Protein AF-A0A9W8J8V0-F1 (afdb_monomer)

pLDDT: mean 70.09, std 25.58, range [22.39, 96.31]

Solvent-accessible surface area (backbone atoms only — not comparable to full-atom values): 28673 Å² total; per-residue (Å²): 99,84,80,83,77,80,84,75,97,70,90,71,34,87,84,81,83,77,97,73,92,73,80,87,81,82,75,86,78,79,78,81,85,80,82,79,86,79,89,80,86,89,87,88,89,86,80,91,85,86,88,89,85,89,86,87,89,90,88,86,85,90,81,87,85,79,86,76,81,76,67,50,77,73,96,67,83,76,79,72,76,79,76,70,80,70,76,76,76,71,74,73,56,51,46,100,83,68,44,57,58,78,91,69,63,72,91,79,44,99,59,61,64,74,60,53,47,52,51,28,46,58,39,25,58,51,34,46,62,44,34,56,78,38,30,88,86,41,73,59,54,30,42,54,36,15,51,52,43,42,52,51,38,72,72,32,94,85,58,52,73,70,56,56,50,58,52,59,74,69,48,68,70,35,82,50,84,87,32,80,64,50,70,35,71,67,58,36,49,50,50,52,52,50,50,51,53,45,68,69,49,64,53,43,50,85,71,46,57,90,46,62,71,54,72,65,56,39,43,77,55,34,44,86,83,70,80,59,91,74,76,45,43,75,45,43,40,43,58,81,39,80,45,55,20,73,64,63,67,47,76,45,66,36,47,54,60,96,73,45,61,82,32,54,19,59,92,37,59,75,43,86,43,57,63,88,83,72,84,89,74,102,79,66,101,78,75,90,76,80,87,75,97,54,60,77,47,43,24,24,70,71,74,68,44,50,72,86,53,77,42,85,42,78,46,66,67,45,43,77,77,83,54,63,65,56,45,23,24,27,53,46,74,72,82,77,79,78,88,57,92,88,58,92,74,77,74,30,73,34,69,28,64,42,68,42,52,31,32,44,21,65,40,69,44,32,43,18,32,22,38,32,70,58,51,82,74,44,76,47,73,49,84,70,60,92,83,42,43,62,54,80,75,87,87,74,102,62,62,40,59,66,86,58,101,48,91,91,53,75,82,24,39,60,56,54,18,40,51,55,48,48,52,53,43,46,45,56,73,73,69,50,74,78,78,79,78,83,71,84,81,86,125

Radius of gyration: 31.21 Å; Cα contacts (8 Å, |Δi|>4): 507; chains: 1; bounding box: 85×75×83 Å

Mean predicted aligned error: 17.31 Å

InterPro domains:
  IPR036397 Ribonuclease H superfamily [G3DSA:3.30.420.10] (345-391)
  IPR047021 RNA exonuclease REXO1/REXO3/REXO4-like [PTHR12801] (196-385)

Sequence (443 aa):
MAFLYGKLDEEIYMEQPGPYSNPPLEIPVAPPPTTQTQTQTQTSSLVLGKRPRPSSPPPKSASASSSRTQEPPHKFQKVGLQTRAFPVAAAASSTDSGVPLLRVNPASSYVAIPVRQSMVKKLHEHFVTLYEPIHKANPTLAAEHALKQEEEVYKNLVKAVIQCIASIKRRDPPTFISHPSVGTEDEIKARAESKKSLESLQLSKSLLEPLIHSTECLSDWGYIVDVPAGVGGREPSLEGKVAKCNRCAQPFQVKRMEEADDCTYHWGRALMTRVNGKFYSSLCDSLLIPSLTGERTRVYTCCSQSAEANGCVHGPHVFYESAPEDLHARHGFSFLKPPDAGQKTLDVAALDCEMIYTTGGMRVARISIVDGAGEKVFDEFIRMDDGVHVIAKEKLDKVIQVGTADVSVGHSSLEDAIATLDLVRWHILNERKPPPPPGPSTS

Foldseek 3Di:
DDAPDDDDPDFFDDDDDDDDDDDDPDDDDDDDDDDDDDDDDDDDDDDDDDDDDDDDDDDDDDDDDDDDDDFFDDPDPPPDPPPPPDPDPPQQDADPVRQGQQDDDCVPAPDGRVVLSVLLRLQLVLLCVLAVLPCVVPVCQSNVQSNVQSVVVSVDPVDDSVVQSVVSVPDHRDNDQPGLSGHGPVVSVVVVVLVVLLLPDQDFLVLCVVVDDDLVVCVVSNHDSDFDDDAFQQDQFQAQHWDQFPFQRDIDHQHFQVPFDKAAGAPFDKDKDFPDDDDDDPPPPDDDDDDDDTDIFIAGPRPRDTPPDIHPDMFGGAHADRDSVLNRRNGNDDDDDPDDPPDDDARDKQKFFDWATKSSHIDTFWMWIAGSSLHTDDTDTDDRDPPIHGNSDDDDPDHGCPPDPDPPTDDHRSVSSSVSSSVSSSCSVPVDDDDDDDDPDDD

Organism: NCBI:txid2828524

Secondary structure (DSSP, 8-state):
-------------PPPP-----------PPPPP-----------------------------------------S----------PPP-----B-TTSPBP----GGG-SS-HHHHHHHHHHHHHHHHHHTTTTTTT-TTHHHHHHHHHHHHHHH-TT--HHHHHHHHTTSPPPSSTT-TT-S-HHHHHHHHHHHHHHHH----HHHHGGGPPPHHHHHHTT---SPPSS-SSS-S--TTSEEE-TTT--EEE---GGGPPEEEE--SPEEEEESSS----SS-TT---------EEEEETTT--BTTSPPSEEEE-------HHHHHHHS---PPPPPPTTS---S-EEEEEEEEEETTEEEEEEEEEEETTS-EEEEEEPPPPTT--BTT-SS----S----S-TTSPPPHHHHHHHHHHHHHHHHHHTPPPPPPPPP---

Structure (mmCIF, N/CA/C/O backbone):
data_AF-A0A9W8J8V0-F1
#
_entry.id   AF-A0A9W8J8V0-F1
#
loop_
_atom_site.group_PDB
_atom_site.id
_atom_site.type_symbol
_atom_site.label_atom_id
_atom_site.label_alt_id
_atom_site.label_comp_id
_atom_site.label_asym_id
_atom_site.label_entity_id
_atom_site.label_seq_id
_atom_site.pdbx_PDB_ins_code
_atom_site.Cartn_x
_atom_site.Cartn_y
_atom_site.Cartn_z
_atom_site.occupancy
_atom_site.B_iso_or_equiv
_atom_site.auth_seq_id
_atom_site.auth_comp_id
_atom_site.auth_asym_id
_atom_site.auth_atom_id
_atom_site.pdbx_PDB_model_num
ATOM 1 N N . MET A 1 1 ? -4.418 14.475 0.037 1.00 24.77 1 MET A N 1
ATOM 2 C CA . MET A 1 1 ? -4.147 13.113 -0.461 1.00 24.77 1 MET A CA 1
ATOM 3 C C . MET A 1 1 ? -4.824 12.138 0.476 1.00 24.77 1 MET A C 1
ATOM 5 O O . MET A 1 1 ? -4.741 12.346 1.680 1.00 24.77 1 MET A O 1
ATOM 9 N N . ALA A 1 2 ? -5.507 11.124 -0.0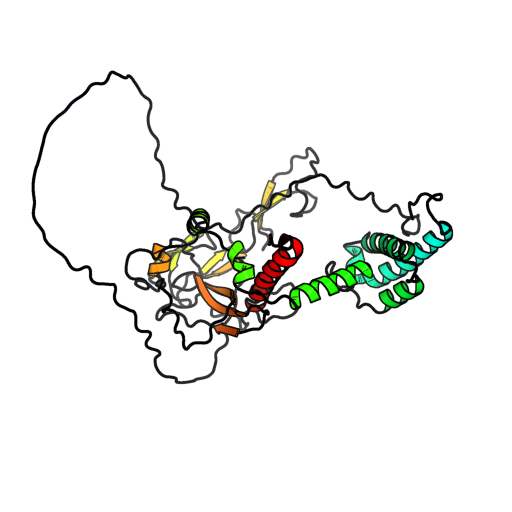54 1.00 23.84 2 ALA A N 1
ATOM 10 C CA . ALA A 1 2 ? -6.152 10.102 0.765 1.00 23.84 2 ALA A CA 1
ATOM 11 C C . ALA A 1 2 ? -5.122 9.077 1.268 1.00 23.84 2 ALA A C 1
ATOM 13 O O . ALA A 1 2 ? -4.254 8.651 0.506 1.00 23.84 2 ALA A O 1
ATOM 14 N N . PHE A 1 3 ? -5.243 8.677 2.534 1.00 26.30 3 PHE A N 1
ATOM 15 C CA . PHE A 1 3 ? -4.435 7.611 3.126 1.00 26.30 3 PHE A CA 1
ATOM 16 C C . PHE A 1 3 ? -4.735 6.269 2.442 1.00 26.30 3 PHE A C 1
ATOM 18 O O . PHE A 1 3 ? -5.899 5.901 2.257 1.00 26.30 3 PHE A O 1
ATOM 25 N N . LEU A 1 4 ? -3.687 5.530 2.070 1.00 24.38 4 LEU A N 1
ATOM 26 C CA . LEU A 1 4 ? -3.784 4.225 1.417 1.00 24.38 4 LEU A CA 1
ATOM 27 C C . LEU A 1 4 ? -4.138 3.121 2.423 1.00 24.38 4 LEU A C 1
ATOM 29 O O . LEU A 1 4 ? -3.326 2.248 2.686 1.00 24.38 4 LEU A O 1
ATOM 33 N N . TYR A 1 5 ? -5.369 3.094 2.936 1.00 26.22 5 TYR A N 1
ATOM 34 C CA . TYR A 1 5 ? -5.795 2.047 3.876 1.00 26.22 5 TYR A CA 1
ATOM 35 C C . TYR A 1 5 ? -5.657 0.642 3.285 1.00 26.22 5 TYR A C 1
ATOM 37 O O . TYR A 1 5 ? -6.486 0.215 2.476 1.00 26.22 5 TYR A O 1
ATOM 45 N N . GLY A 1 6 ? -4.596 -0.081 3.650 1.00 24.70 6 GLY A N 1
ATOM 46 C CA . GLY A 1 6 ? -4.415 -1.502 3.380 1.00 24.70 6 GLY A CA 1
ATOM 47 C C . GLY A 1 6 ? -5.651 -2.293 3.809 1.00 24.70 6 GLY A C 1
ATOM 48 O O . GLY A 1 6 ? -6.192 -2.091 4.890 1.00 24.70 6 GLY A O 1
ATOM 49 N N . LYS A 1 7 ? -6.132 -3.185 2.940 1.00 24.58 7 LYS A N 1
ATOM 50 C CA . LYS A 1 7 ? -7.017 -4.272 3.366 1.00 24.58 7 LYS A CA 1
ATOM 51 C C . LYS A 1 7 ? -6.438 -5.566 2.829 1.00 24.58 7 LYS A C 1
ATOM 53 O O . LYS A 1 7 ? -6.798 -6.009 1.737 1.00 24.58 7 LYS A O 1
ATOM 58 N N . LEU A 1 8 ? -5.497 -6.097 3.597 1.00 25.98 8 LEU A N 1
ATOM 59 C CA . LEU A 1 8 ? -5.004 -7.456 3.490 1.00 25.98 8 LEU A CA 1
ATOM 60 C C . LEU A 1 8 ? -5.661 -8.230 4.636 1.00 25.98 8 LEU A C 1
ATOM 62 O O . LEU A 1 8 ? -5.349 -8.015 5.800 1.00 25.98 8 LEU A O 1
ATOM 66 N N . ASP A 1 9 ? -6.643 -9.071 4.305 1.00 30.56 9 ASP A N 1
ATOM 67 C CA . ASP A 1 9 ? -7.252 -9.993 5.267 1.00 30.56 9 ASP A CA 1
ATOM 68 C C . ASP A 1 9 ? -6.320 -11.217 5.439 1.00 30.56 9 ASP A C 1
ATOM 70 O O . ASP A 1 9 ? -6.648 -12.312 4.983 1.00 30.56 9 ASP A O 1
ATOM 74 N N . GLU A 1 10 ? -5.155 -11.035 6.071 1.00 32.59 10 GLU A N 1
ATOM 75 C CA . GLU A 1 10 ? -4.272 -12.129 6.517 1.00 32.59 10 GLU A CA 1
ATOM 76 C C . GLU A 1 10 ? -3.984 -12.039 8.027 1.00 32.59 10 GLU A C 1
ATOM 78 O O . GLU A 1 10 ? -4.162 -10.995 8.650 1.00 32.59 10 GLU A O 1
ATOM 83 N N . GLU A 1 11 ? -3.612 -13.165 8.646 1.00 34.19 11 GLU A N 1
ATOM 84 C CA . GLU A 1 11 ? -3.470 -13.304 10.105 1.00 34.19 11 GLU A CA 1
ATOM 85 C C . GLU A 1 11 ? -1.996 -13.184 10.535 1.00 34.19 11 GLU A C 1
ATOM 87 O O . GLU A 1 11 ? -1.127 -13.888 10.018 1.00 34.19 11 GLU A O 1
ATOM 92 N N . ILE A 1 12 ? -1.712 -12.264 11.466 1.00 30.50 12 ILE A N 1
ATOM 93 C CA . ILE A 1 12 ? -0.379 -11.674 11.671 1.00 30.50 12 ILE A CA 1
ATOM 94 C C . ILE A 1 12 ? -0.075 -11.615 13.209 1.00 30.50 12 ILE A C 1
ATOM 96 O O . ILE A 1 12 ? -0.902 -11.136 13.984 1.00 30.50 12 ILE A O 1
ATOM 100 N N . TYR A 1 13 ? 1.072 -12.157 13.678 1.00 36.47 13 TYR A N 1
ATOM 101 C CA . TYR A 1 13 ? 1.357 -12.607 15.079 1.00 36.47 13 TYR A CA 1
ATOM 102 C C . TYR A 1 13 ? 2.375 -11.808 15.960 1.00 36.47 13 TYR A C 1
ATOM 104 O O . TYR A 1 13 ? 3.465 -11.476 15.521 1.00 36.47 13 TYR A O 1
ATOM 112 N N . MET A 1 14 ? 2.160 -11.613 17.267 1.00 30.23 14 MET A N 1
ATOM 113 C CA . MET A 1 14 ? 3.163 -10.952 18.148 1.00 30.23 14 MET A CA 1
ATOM 114 C C . MET A 1 14 ? 4.151 -11.890 18.874 1.00 30.23 14 MET A C 1
ATOM 116 O O . MET A 1 14 ? 3.715 -12.802 19.578 1.00 30.23 14 MET A O 1
ATOM 120 N N . GLU A 1 15 ? 5.450 -11.551 18.861 1.00 28.75 15 GLU A N 1
ATOM 121 C CA . GLU A 1 15 ? 6.442 -12.021 19.853 1.00 28.75 15 GLU A CA 1
ATOM 122 C C . GLU A 1 15 ? 6.410 -11.194 21.161 1.00 28.75 15 GLU A C 1
ATOM 124 O O . GLU A 1 15 ? 5.863 -10.091 21.223 1.00 28.75 15 GLU A O 1
ATOM 129 N N . GLN A 1 16 ? 6.980 -11.746 22.239 1.00 31.94 16 GLN A N 1
ATOM 130 C CA . GLN A 1 16 ? 7.044 -11.136 23.576 1.00 31.94 16 GLN A CA 1
ATOM 131 C C . GLN A 1 16 ? 8.444 -10.554 23.865 1.00 31.94 16 GLN A C 1
ATOM 133 O O . GLN A 1 16 ? 9.427 -11.285 23.731 1.00 31.94 16 GLN A O 1
ATOM 138 N N . PRO A 1 17 ? 8.567 -9.321 24.392 1.00 31.97 17 PRO A N 1
ATOM 139 C CA . PRO A 1 17 ? 9.734 -8.931 25.176 1.00 31.97 17 PRO A CA 1
ATOM 140 C C . PRO A 1 17 ? 9.700 -9.606 26.559 1.00 31.97 17 PRO A C 1
ATOM 142 O O . PRO A 1 17 ? 8.632 -9.861 27.116 1.00 31.97 17 PRO A O 1
ATOM 145 N N . GLY A 1 18 ? 10.878 -9.875 27.131 1.00 31.03 18 GLY A N 1
ATOM 146 C CA . GLY A 1 18 ? 11.020 -10.477 28.463 1.00 31.03 18 GLY A CA 1
ATOM 147 C C . GLY A 1 18 ? 10.518 -9.595 29.625 1.00 31.03 18 GLY A C 1
ATOM 148 O O . GLY A 1 18 ? 10.107 -8.452 29.416 1.00 31.03 18 GLY A O 1
ATOM 149 N N . PRO A 1 19 ? 10.555 -10.105 30.873 1.00 27.12 19 PRO A N 1
ATOM 150 C CA . PRO A 1 19 ? 9.897 -9.482 32.021 1.00 27.12 19 PRO A CA 1
ATOM 151 C C . PRO A 1 19 ? 10.612 -8.206 32.496 1.00 27.12 19 PRO A C 1
ATOM 153 O O . PRO A 1 19 ? 11.432 -8.235 33.414 1.00 27.12 19 PRO A O 1
ATOM 156 N N . TYR A 1 20 ? 10.251 -7.067 31.907 1.00 30.17 20 TYR A N 1
ATOM 157 C CA . TYR A 1 20 ? 10.630 -5.741 32.388 1.00 30.17 20 TYR A CA 1
ATOM 158 C C . TYR A 1 20 ? 9.501 -5.123 33.213 1.00 30.17 20 TYR A C 1
ATOM 160 O O . TYR A 1 20 ? 8.530 -4.585 32.682 1.00 30.17 20 TYR A O 1
ATOM 168 N N . SER A 1 21 ? 9.649 -5.162 34.536 1.00 33.38 21 SER A N 1
ATOM 169 C CA . SER A 1 21 ? 8.825 -4.375 35.451 1.00 33.38 21 SER A CA 1
ATOM 170 C C . SER A 1 21 ? 9.204 -2.894 35.353 1.00 33.38 21 SER A C 1
ATOM 172 O O . SER A 1 21 ? 10.239 -2.491 35.884 1.00 33.38 21 SER A O 1
ATOM 174 N N . ASN A 1 22 ? 8.362 -2.086 34.711 1.00 30.95 22 ASN A N 1
ATOM 175 C CA . ASN A 1 22 ? 8.442 -0.624 34.732 1.00 30.95 22 ASN A CA 1
ATOM 176 C C . ASN A 1 22 ? 7.105 -0.025 35.219 1.00 30.95 22 ASN A C 1
ATOM 178 O O . ASN A 1 22 ? 6.064 -0.670 35.072 1.00 30.95 22 ASN A O 1
ATOM 182 N N . PRO A 1 23 ? 7.131 1.152 35.873 1.00 27.78 23 PRO A N 1
ATOM 183 C CA . PRO A 1 23 ? 6.008 1.657 36.667 1.00 27.78 23 PRO A CA 1
ATOM 184 C C . PRO A 1 23 ? 4.823 2.157 35.817 1.00 27.78 23 PRO A C 1
ATOM 186 O O . PRO A 1 23 ? 4.977 2.372 34.613 1.00 27.78 23 PRO A O 1
ATOM 189 N N . PRO A 1 24 ? 3.639 2.372 36.429 1.00 27.39 24 PRO A N 1
ATOM 190 C CA . PRO A 1 24 ? 2.446 2.803 35.709 1.00 27.39 24 PRO A CA 1
ATOM 191 C C . PRO A 1 24 ? 2.640 4.172 35.049 1.00 27.39 24 PRO A C 1
ATOM 193 O O . PRO A 1 24 ? 2.901 5.168 35.724 1.00 27.39 24 PRO A O 1
ATOM 196 N N . LEU A 1 25 ? 2.448 4.233 33.731 1.00 26.92 25 LEU A N 1
ATOM 197 C CA . LEU A 1 25 ? 2.227 5.492 33.027 1.00 26.92 25 LEU A CA 1
ATOM 198 C C . LEU A 1 25 ? 0.765 5.906 33.220 1.00 26.92 25 LEU A C 1
ATOM 200 O O . LEU A 1 25 ? -0.094 5.595 32.399 1.00 26.92 25 LEU A O 1
ATOM 204 N N . GLU A 1 26 ? 0.482 6.614 34.314 1.00 27.44 26 GLU A N 1
ATOM 205 C CA . GLU A 1 26 ? -0.773 7.355 34.438 1.00 27.44 26 GLU A CA 1
ATOM 206 C C . GLU A 1 26 ? -0.826 8.424 33.337 1.00 27.44 26 GLU A C 1
ATOM 208 O O . GLU A 1 26 ? -0.026 9.361 33.318 1.00 27.44 26 GLU A O 1
ATOM 213 N N . ILE A 1 27 ? -1.769 8.283 32.403 1.00 29.86 27 ILE A N 1
ATOM 214 C CA . ILE A 1 27 ? -2.087 9.310 31.408 1.00 29.86 27 ILE A CA 1
ATOM 215 C C . ILE A 1 27 ? -3.210 10.172 32.002 1.00 29.86 27 ILE A C 1
ATOM 217 O O . ILE A 1 27 ? -4.339 9.688 32.102 1.00 29.86 27 ILE A O 1
ATOM 221 N N . PRO A 1 28 ? -2.961 11.438 32.395 1.00 29.55 28 PRO A N 1
ATOM 222 C CA . PRO A 1 28 ? -4.008 12.266 32.974 1.00 29.55 28 PRO A CA 1
ATOM 223 C C . PRO A 1 28 ? -5.001 12.680 31.886 1.00 29.55 28 PRO A C 1
ATOM 225 O O . PRO A 1 28 ? -4.661 13.440 30.976 1.00 29.55 28 PRO A O 1
ATOM 228 N N . VAL A 1 29 ? -6.236 12.189 31.987 1.00 36.12 29 VAL A N 1
ATOM 229 C CA . VAL A 1 29 ? -7.358 12.650 31.164 1.00 36.12 29 VAL A CA 1
ATOM 230 C C . VAL A 1 29 ? -7.786 14.027 31.671 1.00 36.12 29 VAL A C 1
ATOM 232 O O . VAL A 1 29 ? -8.151 14.179 32.837 1.00 36.12 29 VAL A O 1
ATOM 235 N N . ALA A 1 30 ? -7.737 15.044 30.810 1.00 35.28 30 ALA A N 1
ATOM 236 C CA . ALA A 1 30 ? -8.203 16.380 31.169 1.00 35.28 30 ALA A CA 1
ATOM 237 C C . ALA A 1 30 ? -9.744 16.399 31.286 1.00 35.28 30 ALA A C 1
ATOM 239 O O . ALA A 1 30 ? -10.420 15.910 30.377 1.00 35.28 30 ALA A O 1
ATOM 240 N N . PRO A 1 31 ? -10.325 16.963 32.362 1.00 32.59 31 PRO A N 1
ATOM 241 C CA . PRO A 1 31 ? -11.774 17.091 32.481 1.00 32.59 31 PRO A CA 1
ATOM 242 C C . PRO A 1 31 ? -12.325 18.132 31.485 1.00 32.59 31 PRO A C 1
ATOM 244 O O . PRO A 1 31 ? -11.634 19.105 31.167 1.00 32.59 31 PRO A O 1
ATOM 247 N N . PRO A 1 32 ? -13.572 17.971 31.003 1.00 36.47 32 PRO A N 1
ATOM 248 C CA . PRO A 1 32 ? -14.189 18.919 30.079 1.00 36.47 32 PRO A CA 1
ATOM 249 C C . PRO A 1 32 ? -14.431 20.289 30.745 1.00 36.47 32 PRO A C 1
ATOM 251 O O . PRO A 1 32 ? -14.673 20.352 31.954 1.00 36.47 32 PRO A O 1
ATOM 254 N N . PRO A 1 33 ? -14.409 21.398 29.981 1.00 31.59 33 PRO A N 1
ATOM 255 C CA . PRO A 1 33 ? -14.571 22.740 30.533 1.00 31.59 33 PRO A CA 1
ATOM 256 C C . PRO A 1 33 ? -15.993 22.973 31.062 1.00 31.59 33 PRO A C 1
ATOM 258 O O . PRO A 1 33 ? -16.978 22.901 30.327 1.00 31.59 33 PRO A O 1
ATOM 261 N N . THR A 1 34 ? -16.096 23.308 32.347 1.00 30.31 34 THR A N 1
ATOM 262 C CA . THR A 1 34 ? -17.365 23.579 33.031 1.00 30.31 34 THR A CA 1
ATOM 263 C C . THR A 1 34 ? -18.033 24.845 32.490 1.00 30.31 34 THR A C 1
ATOM 265 O O . THR A 1 34 ? -17.545 25.956 32.708 1.00 30.31 34 THR A O 1
ATOM 268 N N . THR A 1 35 ? -19.185 24.712 31.830 1.00 29.92 35 THR A N 1
ATOM 269 C CA . THR A 1 35 ? -19.994 25.868 31.418 1.00 29.92 35 THR A CA 1
ATOM 270 C C . THR A 1 35 ? -20.578 26.564 32.649 1.00 29.92 35 THR A C 1
ATOM 272 O O . THR A 1 35 ? -21.418 25.999 33.347 1.00 29.92 35 THR A O 1
ATOM 275 N N . GLN A 1 36 ? -20.150 27.798 32.925 1.00 28.70 36 GLN A N 1
ATOM 276 C CA . GLN A 1 36 ? -20.742 28.604 33.993 1.00 28.70 36 GLN A CA 1
ATOM 277 C C . GLN A 1 36 ? -22.073 29.206 33.537 1.00 28.70 36 GLN A C 1
ATOM 279 O O . GLN A 1 36 ? -22.125 30.023 32.618 1.00 28.70 36 GLN A O 1
ATOM 284 N N . THR A 1 37 ? -23.151 28.827 34.218 1.00 26.41 37 THR A N 1
ATOM 285 C CA . THR A 1 37 ? -24.480 29.420 34.052 1.00 26.41 37 THR A CA 1
ATOM 286 C C . THR A 1 37 ? -24.461 30.895 34.454 1.00 26.41 37 THR A C 1
ATOM 288 O O . THR A 1 37 ? -24.219 31.207 35.619 1.00 26.41 37 THR A O 1
ATOM 291 N N . GLN A 1 38 ? -24.786 31.804 33.530 1.00 28.89 38 GLN A N 1
ATOM 292 C CA . GLN A 1 38 ? -25.131 33.186 33.871 1.00 28.89 38 GLN A CA 1
ATOM 293 C C . GLN A 1 38 ? -26.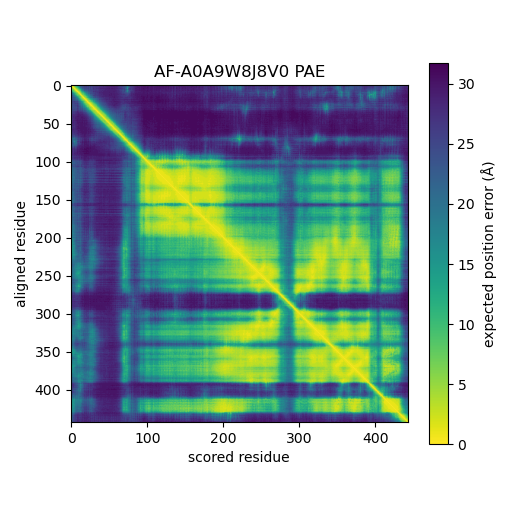600 33.469 33.563 1.00 28.89 38 GLN A C 1
ATOM 295 O O . GLN A 1 38 ? -27.059 33.416 32.424 1.00 28.89 38 GLN A O 1
ATOM 300 N N . THR A 1 39 ? -27.339 33.768 34.625 1.00 24.53 39 THR A N 1
ATOM 301 C CA . THR A 1 39 ? -28.753 34.137 34.609 1.00 24.53 39 THR A CA 1
ATOM 302 C C . THR A 1 39 ? -28.901 35.618 34.264 1.00 24.53 39 THR A C 1
ATOM 304 O O . THR A 1 39 ? -28.351 36.449 34.988 1.00 24.53 39 THR A O 1
ATOM 307 N N . GLN A 1 40 ? -29.702 35.980 33.251 1.00 29.05 40 GLN A N 1
ATOM 308 C CA . GLN A 1 40 ? -30.298 37.324 33.192 1.00 29.05 40 GLN A CA 1
ATOM 309 C C . GLN A 1 40 ? -31.559 37.431 32.307 1.00 29.05 40 GLN A C 1
ATOM 311 O O . GLN A 1 40 ? -31.506 37.408 31.086 1.00 29.05 40 GLN A O 1
ATOM 316 N N . THR A 1 41 ? -32.688 37.544 33.012 1.00 23.41 41 THR A N 1
ATOM 317 C CA . THR A 1 41 ? -33.806 38.498 32.849 1.00 23.41 41 THR A CA 1
ATOM 318 C C . THR A 1 41 ? -34.482 38.739 31.484 1.00 23.41 41 THR A C 1
ATOM 320 O O . THR A 1 41 ? -33.885 39.114 30.484 1.00 23.41 41 THR A O 1
ATOM 323 N N . GLN A 1 42 ? -35.815 38.643 31.518 1.00 27.94 42 GLN A N 1
ATOM 324 C CA . GLN A 1 42 ? -36.768 38.919 30.435 1.00 27.94 42 GLN A CA 1
ATOM 325 C C . GLN A 1 42 ? -36.893 40.416 30.090 1.00 27.94 42 GLN A C 1
ATOM 327 O O . GLN A 1 42 ? -36.906 41.247 30.994 1.00 27.94 42 GLN A O 1
ATOM 332 N N . THR A 1 43 ? -37.194 40.737 28.826 1.00 24.03 43 THR A N 1
ATOM 333 C CA . THR A 1 43 ? -38.135 41.819 28.445 1.00 24.03 43 THR A CA 1
ATOM 334 C C . THR A 1 43 ? -38.917 41.424 27.182 1.00 24.03 43 THR A C 1
ATOM 336 O O . THR A 1 43 ? -38.519 40.513 26.456 1.00 24.03 43 THR A O 1
ATOM 339 N N . SER A 1 44 ? -40.079 42.045 26.959 1.00 27.69 44 SER A N 1
ATOM 340 C CA . SER A 1 44 ? -41.126 41.602 26.024 1.00 27.69 44 SER A CA 1
ATOM 341 C C . SER A 1 44 ? -41.498 42.657 24.972 1.00 27.69 44 SER A C 1
ATOM 343 O O . SER A 1 44 ? -41.494 43.851 25.264 1.00 27.69 44 SER A O 1
ATOM 345 N N . SER A 1 45 ? -41.914 42.228 23.770 1.00 27.25 45 SER A N 1
ATOM 346 C CA . SER A 1 45 ? -42.698 43.057 22.830 1.00 27.25 45 SER A CA 1
ATOM 347 C C . SER A 1 45 ? -43.434 42.229 21.754 1.00 27.25 45 SER A C 1
ATOM 349 O O . SER A 1 45 ? -43.224 41.025 21.618 1.00 27.25 45 SER A O 1
ATOM 351 N N . LEU A 1 46 ? -44.372 42.875 21.045 1.00 23.81 46 LEU A N 1
ATOM 352 C CA . LEU A 1 46 ? -45.416 42.302 20.169 1.00 23.81 46 LEU A CA 1
ATOM 353 C C . LEU A 1 46 ? -45.614 43.250 18.936 1.00 23.81 46 LEU A C 1
ATOM 355 O O . LEU A 1 46 ? -44.996 44.309 18.917 1.00 23.81 46 LEU A O 1
ATOM 359 N N . VAL A 1 47 ? -46.434 43.034 17.886 1.00 26.06 47 VAL A N 1
ATOM 360 C CA . VAL A 1 47 ? -47.544 42.089 17.615 1.00 26.06 47 VAL A CA 1
ATOM 361 C C . VAL A 1 47 ? -47.869 42.026 16.085 1.00 26.06 47 VAL A C 1
ATOM 363 O O . VAL A 1 47 ? -47.668 43.024 15.406 1.00 26.06 47 VAL A O 1
ATOM 366 N N . LEU A 1 48 ? -48.491 40.932 15.580 1.00 22.39 48 LEU A N 1
ATOM 367 C CA . LEU A 1 48 ? -49.259 40.803 14.291 1.00 22.39 48 LEU A CA 1
ATOM 368 C C . LEU A 1 48 ? -48.521 40.995 12.920 1.00 22.39 48 LEU A C 1
ATOM 370 O O . LEU A 1 48 ? -47.555 41.730 12.824 1.00 22.39 48 LEU A O 1
ATOM 374 N N . GLY A 1 49 ? -48.936 40.386 11.782 1.00 25.45 49 GLY A N 1
ATOM 375 C CA . GLY A 1 49 ? -49.971 39.353 11.549 1.00 25.45 49 GLY A CA 1
ATOM 376 C C . GLY A 1 49 ? -50.245 38.920 10.067 1.00 25.45 49 GLY A C 1
ATOM 377 O O . GLY A 1 49 ? -50.103 39.700 9.140 1.00 25.45 49 GLY A O 1
ATOM 378 N N . LYS A 1 50 ? -50.690 37.655 9.894 1.00 23.25 50 LYS A N 1
ATOM 379 C CA . LYS A 1 50 ? -51.636 37.023 8.906 1.00 23.25 50 LYS A CA 1
ATOM 380 C C . LYS A 1 50 ? -51.670 37.331 7.364 1.00 23.25 50 LYS A C 1
ATOM 382 O O . LYS A 1 50 ? -52.288 38.305 6.967 1.00 23.25 50 LYS A O 1
ATOM 387 N N . ARG A 1 51 ? -51.346 36.270 6.569 1.00 24.25 51 ARG A N 1
ATOM 388 C CA . ARG A 1 51 ? -52.125 35.542 5.482 1.00 24.25 51 ARG A CA 1
ATOM 389 C C . ARG A 1 51 ? -52.546 36.257 4.150 1.00 24.25 51 ARG A C 1
ATOM 391 O O . ARG A 1 51 ? -52.520 37.476 4.142 1.00 24.25 51 ARG A O 1
ATOM 398 N N . PRO A 1 52 ? -52.995 35.554 3.050 1.00 29.67 52 PRO A N 1
ATOM 399 C CA . PRO A 1 52 ? -53.377 34.122 2.873 1.00 29.67 52 PRO A CA 1
ATOM 400 C C . PRO A 1 52 ? -52.816 33.335 1.633 1.00 29.67 52 PRO A C 1
ATOM 402 O O . PRO A 1 52 ? -52.112 33.872 0.790 1.00 29.67 52 PRO A O 1
ATOM 405 N N . ARG A 1 53 ? -53.183 32.035 1.528 1.00 25.73 53 ARG A N 1
ATOM 406 C CA . ARG A 1 53 ? -53.052 31.122 0.350 1.00 25.73 53 ARG A CA 1
ATOM 407 C C . ARG A 1 53 ? -54.326 31.121 -0.529 1.00 25.73 53 ARG A C 1
ATOM 409 O O . ARG A 1 53 ? -55.377 31.519 -0.028 1.00 25.73 53 ARG A O 1
ATOM 416 N N . PRO A 1 54 ? -54.273 30.536 -1.744 1.00 26.70 54 PRO A N 1
ATOM 417 C CA . PRO A 1 54 ? -55.036 29.295 -2.058 1.00 26.70 54 PRO A CA 1
ATOM 418 C C . PRO A 1 54 ? -54.197 28.293 -2.909 1.00 26.70 54 PRO A C 1
ATOM 420 O O . PRO A 1 54 ? -53.068 28.617 -3.256 1.00 26.70 54 PRO A O 1
ATOM 423 N N . SER A 1 55 ? -54.613 27.088 -3.335 1.00 23.28 55 SER A N 1
ATOM 424 C CA . SER A 1 55 ? -55.427 25.982 -2.768 1.00 23.28 55 SER A CA 1
ATOM 425 C C . SER A 1 55 ? -55.155 24.706 -3.613 1.00 23.28 55 SER A C 1
ATOM 427 O O . SER A 1 55 ? -54.938 24.827 -4.814 1.00 23.28 55 SER A O 1
ATOM 429 N N . SER A 1 56 ? -55.138 23.503 -3.022 1.00 28.08 56 SER A N 1
ATOM 430 C CA . SER A 1 56 ? -54.787 22.214 -3.679 1.00 28.08 56 SER A CA 1
ATOM 431 C C . SER A 1 56 ? -55.993 21.465 -4.298 1.00 28.08 56 SER A C 1
ATOM 433 O O . SER A 1 56 ? -57.127 21.908 -4.112 1.00 28.08 56 SER A O 1
ATOM 435 N N . PRO A 1 57 ? -55.777 20.355 -5.049 1.00 31.12 57 PRO A N 1
ATOM 436 C CA . PRO A 1 57 ? -56.059 19.010 -4.493 1.00 31.12 57 PRO A CA 1
ATOM 437 C C . PRO A 1 57 ? -55.049 17.875 -4.887 1.00 31.12 57 PRO A C 1
ATOM 439 O O . PRO A 1 57 ? -54.128 18.135 -5.657 1.00 31.12 57 PRO A O 1
ATOM 442 N N . PRO A 1 58 ? -55.155 16.641 -4.318 1.00 34.53 58 PRO A N 1
ATOM 443 C CA . PRO A 1 58 ? -54.069 15.627 -4.251 1.00 34.53 58 PRO A CA 1
ATOM 444 C C . PRO A 1 58 ? -54.528 14.221 -4.773 1.00 34.53 58 PRO A C 1
ATOM 446 O O . PRO A 1 58 ? -55.445 14.202 -5.593 1.00 34.53 58 PRO A O 1
ATOM 449 N N . PRO A 1 59 ? -54.096 13.030 -4.263 1.00 39.25 59 PRO A N 1
ATOM 450 C CA . PRO A 1 59 ? -52.799 12.506 -3.751 1.00 39.25 59 PRO A CA 1
ATOM 451 C C . PRO A 1 59 ? -52.345 11.179 -4.451 1.00 39.25 59 PRO A C 1
ATOM 453 O O . PRO A 1 59 ? -53.158 10.569 -5.133 1.00 39.25 59 PRO A O 1
ATOM 456 N N . LYS A 1 60 ? -51.142 10.625 -4.149 1.00 24.72 60 LYS A N 1
ATOM 457 C CA . LYS A 1 60 ? -50.915 9.161 -3.900 1.00 24.72 60 LYS A CA 1
ATOM 458 C C . LYS A 1 60 ? -49.662 8.853 -3.034 1.00 24.72 60 LYS A C 1
ATOM 460 O O . LYS A 1 60 ? -48.535 9.060 -3.458 1.00 24.72 60 LYS A O 1
ATOM 465 N N . SER A 1 61 ? -49.921 8.340 -1.826 1.00 26.09 61 SER A N 1
ATOM 466 C CA . SER A 1 61 ? -49.161 7.363 -1.000 1.00 26.09 61 SER A CA 1
ATOM 467 C C . SER A 1 61 ? -47.634 7.134 -1.156 1.00 26.09 61 SER A C 1
ATOM 469 O O . SER A 1 61 ? -47.192 6.404 -2.037 1.00 26.09 61 SER A O 1
ATOM 471 N N . ALA A 1 62 ? -46.896 7.631 -0.155 1.00 24.05 62 ALA A N 1
ATOM 472 C CA . ALA A 1 62 ? -45.860 6.986 0.682 1.00 24.05 62 ALA A CA 1
ATOM 473 C C . ALA A 1 62 ? -45.075 5.720 0.240 1.00 24.05 62 ALA A C 1
ATOM 475 O O . ALA A 1 62 ? -45.648 4.675 -0.064 1.00 24.05 62 ALA A O 1
ATOM 476 N N . SER A 1 63 ? -43.757 5.753 0.491 1.00 25.70 63 SER A N 1
ATOM 477 C CA . SER A 1 63 ? -42.978 4.666 1.128 1.00 25.70 63 SER A CA 1
ATOM 478 C C . SER A 1 63 ? -41.718 5.233 1.809 1.00 25.70 63 SER A C 1
ATOM 480 O O . SER A 1 63 ? -41.280 6.332 1.474 1.00 25.70 63 SER A O 1
ATOM 482 N N . ALA A 1 64 ? -41.200 4.538 2.826 1.00 24.45 64 ALA A N 1
ATOM 483 C CA . ALA A 1 64 ? -40.300 5.106 3.836 1.00 24.45 64 ALA A CA 1
ATOM 484 C C . ALA A 1 64 ? -38.851 5.357 3.369 1.00 24.45 64 ALA A C 1
ATOM 486 O O . ALA A 1 64 ? -38.253 4.545 2.665 1.00 24.45 64 ALA A O 1
ATOM 487 N N . SER A 1 65 ? -38.258 6.451 3.854 1.00 23.52 65 SER A N 1
ATOM 488 C CA . SER A 1 65 ? -36.838 6.773 3.704 1.00 23.52 65 SER A CA 1
ATOM 489 C C . SER A 1 65 ? -36.016 6.195 4.861 1.00 23.52 65 SER A C 1
ATOM 491 O O . SER A 1 65 ? -36.026 6.741 5.964 1.00 23.52 65 SER A O 1
ATOM 493 N N . SER A 1 66 ? -35.269 5.120 4.610 1.00 27.42 66 SER A N 1
ATOM 494 C CA . SER A 1 66 ? -34.211 4.663 5.517 1.00 27.42 66 SER A CA 1
ATOM 495 C C . SER A 1 66 ? -33.031 5.640 5.478 1.00 27.42 66 SER A C 1
ATOM 497 O O . SER A 1 66 ? -32.449 5.850 4.409 1.00 27.42 66 SER A O 1
ATOM 499 N N . SER A 1 67 ? -32.652 6.202 6.624 1.00 27.17 67 SER A N 1
ATOM 500 C CA . SER A 1 67 ? -31.428 6.992 6.780 1.00 27.17 67 SER A CA 1
ATOM 501 C C . SER A 1 67 ? -30.204 6.138 6.443 1.00 27.17 67 SER A C 1
ATOM 503 O O . SER A 1 67 ? -29.908 5.173 7.145 1.00 27.17 67 SER A O 1
ATOM 505 N N . ARG A 1 68 ? -29.494 6.480 5.363 1.00 30.05 68 ARG A N 1
ATOM 506 C CA . ARG A 1 68 ? -28.195 5.876 5.050 1.00 30.05 68 ARG A CA 1
ATOM 507 C C . ARG A 1 68 ? -27.119 6.597 5.850 1.00 30.05 68 ARG A C 1
ATOM 509 O O . ARG A 1 68 ? -26.734 7.702 5.477 1.00 30.05 68 ARG A O 1
ATOM 516 N N . THR A 1 69 ? -26.633 5.964 6.911 1.00 36.38 69 THR A N 1
ATOM 517 C CA . THR A 1 69 ? -25.336 6.301 7.503 1.00 36.38 69 THR A CA 1
ATOM 518 C C . THR A 1 69 ? -24.284 6.130 6.409 1.00 36.38 69 THR A C 1
ATOM 520 O O . THR A 1 69 ? -24.209 5.060 5.799 1.00 36.38 69 THR A O 1
ATOM 523 N N . GLN A 1 70 ? -23.548 7.191 6.078 1.00 41.41 70 GLN A N 1
ATOM 524 C CA . GLN A 1 70 ? -22.484 7.104 5.082 1.00 41.41 70 GLN A CA 1
ATOM 525 C C . GLN A 1 70 ? -21.231 6.578 5.774 1.00 41.41 70 GLN A C 1
ATOM 527 O O . GLN A 1 70 ? -20.652 7.242 6.625 1.00 41.41 70 GLN A O 1
ATOM 532 N N . GLU A 1 71 ? -20.877 5.342 5.447 1.00 39.41 71 GLU A N 1
ATOM 533 C CA . GLU A 1 71 ? -19.650 4.699 5.902 1.00 39.41 71 GLU A CA 1
ATOM 534 C C . GLU A 1 71 ? -18.450 5.271 5.119 1.00 39.41 71 GLU A C 1
ATOM 536 O O . GLU A 1 71 ? -18.607 5.539 3.919 1.00 39.41 71 GLU A O 1
ATOM 541 N N . PRO A 1 72 ? -17.258 5.439 5.732 1.00 34.09 72 PRO A N 1
ATOM 542 C CA . PRO A 1 72 ? -16.033 5.716 4.984 1.00 34.09 72 PRO A CA 1
ATOM 543 C C . PRO A 1 72 ? -15.838 4.714 3.832 1.00 34.09 72 PRO A C 1
ATOM 545 O O . PRO A 1 72 ? -16.248 3.552 3.928 1.00 34.09 72 PRO A O 1
ATOM 548 N N . PRO A 1 73 ? -15.219 5.133 2.716 1.00 34.38 73 PRO A N 1
ATOM 549 C CA . PRO A 1 73 ? -15.171 4.357 1.487 1.00 34.38 73 PRO A CA 1
ATOM 550 C C . PRO A 1 73 ? -14.403 3.043 1.668 1.00 34.38 73 PRO A C 1
ATOM 552 O O . PRO A 1 73 ? -13.173 2.999 1.603 1.00 34.38 73 PRO A O 1
ATOM 555 N N . HIS A 1 74 ? -15.140 1.935 1.780 1.00 39.88 74 HIS A N 1
ATOM 556 C CA . HIS A 1 74 ? -14.568 0.600 1.597 1.00 39.88 74 HIS A CA 1
ATOM 557 C C . HIS A 1 74 ? -13.875 0.510 0.237 1.00 39.88 74 HIS A C 1
ATOM 559 O O . HIS A 1 74 ? -14.406 0.966 -0.778 1.00 39.88 74 HIS A O 1
ATOM 565 N N . LYS A 1 75 ? -12.680 -0.093 0.232 1.00 39.69 75 LYS A N 1
ATOM 566 C CA . LYS A 1 75 ? -11.645 -0.005 -0.814 1.00 39.69 75 LYS A CA 1
ATOM 567 C C . LYS A 1 75 ? -12.063 -0.563 -2.192 1.00 39.69 75 LYS A C 1
ATOM 569 O O . LYS A 1 75 ? -11.576 -1.597 -2.643 1.00 39.69 75 LYS A O 1
ATOM 574 N N . PHE A 1 76 ? -12.934 0.164 -2.890 1.00 30.30 76 PHE A N 1
ATOM 575 C CA . PHE A 1 76 ? -13.329 -0.047 -4.285 1.00 30.30 76 PHE A CA 1
ATOM 576 C C . PHE A 1 76 ? -13.437 1.282 -5.040 1.00 30.30 76 PHE A C 1
ATOM 578 O O . PHE A 1 76 ? -14.432 1.572 -5.708 1.00 30.30 76 PHE A O 1
ATOM 585 N N . GLN A 1 77 ? -12.362 2.073 -5.018 1.00 25.00 77 GLN A N 1
ATOM 586 C CA . GLN A 1 77 ? -12.180 3.088 -6.047 1.00 25.00 77 GLN A CA 1
ATOM 587 C C . GLN A 1 77 ? -11.917 2.370 -7.377 1.00 25.00 77 GLN A C 1
ATOM 589 O O . GLN A 1 77 ? -10.790 1.999 -7.704 1.00 25.00 77 GLN A O 1
ATOM 594 N N . LYS A 1 78 ? -12.985 2.134 -8.147 1.00 30.83 78 LYS A N 1
ATOM 595 C CA . LYS A 1 78 ? -12.881 1.679 -9.534 1.00 30.83 78 LYS A CA 1
ATOM 596 C C . LYS A 1 78 ? -12.294 2.839 -10.336 1.00 30.83 78 LYS A C 1
ATOM 598 O O . LYS A 1 78 ? -13.038 3.656 -10.872 1.00 30.83 78 LYS A O 1
ATOM 603 N N . VAL A 1 79 ? -10.962 2.928 -10.374 1.00 25.39 79 VAL A N 1
ATOM 604 C CA . VAL A 1 79 ? -10.229 3.864 -11.232 1.00 25.39 79 VAL A CA 1
ATOM 605 C C . VAL A 1 79 ? -10.551 3.477 -12.669 1.00 25.39 79 VAL A C 1
ATOM 607 O O . VAL A 1 79 ? -9.941 2.585 -13.255 1.00 25.39 79 VAL A O 1
ATOM 610 N N . GLY A 1 80 ? -11.595 4.097 -13.212 1.00 25.70 80 GLY A N 1
ATOM 611 C CA . GLY A 1 80 ? -11.964 3.923 -14.600 1.00 25.70 80 GLY A CA 1
ATOM 612 C C . GLY A 1 80 ? -10.834 4.476 -15.447 1.00 25.70 80 GLY A C 1
ATOM 613 O O . GLY A 1 80 ? -10.690 5.694 -15.539 1.00 25.70 80 GLY A O 1
ATOM 614 N N . LEU A 1 81 ? -10.051 3.593 -16.074 1.00 27.38 81 LEU A N 1
ATOM 615 C CA . LEU A 1 81 ? -9.207 4.005 -17.186 1.00 27.38 81 LEU A CA 1
ATOM 616 C C . LEU A 1 81 ? -10.125 4.708 -18.184 1.00 27.38 81 LEU A C 1
ATOM 618 O O . LEU A 1 81 ? -11.000 4.078 -18.780 1.00 27.38 81 LEU A O 1
ATOM 622 N N . GLN A 1 82 ? -9.913 6.009 -18.379 1.00 29.89 82 GLN A N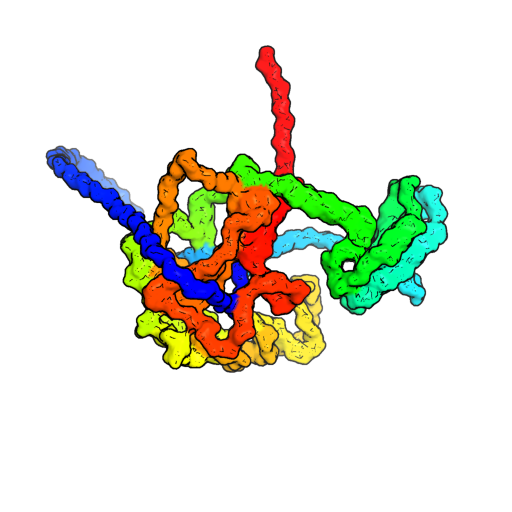 1
ATOM 623 C CA . GLN A 1 82 ? -10.402 6.671 -19.573 1.00 29.89 82 GLN A CA 1
ATOM 624 C C . GLN A 1 82 ? -9.659 6.039 -20.745 1.00 29.89 82 GLN A C 1
ATOM 626 O O . GLN A 1 82 ? -8.523 6.400 -21.055 1.00 29.89 82 GLN A O 1
ATOM 631 N N . THR A 1 83 ? -10.293 5.051 -21.370 1.00 29.25 83 THR A N 1
ATOM 632 C CA . THR A 1 83 ? -9.789 4.346 -22.542 1.00 29.25 83 THR A CA 1
ATOM 633 C C . THR A 1 83 ? -9.809 5.272 -23.752 1.00 29.25 83 THR A C 1
ATOM 635 O O . THR A 1 83 ? -10.584 5.113 -24.693 1.00 29.25 83 THR A O 1
ATOM 638 N N . ARG A 1 84 ? -8.857 6.211 -23.794 1.00 29.39 84 ARG A N 1
ATOM 639 C CA . ARG A 1 84 ? -8.242 6.534 -25.077 1.00 29.39 84 ARG A CA 1
ATOM 640 C C . ARG A 1 84 ? -7.617 5.242 -25.576 1.00 29.39 84 ARG A C 1
ATOM 642 O O . ARG A 1 84 ? -6.716 4.701 -24.941 1.00 29.39 84 ARG A O 1
ATOM 649 N N . ALA A 1 85 ? -8.151 4.729 -26.678 1.00 25.98 85 ALA A N 1
ATOM 650 C CA . ALA A 1 85 ? -7.600 3.568 -27.347 1.00 25.98 85 ALA A CA 1
ATOM 651 C C . ALA A 1 85 ? -6.180 3.908 -27.815 1.00 25.98 85 ALA A C 1
ATOM 653 O O . ALA A 1 85 ? -5.990 4.551 -28.848 1.00 25.98 85 ALA A O 1
ATOM 654 N N . PHE A 1 86 ? -5.182 3.491 -27.040 1.00 28.16 86 PHE A N 1
ATOM 655 C CA . PHE A 1 86 ? -3.831 3.374 -27.557 1.00 28.16 86 PHE A CA 1
ATOM 656 C C . PHE A 1 86 ? -3.865 2.307 -28.656 1.00 28.16 86 PHE A C 1
ATOM 658 O O . PHE A 1 86 ? -4.452 1.241 -28.437 1.00 28.16 86 PHE A O 1
ATOM 665 N N . PRO A 1 87 ? -3.296 2.571 -29.845 1.00 28.34 87 PRO A N 1
ATOM 666 C CA . PRO A 1 87 ? -3.201 1.545 -30.865 1.00 28.34 87 PRO A CA 1
ATOM 667 C C . PRO A 1 87 ? -2.399 0.381 -30.285 1.00 28.34 87 PRO A C 1
ATOM 669 O O . PRO A 1 87 ? -1.295 0.583 -29.777 1.00 28.34 87 PRO A O 1
ATOM 672 N N . VAL A 1 88 ? -2.963 -0.828 -30.354 1.00 29.75 88 VAL A N 1
ATOM 673 C CA . VAL A 1 88 ? -2.231 -2.057 -30.032 1.00 29.75 88 VAL A CA 1
ATOM 674 C C . VAL A 1 88 ? -0.950 -2.028 -30.854 1.00 29.75 88 VAL A C 1
ATOM 676 O O . VAL A 1 88 ? -1.017 -1.972 -32.085 1.00 29.75 88 VAL A O 1
ATOM 679 N N . ALA A 1 89 ? 0.203 -2.013 -30.180 1.00 33.56 89 ALA A N 1
ATOM 680 C CA . ALA A 1 89 ? 1.491 -2.056 -30.852 1.00 33.56 89 ALA A CA 1
ATOM 681 C C . ALA A 1 89 ? 1.487 -3.285 -31.764 1.00 33.56 89 ALA A C 1
ATOM 683 O O . ALA A 1 89 ? 1.323 -4.412 -31.294 1.00 33.56 89 ALA A O 1
ATOM 684 N N . ALA A 1 90 ? 1.564 -3.054 -33.078 1.00 35.22 90 ALA A N 1
ATOM 685 C CA . ALA A 1 90 ? 1.450 -4.123 -34.055 1.00 35.22 90 ALA A CA 1
ATOM 686 C C . ALA A 1 90 ? 2.518 -5.172 -33.743 1.00 35.22 90 ALA A C 1
ATOM 688 O O . ALA A 1 90 ? 3.703 -4.830 -33.737 1.00 35.22 90 ALA A O 1
ATOM 689 N N . ALA A 1 91 ? 2.086 -6.411 -33.472 1.00 41.06 91 ALA A N 1
ATOM 690 C CA . ALA A 1 91 ? 2.957 -7.498 -33.039 1.00 41.06 91 ALA A CA 1
ATOM 691 C C . ALA A 1 91 ? 4.235 -7.504 -33.884 1.00 41.06 91 ALA A C 1
ATOM 693 O O . ALA A 1 91 ? 4.160 -7.592 -35.120 1.00 41.06 91 ALA A O 1
ATOM 694 N N . ALA A 1 92 ? 5.380 -7.322 -33.213 1.00 50.25 92 ALA A N 1
ATOM 695 C CA . ALA A 1 92 ? 6.672 -7.123 -33.854 1.00 50.25 92 ALA A CA 1
ATOM 696 C C . ALA A 1 92 ? 6.917 -8.293 -34.805 1.00 50.25 92 ALA A C 1
ATOM 698 O O . ALA A 1 92 ? 7.141 -9.421 -34.376 1.00 50.25 92 ALA A O 1
ATOM 699 N N . SER A 1 93 ? 6.759 -8.039 -36.105 1.00 58.25 93 SER A N 1
ATOM 700 C CA . SER A 1 93 ? 6.654 -9.128 -37.066 1.00 58.25 93 SER A CA 1
ATOM 701 C C . SER A 1 93 ? 8.019 -9.786 -37.186 1.00 58.25 93 SER A C 1
ATOM 703 O O . SER A 1 93 ? 8.987 -9.145 -37.595 1.00 58.25 93 SER A O 1
ATOM 705 N N . SER A 1 94 ? 8.101 -11.037 -36.756 1.00 61.62 94 SER A N 1
ATOM 706 C CA . SER A 1 94 ? 9.334 -11.804 -36.733 1.00 61.62 94 SER A CA 1
ATOM 707 C C . SER A 1 94 ? 9.647 -12.389 -38.107 1.00 61.62 94 SER A C 1
ATOM 709 O O . SER A 1 94 ? 8.764 -12.604 -38.939 1.00 61.62 94 SER A O 1
ATOM 711 N N . THR A 1 95 ? 10.922 -12.681 -38.342 1.00 62.31 95 THR A N 1
ATOM 712 C CA . THR A 1 95 ? 11.312 -13.666 -39.353 1.00 62.31 95 THR A CA 1
ATOM 713 C C . THR A 1 95 ? 10.863 -15.069 -38.933 1.00 62.31 95 THR A C 1
ATOM 715 O O . THR A 1 95 ? 10.575 -15.317 -37.762 1.00 62.31 95 THR A O 1
ATOM 718 N N . ASP A 1 96 ? 10.901 -16.014 -39.871 1.00 53.75 96 ASP A N 1
ATOM 719 C CA . ASP A 1 96 ? 10.685 -17.455 -39.632 1.00 53.75 96 ASP A CA 1
ATOM 720 C C . ASP A 1 96 ? 11.633 -18.036 -38.550 1.00 53.75 96 ASP A C 1
ATOM 722 O O . ASP A 1 96 ? 11.345 -19.023 -37.886 1.00 53.75 96 ASP A O 1
ATOM 726 N N . SER A 1 97 ? 12.759 -17.354 -38.306 1.00 57.47 97 SER A N 1
ATOM 727 C CA . SER A 1 97 ? 13.735 -17.629 -37.244 1.00 57.47 97 SER A CA 1
ATOM 728 C C . SER A 1 97 ? 13.468 -16.921 -35.901 1.00 57.47 97 SER A C 1
ATOM 730 O O . SER A 1 97 ? 14.347 -16.899 -35.041 1.00 57.47 97 SER A O 1
ATOM 732 N N . GLY A 1 98 ? 12.303 -16.292 -35.717 1.00 68.00 98 GLY A N 1
ATOM 733 C CA . GLY A 1 98 ? 11.902 -15.631 -34.466 1.00 68.00 98 GLY A CA 1
ATOM 734 C C . GLY A 1 98 ? 12.585 -14.287 -34.168 1.00 68.00 98 GLY A C 1
ATOM 735 O O . GLY A 1 98 ? 12.356 -13.715 -33.107 1.00 68.00 98 GLY A O 1
ATOM 736 N N . VAL A 1 99 ? 13.414 -13.754 -35.072 1.00 78.88 99 VAL A N 1
ATOM 737 C CA . VAL A 1 99 ? 14.115 -12.471 -34.873 1.00 78.88 99 VAL A CA 1
ATOM 738 C C . VAL A 1 99 ? 13.193 -11.303 -35.258 1.00 78.88 99 VAL A C 1
ATOM 740 O O . VAL A 1 99 ? 12.578 -11.361 -36.325 1.00 78.88 99 VAL A O 1
ATOM 743 N N . PRO A 1 100 ? 13.096 -10.221 -34.459 1.00 88.62 100 PRO A N 1
ATOM 744 C CA . PRO A 1 100 ? 12.298 -9.048 -34.822 1.00 88.62 100 PRO A CA 1
ATOM 745 C C . PRO A 1 100 ? 12.813 -8.333 -36.080 1.00 88.62 100 PRO A C 1
ATOM 747 O O . PRO A 1 100 ? 14.009 -8.052 -36.213 1.00 88.62 100 PRO A O 1
ATOM 750 N N . LEU A 1 101 ? 11.892 -7.978 -36.981 1.00 88.19 101 LEU A N 1
ATOM 751 C CA . LEU A 1 101 ? 12.186 -7.164 -38.162 1.00 88.19 101 LEU A CA 1
ATOM 752 C C . LEU A 1 101 ? 12.209 -5.666 -37.833 1.00 88.19 101 LEU A C 1
ATOM 754 O O . LEU A 1 101 ? 11.241 -5.107 -37.313 1.00 88.19 101 LEU A O 1
ATOM 758 N N . LEU A 1 102 ? 13.289 -4.995 -38.227 1.00 88.44 102 LEU A N 1
ATOM 759 C CA . LEU A 1 102 ? 13.444 -3.551 -38.105 1.00 88.44 102 LEU A CA 1
ATOM 760 C C . LEU A 1 102 ? 12.637 -2.827 -39.196 1.00 88.44 102 LEU A C 1
ATOM 762 O O . LEU A 1 102 ? 13.057 -2.730 -40.350 1.00 88.44 102 LEU A O 1
ATOM 766 N N . ARG A 1 103 ? 11.474 -2.282 -38.828 1.00 85.12 103 ARG A N 1
ATOM 767 C CA . ARG A 1 103 ? 10.602 -1.511 -39.730 1.00 85.12 103 ARG A CA 1
ATOM 768 C C . ARG A 1 103 ? 10.932 -0.017 -39.710 1.00 85.12 103 ARG A C 1
ATOM 770 O O . ARG A 1 103 ? 10.209 0.773 -39.112 1.00 85.12 103 ARG A O 1
ATOM 777 N N . VAL A 1 104 ? 12.003 0.373 -40.400 1.00 84.06 104 VAL A N 1
ATOM 778 C CA . VAL A 1 104 ? 12.355 1.787 -40.632 1.00 84.06 104 VAL A CA 1
ATOM 779 C C . VAL A 1 104 ? 12.424 2.107 -42.124 1.00 84.06 104 VAL A C 1
ATOM 781 O O . VAL A 1 104 ? 12.749 1.243 -42.937 1.00 84.06 104 VAL A O 1
ATOM 784 N N . ASN A 1 105 ? 12.132 3.356 -42.497 1.00 82.50 105 ASN A N 1
ATOM 785 C CA . ASN A 1 105 ? 12.283 3.812 -43.877 1.00 82.50 105 ASN A CA 1
ATOM 786 C C . ASN A 1 105 ? 13.787 3.852 -44.241 1.00 82.50 105 ASN A C 1
ATOM 788 O O . ASN A 1 105 ? 14.547 4.538 -43.553 1.00 82.50 105 ASN A O 1
ATOM 792 N N . PRO A 1 106 ? 14.243 3.168 -45.311 1.00 79.88 106 PRO A N 1
ATOM 793 C CA . PRO A 1 106 ? 15.646 3.204 -45.724 1.00 79.88 106 PRO A CA 1
ATOM 794 C C . PRO A 1 106 ? 16.176 4.622 -45.971 1.00 79.88 106 PRO A C 1
ATOM 796 O O . PRO A 1 106 ? 17.322 4.903 -45.639 1.00 79.88 106 PRO A O 1
ATOM 799 N N . ALA A 1 107 ? 15.337 5.529 -46.485 1.00 78.44 107 ALA A N 1
ATOM 800 C CA . ALA A 1 107 ? 15.721 6.911 -46.779 1.00 78.44 107 ALA A CA 1
ATOM 801 C C . ALA A 1 107 ? 15.934 7.784 -45.526 1.00 78.44 107 ALA A C 1
ATOM 803 O O . ALA A 1 107 ? 16.545 8.843 -45.626 1.00 78.44 107 ALA A O 1
ATOM 804 N N . SER A 1 108 ? 15.454 7.359 -44.349 1.00 81.62 108 SER A N 1
ATOM 805 C CA . SER A 1 108 ? 15.655 8.071 -43.077 1.00 81.62 108 SER A CA 1
ATOM 806 C C . SER A 1 108 ? 16.770 7.470 -42.211 1.00 81.62 108 SER A C 1
ATOM 808 O O . SER A 1 108 ? 16.888 7.827 -41.038 1.00 81.62 108 SER A O 1
ATOM 810 N N . SER A 1 109 ? 17.551 6.520 -42.739 1.00 84.88 109 SER A N 1
ATOM 811 C CA . SER A 1 109 ? 18.593 5.822 -41.983 1.00 84.88 109 SER A CA 1
ATOM 812 C C . SER A 1 109 ? 19.993 6.183 -42.477 1.00 84.88 109 SER A C 1
ATOM 814 O O . SER A 1 109 ? 20.369 5.831 -43.590 1.00 84.88 109 SER A O 1
ATOM 816 N N . TYR A 1 110 ? 20.802 6.817 -41.622 1.00 85.00 110 TYR A N 1
ATOM 817 C CA . TYR A 1 110 ? 22.214 7.119 -41.911 1.00 85.00 110 TYR A CA 1
ATOM 818 C C . TYR A 1 110 ? 23.102 5.862 -41.932 1.00 85.00 110 TYR A C 1
ATOM 820 O O . TYR A 1 110 ? 24.211 5.881 -42.458 1.00 85.00 110 TYR A O 1
ATOM 828 N N . VAL A 1 111 ? 22.608 4.757 -41.364 1.00 84.94 111 VAL A N 1
ATOM 829 C CA . VAL A 1 111 ? 23.263 3.442 -41.345 1.00 84.94 111 VAL A CA 1
ATOM 830 C C . VAL A 1 111 ? 22.447 2.472 -42.196 1.00 84.94 111 VAL A C 1
ATOM 832 O O . VAL A 1 111 ? 21.219 2.423 -42.081 1.00 84.94 111 VAL A O 1
ATOM 835 N N . ALA A 1 112 ? 23.118 1.674 -43.029 1.00 88.12 112 ALA A N 1
ATOM 836 C CA . ALA A 1 112 ? 22.470 0.707 -43.912 1.00 88.12 112 ALA A CA 1
ATOM 837 C C . ALA A 1 112 ? 21.583 -0.287 -43.135 1.00 88.12 112 ALA A C 1
ATOM 839 O O . ALA A 1 112 ? 22.017 -0.896 -42.154 1.00 88.12 112 ALA A O 1
ATOM 840 N N . ILE A 1 113 ? 20.350 -0.499 -43.608 1.00 89.00 113 ILE A N 1
ATOM 841 C CA . ILE A 1 113 ? 19.343 -1.327 -42.918 1.00 89.00 113 ILE A CA 1
ATOM 842 C C . ILE A 1 113 ? 19.825 -2.756 -42.595 1.00 89.00 113 ILE A C 1
ATOM 844 O O . ILE A 1 113 ? 19.592 -3.192 -41.468 1.00 89.00 113 ILE A O 1
ATOM 848 N N . PRO A 1 114 ? 20.566 -3.477 -43.467 1.00 90.69 114 PRO A N 1
ATOM 849 C CA . PRO A 1 114 ? 21.103 -4.798 -43.119 1.00 90.69 114 PRO A CA 1
ATOM 850 C C . PRO A 1 114 ? 22.070 -4.786 -41.923 1.00 90.69 114 PRO A C 1
ATOM 852 O O . PRO A 1 114 ? 22.111 -5.744 -41.153 1.00 90.69 114 PRO A O 1
ATOM 855 N N . VAL A 1 115 ? 22.823 -3.695 -41.730 1.00 88.62 115 VAL A N 1
ATOM 856 C CA . VAL A 1 115 ? 23.738 -3.533 -40.587 1.00 88.62 115 VAL A CA 1
ATOM 857 C C . VAL A 1 115 ? 22.935 -3.354 -39.300 1.00 88.62 115 VAL A C 1
ATOM 859 O O . VAL A 1 115 ? 23.176 -4.067 -38.327 1.00 88.62 115 VAL A O 1
ATOM 862 N N . ARG A 1 116 ? 21.920 -2.481 -39.320 1.00 90.31 116 ARG A N 1
ATOM 863 C CA . ARG A 1 116 ? 21.002 -2.274 -38.189 1.00 90.31 116 ARG A CA 1
ATOM 864 C C . ARG A 1 116 ? 20.219 -3.545 -37.839 1.00 90.31 116 ARG A C 1
ATOM 866 O O . ARG A 1 116 ? 20.163 -3.943 -36.682 1.00 90.31 116 ARG A O 1
ATOM 873 N N . GLN A 1 117 ? 19.717 -4.276 -38.834 1.00 92.88 117 GLN A N 1
ATOM 874 C CA . GLN A 1 117 ? 19.044 -5.565 -38.629 1.00 92.88 117 GLN A CA 1
ATOM 875 C C . GLN A 1 117 ? 19.972 -6.629 -38.004 1.00 92.88 117 GLN A C 1
ATOM 877 O O . GLN A 1 117 ? 19.521 -7.446 -37.198 1.00 92.88 117 GLN A O 1
ATOM 882 N N . SER A 1 118 ? 21.271 -6.606 -38.327 1.00 91.25 118 SER A N 1
ATOM 883 C CA . SER A 1 118 ? 22.291 -7.453 -37.688 1.00 91.25 118 SER A CA 1
ATOM 884 C C . SER A 1 118 ? 22.549 -7.054 -36.226 1.00 91.25 118 SER A C 1
ATOM 886 O O . SER A 1 118 ? 22.733 -7.921 -35.370 1.00 91.25 118 SER A O 1
ATOM 888 N N . MET A 1 119 ? 22.493 -5.756 -35.907 1.00 91.75 119 MET A N 1
ATOM 889 C CA . MET A 1 119 ? 22.555 -5.249 -34.529 1.00 91.75 119 MET A CA 1
ATOM 890 C C . MET A 1 119 ? 21.337 -5.697 -33.708 1.00 91.75 119 MET A C 1
ATOM 892 O O . MET A 1 119 ? 21.521 -6.283 -32.641 1.00 91.75 119 MET A O 1
ATOM 896 N N . VAL A 1 120 ? 20.119 -5.521 -34.241 1.00 93.88 120 VAL A N 1
ATOM 897 C CA . VAL A 1 120 ? 18.867 -6.021 -33.636 1.00 93.88 120 VAL A CA 1
ATOM 898 C C . VAL A 1 120 ? 18.953 -7.523 -33.358 1.00 93.88 120 VAL A C 1
ATOM 900 O O . VAL A 1 120 ? 18.628 -7.956 -32.255 1.00 93.88 120 VAL A O 1
ATOM 903 N N . LYS A 1 121 ? 19.444 -8.325 -34.316 1.00 94.06 121 LYS A N 1
ATOM 904 C CA . LYS A 1 121 ? 19.606 -9.777 -34.139 1.00 94.06 121 LYS A CA 1
ATOM 905 C C . LYS A 1 121 ? 20.496 -10.117 -32.934 1.00 94.06 121 LYS A C 1
ATOM 907 O O . LYS A 1 121 ? 20.085 -10.908 -32.090 1.00 94.06 121 LYS A O 1
ATOM 912 N N . LYS A 1 122 ? 21.674 -9.493 -32.819 1.00 94.25 122 LYS A N 1
ATOM 913 C CA . LYS A 1 122 ? 22.607 -9.738 -31.702 1.00 94.25 122 LYS A CA 1
ATOM 914 C C . LYS A 1 122 ? 22.054 -9.279 -30.349 1.00 94.25 122 LYS A C 1
ATOM 916 O O . LYS A 1 122 ? 22.304 -9.925 -29.335 1.00 94.25 122 LYS A O 1
ATOM 921 N N . LEU A 1 123 ? 21.313 -8.169 -30.321 1.00 94.88 123 LEU A N 1
ATOM 922 C CA . LEU A 1 123 ? 20.621 -7.712 -29.112 1.00 94.88 123 LEU A CA 1
ATOM 923 C C . LEU A 1 123 ? 19.529 -8.708 -28.702 1.00 94.88 123 LEU A C 1
ATOM 925 O O . LEU A 1 123 ? 19.462 -9.086 -27.536 1.00 94.88 123 LEU A O 1
ATOM 929 N N . HIS A 1 124 ? 18.732 -9.189 -29.660 1.00 95.31 124 HIS A N 1
ATOM 930 C CA . HIS A 1 124 ? 17.672 -10.169 -29.427 1.00 95.31 124 HIS A CA 1
ATOM 931 C C . HIS A 1 124 ? 18.204 -11.485 -28.847 1.00 95.31 124 HIS A C 1
ATOM 933 O O . HIS A 1 124 ? 17.697 -11.942 -27.829 1.00 95.31 124 HIS A O 1
ATOM 939 N N . GLU A 1 125 ? 19.267 -12.052 -29.427 1.00 95.19 125 GLU A N 1
ATOM 940 C CA . GLU A 1 125 ? 19.920 -13.274 -28.925 1.00 95.19 125 GLU A CA 1
ATOM 941 C C . GLU A 1 125 ? 20.323 -13.146 -27.441 1.00 95.19 125 GLU A C 1
ATOM 943 O O . GLU A 1 125 ? 20.121 -14.067 -26.643 1.00 95.19 125 GLU A O 1
ATOM 948 N N . HIS A 1 126 ? 20.838 -11.981 -27.036 1.00 95.75 126 HIS A N 1
ATOM 949 C CA . HIS A 1 126 ? 21.238 -11.731 -25.652 1.00 95.75 126 HIS A CA 1
ATOM 950 C C . HIS A 1 126 ? 20.073 -11.387 -24.715 1.00 95.75 126 HIS A C 1
ATOM 952 O O . HIS A 1 126 ? 20.104 -11.823 -23.566 1.00 95.75 126 HIS A O 1
ATOM 958 N N . PHE A 1 127 ? 19.022 -10.706 -25.181 1.00 95.31 127 PHE A N 1
ATOM 959 C CA . PHE A 1 127 ? 17.798 -10.527 -24.392 1.00 95.31 127 PHE A CA 1
ATOM 960 C C . PHE A 1 127 ? 17.032 -11.841 -24.188 1.00 95.31 127 PHE A C 1
ATOM 962 O O . PHE A 1 127 ? 16.551 -12.075 -23.086 1.00 95.31 127 PHE A O 1
ATOM 969 N N . VAL A 1 128 ? 16.970 -12.730 -25.187 1.00 94.19 128 VAL A N 1
ATOM 970 C CA . VAL A 1 128 ? 16.391 -14.081 -25.032 1.00 94.19 128 VAL A CA 1
ATOM 971 C C . VAL A 1 128 ? 17.176 -14.891 -24.000 1.00 94.19 128 VAL A C 1
ATOM 973 O O . VAL A 1 128 ? 16.570 -15.532 -23.149 1.00 94.19 128 VAL A O 1
ATOM 976 N N . THR A 1 129 ? 18.512 -14.811 -24.025 1.00 94.69 129 THR A N 1
ATOM 977 C CA . THR A 1 129 ? 19.363 -15.476 -23.021 1.00 94.69 129 THR A CA 1
ATOM 978 C C . THR A 1 129 ? 19.115 -14.922 -21.614 1.00 94.69 129 THR A C 1
ATOM 980 O O . THR A 1 129 ? 18.980 -15.694 -20.672 1.00 94.69 129 THR A O 1
ATOM 983 N N . LEU A 1 130 ? 19.031 -13.594 -21.461 1.00 94.81 130 LEU A N 1
ATOM 984 C CA . LEU A 1 130 ? 18.775 -12.961 -20.165 1.00 94.81 130 LEU A CA 1
ATOM 985 C C . LEU A 1 130 ? 17.371 -13.288 -19.635 1.00 94.81 130 LEU A C 1
ATOM 987 O O . LEU A 1 130 ? 17.212 -13.498 -18.442 1.00 94.81 130 LEU A O 1
ATOM 991 N N . TYR A 1 131 ? 16.355 -13.312 -20.499 1.00 95.38 131 TYR A N 1
ATOM 992 C CA . TYR A 1 131 ? 14.947 -13.461 -20.111 1.00 95.38 131 TYR A CA 1
ATOM 993 C C . TYR A 1 131 ? 14.443 -14.907 -20.094 1.00 95.38 131 TYR A C 1
ATOM 995 O O . TYR A 1 131 ? 13.238 -15.105 -19.958 1.00 95.38 131 TYR A O 1
ATOM 1003 N N . GLU A 1 132 ? 15.326 -15.906 -20.187 1.00 93.69 132 GL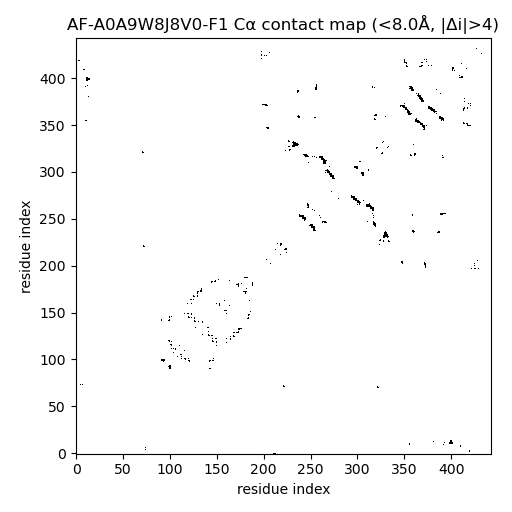U A N 1
ATOM 1004 C CA . GLU A 1 132 ? 14.977 -17.335 -20.146 1.00 93.69 132 GLU A CA 1
ATOM 1005 C C . GLU A 1 132 ? 13.953 -17.697 -19.040 1.00 93.69 132 GLU A C 1
ATOM 1007 O O . GLU A 1 132 ? 12.938 -18.311 -19.394 1.00 93.69 132 GLU A O 1
ATOM 1012 N N . PRO A 1 133 ? 14.067 -17.207 -17.781 1.00 91.69 133 PRO A N 1
ATOM 1013 C CA . PRO A 1 133 ? 13.107 -17.554 -16.727 1.00 91.69 133 PRO A CA 1
ATOM 1014 C C . PRO A 1 133 ? 11.695 -16.984 -16.953 1.00 91.69 133 PRO A C 1
ATOM 1016 O O . PRO A 1 133 ? 10.703 -17.606 -16.575 1.00 91.69 133 PRO A O 1
ATOM 1019 N N . ILE A 1 134 ? 11.581 -15.811 -17.591 1.00 90.25 134 ILE A N 1
ATOM 1020 C CA . ILE A 1 134 ? 10.308 -15.087 -17.794 1.00 90.25 134 ILE A CA 1
ATOM 1021 C C . ILE A 1 134 ? 9.740 -15.221 -19.216 1.00 90.25 134 ILE A C 1
ATOM 1023 O O . ILE A 1 134 ? 8.612 -14.785 -19.472 1.00 90.25 134 ILE A O 1
ATOM 1027 N N . HIS A 1 135 ? 10.489 -15.828 -20.142 1.00 87.75 135 HIS A N 1
ATOM 1028 C CA . HIS A 1 135 ? 10.170 -15.861 -21.572 1.00 87.75 135 HIS A CA 1
ATOM 1029 C C . HIS A 1 135 ? 8.854 -16.587 -21.881 1.00 87.75 135 HIS A C 1
ATOM 1031 O O . HIS A 1 135 ? 8.081 -16.123 -22.714 1.00 87.75 135 HIS A O 1
ATOM 1037 N N . LYS A 1 136 ? 8.544 -17.682 -21.170 1.00 86.69 136 LYS A N 1
ATOM 1038 C CA . LYS A 1 136 ? 7.297 -18.451 -21.373 1.00 86.69 136 LYS A CA 1
ATOM 1039 C C . LYS A 1 136 ? 6.034 -17.625 -21.111 1.00 86.69 136 LYS A C 1
ATOM 1041 O O . LYS A 1 136 ? 5.031 -17.825 -21.787 1.00 86.69 136 LYS A O 1
ATOM 1046 N N . ALA A 1 137 ? 6.086 -16.715 -20.138 1.00 84.19 137 ALA A N 1
ATOM 1047 C CA . ALA A 1 137 ? 4.984 -15.810 -19.825 1.00 84.19 137 ALA A CA 1
ATOM 1048 C C . ALA A 1 137 ? 4.986 -14.556 -20.720 1.00 84.19 137 ALA A C 1
ATOM 1050 O O . ALA A 1 137 ? 3.928 -13.989 -20.973 1.00 84.19 137 ALA A O 1
ATOM 1051 N N . ASN A 1 138 ? 6.158 -14.137 -21.215 1.00 85.94 138 ASN A N 1
ATOM 1052 C CA . ASN A 1 138 ? 6.355 -12.877 -21.939 1.00 85.94 138 ASN A CA 1
ATOM 1053 C C . ASN A 1 138 ? 7.182 -13.086 -23.230 1.00 85.94 138 ASN A C 1
ATOM 1055 O O . ASN A 1 138 ? 8.317 -12.606 -23.323 1.00 85.94 138 ASN A O 1
ATOM 1059 N N . PRO A 1 139 ? 6.652 -13.804 -24.241 1.00 87.00 139 PRO A N 1
ATOM 1060 C CA . PRO A 1 139 ? 7.443 -14.247 -25.392 1.00 87.00 139 PRO A CA 1
ATOM 1061 C C . PRO A 1 139 ? 7.939 -13.102 -26.290 1.00 87.00 139 PRO A C 1
ATOM 1063 O O . PRO A 1 139 ? 8.995 -13.229 -26.906 1.00 87.00 139 PRO A O 1
ATOM 1066 N N . THR A 1 140 ? 7.228 -11.971 -26.353 1.00 90.06 140 THR A N 1
ATOM 1067 C CA . THR A 1 140 ? 7.593 -10.816 -27.198 1.00 90.06 140 THR A CA 1
ATOM 1068 C C . THR A 1 140 ? 8.597 -9.860 -26.545 1.00 90.06 140 THR A C 1
ATOM 1070 O O . THR A 1 140 ? 9.244 -9.083 -27.246 1.00 90.06 140 THR A O 1
ATOM 1073 N N . LEU A 1 141 ? 8.790 -9.938 -25.224 1.00 91.00 141 LEU A N 1
ATOM 1074 C CA . LEU A 1 141 ? 9.522 -8.937 -24.435 1.00 91.00 141 LEU A CA 1
ATOM 1075 C C . LEU A 1 141 ? 10.983 -8.760 -24.882 1.00 91.00 141 LEU A C 1
ATOM 1077 O O . LEU A 1 141 ? 11.485 -7.641 -24.983 1.00 91.00 141 LEU A O 1
ATOM 1081 N N . ALA A 1 142 ? 11.665 -9.864 -25.204 1.00 92.94 142 ALA A N 1
ATOM 1082 C CA . ALA A 1 142 ? 13.035 -9.826 -25.716 1.00 92.94 142 ALA A CA 1
ATOM 1083 C C . ALA A 1 142 ? 13.126 -9.125 -27.082 1.00 92.94 142 ALA A C 1
ATOM 1085 O O . ALA A 1 142 ? 14.087 -8.402 -27.347 1.00 92.94 142 ALA A O 1
ATOM 1086 N N . ALA A 1 143 ? 12.122 -9.315 -27.942 1.00 93.25 143 ALA A N 1
ATOM 1087 C CA . ALA A 1 143 ? 12.057 -8.715 -29.269 1.00 93.25 143 ALA A CA 1
ATOM 1088 C C . ALA A 1 143 ? 11.761 -7.208 -29.201 1.00 93.25 143 ALA A C 1
ATOM 1090 O O . ALA A 1 143 ? 12.403 -6.417 -29.894 1.00 93.25 143 ALA A O 1
ATOM 1091 N N . GLU A 1 144 ? 10.847 -6.807 -28.317 1.00 92.94 144 GLU A N 1
ATOM 1092 C CA . GLU A 1 144 ? 10.516 -5.405 -28.047 1.00 92.94 144 GLU A CA 1
ATOM 1093 C C . GLU A 1 144 ? 11.721 -4.635 -27.486 1.00 92.94 144 GLU A C 1
ATOM 1095 O O . GLU A 1 144 ? 12.067 -3.568 -28.001 1.00 92.94 144 GLU A O 1
ATOM 1100 N N . HIS A 1 145 ? 12.420 -5.189 -26.488 1.00 95.12 145 HIS A N 1
ATOM 1101 C CA . HIS A 1 145 ? 13.614 -4.553 -25.921 1.00 95.12 145 HIS A CA 1
ATOM 1102 C C . HIS A 1 145 ? 14.797 -4.535 -26.895 1.00 95.12 145 HIS A C 1
ATOM 1104 O O . HIS A 1 145 ? 15.529 -3.549 -26.922 1.00 95.12 145 HIS A O 1
ATOM 1110 N N . ALA A 1 146 ? 14.968 -5.551 -27.749 1.00 95.25 146 ALA A N 1
ATOM 1111 C CA . ALA A 1 146 ? 16.003 -5.536 -28.786 1.00 95.25 146 ALA A CA 1
ATOM 1112 C C . ALA A 1 146 ? 15.802 -4.406 -29.811 1.00 95.25 146 ALA A C 1
ATOM 1114 O O . ALA A 1 146 ? 16.773 -3.754 -30.195 1.00 95.25 146 ALA A O 1
ATOM 1115 N N . LEU A 1 147 ? 14.554 -4.153 -30.227 1.00 94.19 147 LEU A N 1
ATOM 1116 C CA . LEU A 1 147 ? 14.214 -3.056 -31.138 1.00 94.19 147 LEU A CA 1
ATOM 1117 C C . LEU A 1 147 ? 14.412 -1.685 -30.476 1.00 94.19 147 LEU A C 1
ATOM 1119 O O . LEU A 1 147 ? 15.106 -0.842 -31.042 1.00 94.19 147 LEU A O 1
ATOM 1123 N N . LYS A 1 148 ? 13.876 -1.476 -29.264 1.00 93.69 148 LYS A N 1
ATOM 1124 C CA . LYS A 1 148 ? 14.075 -0.226 -28.506 1.00 93.69 148 LYS A CA 1
ATOM 1125 C C . LYS A 1 148 ? 15.559 0.061 -28.251 1.00 93.69 148 LYS A C 1
ATOM 1127 O O . LYS A 1 148 ? 16.017 1.179 -28.462 1.00 93.69 148 LYS A O 1
ATOM 1132 N N . GLN A 1 149 ? 16.324 -0.954 -27.840 1.00 94.19 149 GLN A N 1
ATOM 1133 C CA . GLN A 1 149 ? 17.745 -0.801 -27.529 1.00 94.19 149 GLN A CA 1
ATOM 1134 C C . GLN A 1 149 ? 18.579 -0.451 -28.768 1.00 94.19 149 GLN A C 1
ATOM 1136 O O . GLN A 1 149 ? 19.553 0.295 -28.650 1.00 94.19 149 GLN A O 1
ATOM 1141 N N . GLU A 1 150 ? 18.215 -0.967 -29.947 1.00 93.69 150 GLU A N 1
ATOM 1142 C CA . GLU A 1 150 ? 18.841 -0.548 -31.204 1.00 93.69 150 GLU A CA 1
ATOM 1143 C C . GLU A 1 150 ? 18.473 0.891 -31.560 1.00 93.69 150 GLU A C 1
ATOM 1145 O O . GLU A 1 150 ? 19.351 1.641 -31.973 1.00 93.69 150 GLU A O 1
ATOM 1150 N N . GLU A 1 151 ? 17.224 1.309 -31.340 1.00 91.62 151 GLU A N 1
ATOM 1151 C CA . GLU A 1 151 ? 16.796 2.685 -31.592 1.00 91.62 151 GLU A CA 1
ATOM 1152 C C . GLU A 1 151 ? 17.511 3.698 -30.675 1.00 91.62 151 GLU A C 1
ATOM 1154 O O . GLU A 1 151 ? 17.923 4.761 -31.142 1.00 91.62 151 GLU A O 1
ATOM 1159 N N . GLU A 1 152 ? 17.722 3.358 -29.398 1.00 92.12 152 GLU A N 1
ATOM 1160 C CA . GLU A 1 152 ? 18.549 4.130 -28.454 1.00 92.12 152 GLU A CA 1
ATOM 1161 C C . GLU A 1 152 ? 19.984 4.293 -28.965 1.00 92.12 152 GLU A C 1
ATOM 1163 O O . GLU A 1 152 ? 20.492 5.411 -29.045 1.00 92.12 152 GLU A O 1
ATOM 1168 N N . VAL A 1 153 ? 20.629 3.193 -29.367 1.00 90.06 153 VAL A N 1
ATOM 1169 C CA . VAL A 1 153 ? 22.002 3.219 -29.896 1.00 90.06 153 VAL A CA 1
ATOM 1170 C C . VAL A 1 153 ? 22.077 3.960 -31.235 1.00 90.06 153 VAL A C 1
ATOM 1172 O O . VAL A 1 153 ? 23.017 4.710 -31.467 1.00 90.06 153 VAL A O 1
ATOM 1175 N N . TYR A 1 154 ? 21.074 3.822 -32.101 1.00 88.19 154 TYR A N 1
ATOM 1176 C CA . TYR A 1 154 ? 21.006 4.541 -33.373 1.00 88.19 154 TYR A CA 1
ATOM 1177 C C . TYR A 1 154 ? 20.866 6.061 -33.180 1.00 88.19 154 TYR A C 1
ATOM 1179 O O . TYR A 1 154 ? 21.446 6.836 -33.940 1.00 88.19 154 TYR A O 1
ATOM 1187 N N . LYS A 1 155 ? 20.121 6.500 -32.156 1.00 87.31 155 LYS A N 1
ATOM 1188 C CA . LYS A 1 155 ? 20.008 7.919 -31.775 1.00 87.31 155 LYS A CA 1
ATOM 1189 C C . LYS A 1 155 ? 21.249 8.436 -31.037 1.00 87.31 155 LYS A C 1
ATOM 1191 O O . LYS A 1 155 ? 21.523 9.634 -31.084 1.00 87.31 155 LYS A O 1
ATOM 1196 N N . ASN A 1 156 ? 21.989 7.565 -30.350 1.00 81.31 156 ASN A N 1
ATOM 1197 C CA . ASN A 1 156 ? 23.099 7.936 -29.478 1.00 81.31 156 ASN A CA 1
ATOM 1198 C C . ASN A 1 156 ? 24.468 7.647 -30.115 1.00 81.31 156 ASN A C 1
ATOM 1200 O O . ASN A 1 156 ? 25.024 6.561 -29.973 1.00 81.31 156 ASN A O 1
ATOM 1204 N N . LEU A 1 157 ? 25.064 8.679 -30.720 1.00 67.31 157 LEU A N 1
ATOM 1205 C CA . LEU A 1 157 ? 26.375 8.625 -31.388 1.00 67.31 157 LEU A CA 1
ATOM 1206 C C . LEU A 1 157 ? 27.567 8.243 -30.477 1.00 67.31 157 LEU A C 1
ATOM 1208 O O . LEU A 1 157 ? 28.676 8.079 -30.981 1.00 67.31 157 LEU A O 1
ATOM 1212 N N . VAL A 1 158 ? 27.372 8.123 -29.157 1.00 65.19 158 VAL A N 1
ATOM 1213 C CA . VAL A 1 158 ? 28.424 7.786 -28.179 1.00 65.19 158 VAL A CA 1
ATOM 1214 C C . VAL A 1 158 ? 28.420 6.298 -27.801 1.00 65.19 158 VAL A C 1
ATOM 1216 O O . VAL A 1 158 ? 29.473 5.747 -27.478 1.00 65.19 158 VAL A O 1
ATOM 1219 N N . LYS A 1 159 ? 27.258 5.630 -27.829 1.00 69.94 159 LYS A N 1
ATOM 1220 C CA . LYS A 1 159 ? 27.122 4.223 -27.414 1.00 69.94 159 LYS A CA 1
ATOM 1221 C C . LYS A 1 159 ? 27.326 3.278 -28.597 1.00 69.94 159 LYS A C 1
ATOM 1223 O O . LYS A 1 159 ? 26.750 3.463 -29.661 1.00 69.94 159 LYS A O 1
ATOM 1228 N N . ALA A 1 160 ? 28.080 2.201 -28.395 1.00 83.88 160 ALA A N 1
ATOM 1229 C CA . ALA A 1 160 ? 28.198 1.115 -29.367 1.00 83.88 160 ALA A CA 1
ATOM 1230 C C . ALA A 1 160 ? 27.375 -0.109 -28.936 1.00 83.88 160 ALA A C 1
ATOM 1232 O O . ALA A 1 160 ? 27.420 -0.512 -27.776 1.00 83.88 160 ALA A O 1
ATOM 1233 N N . VAL A 1 161 ? 26.727 -0.797 -29.885 1.00 86.19 161 VAL A N 1
ATOM 1234 C CA . VAL A 1 161 ? 25.936 -2.026 -29.626 1.00 86.19 161 VAL A CA 1
ATOM 1235 C C . VAL A 1 161 ? 26.731 -3.090 -28.850 1.00 86.19 161 VAL A C 1
ATOM 1237 O O . VAL A 1 161 ? 26.175 -3.810 -28.025 1.00 86.19 161 VAL A O 1
ATOM 1240 N N . ILE A 1 162 ? 28.049 -3.164 -29.062 1.00 87.88 162 ILE A N 1
ATOM 1241 C CA . ILE A 1 162 ? 28.957 -4.075 -28.344 1.00 87.88 162 ILE A CA 1
ATOM 1242 C C . ILE A 1 162 ? 28.985 -3.776 -26.833 1.00 87.88 162 ILE A C 1
ATOM 1244 O O . ILE A 1 162 ? 29.023 -4.709 -26.031 1.00 87.88 162 ILE A O 1
ATOM 1248 N N . GLN A 1 163 ? 28.927 -2.501 -26.435 1.00 88.81 163 GLN A N 1
ATOM 1249 C CA . GLN A 1 163 ? 28.883 -2.088 -25.028 1.00 88.81 163 GLN A CA 1
ATOM 1250 C C . GLN A 1 163 ? 27.546 -2.486 -24.393 1.00 88.81 163 GLN A C 1
ATOM 1252 O O . GLN A 1 163 ? 27.549 -3.118 -23.339 1.00 88.81 163 GLN A O 1
ATOM 1257 N N . CYS A 1 164 ? 26.423 -2.230 -25.075 1.00 90.44 164 CYS A N 1
ATOM 1258 C CA . CYS A 1 164 ? 25.094 -2.630 -24.601 1.00 90.44 164 CYS A CA 1
ATOM 1259 C C . CYS A 1 164 ? 24.977 -4.160 -24.461 1.00 90.44 164 CYS A C 1
ATOM 1261 O O . CYS A 1 164 ? 24.430 -4.657 -23.482 1.00 90.44 164 CYS A O 1
ATOM 1263 N N . ILE A 1 165 ? 25.571 -4.933 -25.377 1.00 92.69 165 ILE A N 1
ATOM 1264 C CA . ILE A 1 165 ? 25.657 -6.398 -25.262 1.00 92.69 165 ILE A CA 1
ATOM 1265 C C . ILE A 1 165 ? 26.485 -6.827 -24.039 1.00 92.69 165 ILE A C 1
ATOM 1267 O O . ILE A 1 165 ? 26.084 -7.739 -23.315 1.00 92.69 165 ILE A O 1
ATOM 1271 N N . ALA A 1 166 ? 27.633 -6.192 -23.791 1.00 93.00 166 ALA A N 1
ATOM 1272 C CA . ALA A 1 166 ? 28.459 -6.488 -22.619 1.00 93.00 166 ALA A CA 1
ATOM 1273 C C . ALA A 1 166 ? 27.751 -6.125 -21.300 1.00 93.00 166 ALA A C 1
ATOM 1275 O O . ALA A 1 166 ? 27.927 -6.818 -20.304 1.00 93.00 166 ALA A O 1
ATOM 1276 N N . SER A 1 167 ? 26.933 -5.072 -21.315 1.00 92.00 167 SER A N 1
ATOM 1277 C CA . SER A 1 167 ? 26.055 -4.644 -20.224 1.00 92.00 167 SER A CA 1
ATOM 1278 C C . SER A 1 167 ? 24.943 -5.665 -19.959 1.00 92.00 167 SER A C 1
ATOM 1280 O O . SER A 1 167 ? 24.849 -6.164 -18.842 1.00 92.00 167 SER A O 1
ATOM 1282 N N . ILE A 1 168 ? 24.186 -6.086 -20.985 1.00 94.06 168 ILE A N 1
ATOM 1283 C CA . ILE A 1 168 ? 23.140 -7.128 -20.886 1.00 94.06 168 ILE A CA 1
ATOM 1284 C C . ILE A 1 168 ? 23.694 -8.425 -20.272 1.00 94.06 168 ILE A C 1
ATOM 1286 O O . ILE A 1 168 ? 23.074 -8.986 -19.374 1.00 94.06 168 ILE A O 1
ATOM 1290 N N . LYS A 1 169 ? 24.890 -8.864 -20.689 1.00 94.25 169 LYS A N 1
ATOM 1291 C CA . LYS A 1 169 ? 25.552 -10.083 -20.180 1.00 94.25 169 LYS A CA 1
ATOM 1292 C C . LYS A 1 169 ? 25.976 -10.036 -18.707 1.00 94.25 169 LYS A C 1
ATOM 1294 O O . LYS A 1 169 ? 26.327 -11.079 -18.168 1.00 94.25 169 LYS A O 1
ATOM 1299 N N . ARG A 1 170 ? 26.013 -8.856 -18.083 1.00 94.00 170 ARG A N 1
ATOM 1300 C CA . ARG A 1 170 ? 26.381 -8.672 -16.666 1.00 94.00 170 ARG A CA 1
ATOM 1301 C C . ARG A 1 170 ? 25.171 -8.540 -15.742 1.00 94.00 170 ARG A C 1
ATOM 1303 O O . ARG A 1 170 ? 25.368 -8.384 -14.545 1.00 94.00 170 ARG A O 1
ATOM 1310 N N . ARG A 1 171 ? 23.951 -8.519 -16.285 1.00 93.44 171 ARG A N 1
ATOM 1311 C CA . ARG A 1 171 ? 22.726 -8.374 -15.491 1.00 93.44 171 ARG A CA 1
ATOM 1312 C C . ARG A 1 171 ? 22.329 -9.713 -14.886 1.00 93.44 171 ARG A C 1
ATOM 1314 O O . ARG A 1 171 ? 22.408 -10.736 -15.564 1.00 93.44 171 ARG A O 1
ATOM 1321 N N . ASP A 1 172 ? 21.814 -9.681 -13.665 1.00 92.94 172 ASP A N 1
ATOM 1322 C CA . ASP A 1 172 ? 21.225 -10.858 -13.034 1.00 92.94 172 ASP A CA 1
ATOM 1323 C C . ASP A 1 172 ? 19.953 -11.299 -13.785 1.00 92.94 172 ASP A C 1
ATOM 1325 O O . ASP A 1 172 ? 19.144 -10.430 -14.155 1.00 92.94 172 ASP A O 1
ATOM 1329 N N . PRO A 1 173 ? 19.748 -12.612 -14.022 1.00 92.31 173 PRO A N 1
ATOM 1330 C CA . PRO A 1 173 ? 18.540 -13.131 -14.658 1.00 92.31 173 PRO A CA 1
ATOM 1331 C C . PRO A 1 173 ? 17.276 -12.733 -13.876 1.00 92.31 173 PRO A C 1
ATOM 1333 O O . PRO A 1 173 ? 17.199 -12.983 -12.674 1.00 92.31 173 PRO A O 1
ATOM 1336 N N . PRO A 1 174 ? 16.271 -12.119 -14.523 1.00 91.88 174 PRO A N 1
ATOM 1337 C CA . PRO A 1 174 ? 15.058 -11.687 -13.854 1.00 91.88 174 PRO A CA 1
ATOM 1338 C C . PRO A 1 174 ? 14.129 -12.866 -13.572 1.00 91.88 174 PRO A C 1
ATOM 1340 O O . PRO A 1 174 ? 13.889 -13.700 -14.441 1.00 91.88 174 PRO A O 1
ATOM 1343 N N . THR A 1 175 ? 13.537 -12.883 -12.382 1.00 87.50 175 THR A N 1
ATOM 1344 C CA . THR A 1 175 ? 12.517 -13.865 -11.975 1.00 87.50 175 THR A CA 1
ATOM 1345 C C . THR A 1 175 ? 11.084 -13.419 -12.298 1.00 87.50 175 THR A C 1
ATOM 1347 O O . THR A 1 175 ? 10.185 -14.251 -12.384 1.00 87.50 175 THR A O 1
ATOM 1350 N N . PHE A 1 176 ? 10.859 -12.120 -12.525 1.00 86.38 176 PHE A N 1
ATOM 1351 C CA . PHE A 1 176 ? 9.557 -11.522 -12.847 1.00 86.38 176 PHE A CA 1
ATOM 1352 C C . PHE A 1 176 ? 9.706 -10.269 -13.735 1.00 86.38 176 PHE A C 1
ATOM 1354 O O . PHE A 1 176 ? 10.808 -9.760 -13.938 1.00 86.38 176 PHE A O 1
ATOM 1361 N N . ILE A 1 177 ? 8.599 -9.760 -14.294 1.00 86.81 177 ILE A N 1
ATOM 1362 C CA . ILE A 1 177 ? 8.626 -8.700 -15.326 1.00 86.81 177 ILE A CA 1
ATOM 1363 C C . ILE A 1 177 ? 9.108 -7.328 -14.819 1.00 86.81 177 ILE A C 1
ATOM 1365 O O . ILE A 1 177 ? 9.787 -6.614 -15.550 1.00 86.81 177 ILE A O 1
ATOM 1369 N N . SER A 1 178 ? 8.806 -6.961 -13.573 1.00 84.56 178 SER A N 1
ATOM 1370 C CA . SER A 1 178 ? 9.251 -5.711 -12.934 1.00 84.56 178 SER A CA 1
ATOM 1371 C C . SER A 1 178 ? 10.655 -5.791 -12.310 1.00 84.56 178 SER A C 1
ATOM 1373 O O . SER A 1 178 ? 11.067 -4.868 -11.610 1.00 84.56 178 SER A O 1
ATOM 1375 N N . HIS A 1 179 ? 11.407 -6.870 -12.551 1.00 87.62 179 HIS A N 1
ATOM 1376 C CA . HIS A 1 179 ? 12.747 -7.054 -11.994 1.00 87.62 179 HIS A CA 1
ATOM 1377 C C . HIS A 1 179 ? 13.732 -5.978 -12.511 1.00 87.62 179 HIS A C 1
ATOM 1379 O O . HIS A 1 179 ? 13.695 -5.657 -13.704 1.00 87.62 179 HIS A O 1
ATOM 1385 N N . PRO A 1 180 ? 14.661 -5.448 -11.684 1.00 88.25 180 PRO A N 1
ATOM 1386 C CA . PRO A 1 180 ? 15.536 -4.329 -12.064 1.00 88.25 180 PRO A CA 1
ATOM 1387 C C . PRO A 1 180 ? 16.313 -4.510 -13.382 1.00 88.25 180 PRO A C 1
ATOM 1389 O O . PRO A 1 180 ? 16.478 -3.549 -14.130 1.00 88.25 180 PRO A O 1
ATOM 1392 N N . SER A 1 181 ? 16.731 -5.740 -13.706 1.00 90.81 181 SER A N 1
ATOM 1393 C CA . SER A 1 181 ? 17.438 -6.107 -14.951 1.00 90.81 181 SER A CA 1
ATOM 1394 C C . SER A 1 181 ? 16.618 -6.002 -16.251 1.00 90.81 181 SER A C 1
ATOM 1396 O O . SER A 1 181 ? 17.190 -6.103 -17.346 1.00 90.81 181 SER A O 1
ATOM 1398 N N . VAL A 1 182 ? 15.289 -5.876 -16.162 1.00 92.75 182 VAL A N 1
ATOM 1399 C CA . VAL A 1 182 ? 14.368 -5.882 -17.313 1.00 92.75 182 VAL A CA 1
ATOM 1400 C C . VAL A 1 182 ? 14.293 -4.494 -17.955 1.00 92.75 182 VAL A C 1
ATOM 1402 O O . VAL A 1 182 ? 14.293 -3.478 -17.262 1.00 92.75 182 VAL A O 1
ATOM 1405 N N . GLY A 1 183 ? 14.211 -4.442 -19.286 1.00 93.50 183 GLY A N 1
ATOM 1406 C CA . GLY A 1 183 ? 14.195 -3.211 -20.086 1.00 93.50 183 GLY A CA 1
ATOM 1407 C C . GLY A 1 183 ? 15.523 -2.891 -20.768 1.00 93.50 183 GLY A C 1
ATOM 1408 O O . GLY A 1 183 ? 16.508 -3.636 -20.672 1.00 93.50 183 GLY A O 1
ATOM 1409 N N . THR A 1 184 ? 15.540 -1.768 -21.477 1.00 94.31 184 THR A N 1
ATOM 1410 C CA . THR A 1 184 ? 16.742 -1.228 -22.127 1.00 94.31 184 THR A CA 1
ATOM 1411 C C . THR A 1 184 ? 17.700 -0.577 -21.125 1.00 94.31 184 THR A C 1
ATOM 1413 O O . THR A 1 184 ? 17.387 -0.412 -19.947 1.00 94.31 184 THR A O 1
ATOM 1416 N N . GLU A 1 185 ? 18.907 -0.222 -21.568 1.00 91.25 185 GLU A N 1
ATOM 1417 C CA . GLU A 1 185 ? 19.847 0.552 -20.757 1.00 91.25 185 GLU A CA 1
ATOM 1418 C C . GLU A 1 185 ? 19.285 1.905 -20.337 1.00 91.25 185 GLU A C 1
ATOM 1420 O O . GLU A 1 185 ? 19.429 2.264 -19.169 1.00 91.25 185 GLU A O 1
ATOM 1425 N N . ASP A 1 186 ? 18.664 2.650 -21.254 1.00 90.44 186 ASP A N 1
ATOM 1426 C CA . ASP A 1 186 ? 18.177 3.988 -20.928 1.00 90.44 186 ASP A CA 1
ATOM 1427 C C . ASP A 1 186 ? 16.906 3.910 -20.060 1.00 90.44 186 ASP A C 1
ATOM 1429 O O . ASP A 1 186 ? 16.760 4.716 -19.145 1.00 90.44 186 ASP A O 1
ATOM 1433 N N . GLU A 1 187 ? 16.053 2.886 -20.217 1.00 92.12 187 GLU A N 1
ATOM 1434 C CA . GLU A 1 187 ? 14.933 2.619 -19.297 1.00 92.12 187 GLU A CA 1
ATOM 1435 C C . GLU A 1 187 ? 15.401 2.236 -17.880 1.00 92.12 187 GLU A C 1
ATOM 1437 O O . GLU A 1 187 ? 14.826 2.703 -16.895 1.00 92.12 187 GLU A O 1
ATOM 1442 N N . ILE A 1 188 ? 16.431 1.388 -17.752 1.00 91.69 188 ILE A N 1
ATOM 1443 C CA . ILE A 1 188 ? 17.003 1.002 -16.449 1.00 91.69 188 ILE A CA 1
ATOM 1444 C C . ILE A 1 188 ? 17.698 2.197 -15.799 1.00 91.69 188 ILE A C 1
ATOM 1446 O O . ILE A 1 188 ? 17.511 2.446 -14.608 1.00 91.69 188 ILE A O 1
ATOM 1450 N N . LYS A 1 189 ? 18.460 2.970 -16.581 1.00 90.50 189 LYS A N 1
ATOM 1451 C CA . LYS A 1 189 ? 19.116 4.187 -16.110 1.00 90.50 189 LYS A CA 1
ATOM 1452 C C . LYS A 1 189 ? 18.085 5.216 -15.642 1.00 90.50 189 LYS A C 1
ATOM 1454 O O . LYS A 1 189 ? 18.215 5.715 -14.530 1.00 90.50 189 LYS A O 1
ATOM 1459 N N . ALA A 1 190 ? 17.041 5.475 -16.431 1.00 89.25 190 ALA A N 1
ATOM 1460 C CA . ALA A 1 190 ? 15.970 6.395 -16.060 1.00 89.25 190 ALA A CA 1
ATOM 1461 C C . ALA A 1 190 ? 15.233 5.933 -14.793 1.00 89.25 190 ALA A C 1
ATOM 1463 O O . ALA A 1 190 ? 14.916 6.763 -13.943 1.00 89.25 190 ALA A O 1
ATOM 1464 N N . ARG A 1 191 ? 15.014 4.621 -14.608 1.00 87.94 191 ARG A N 1
ATOM 1465 C CA . ARG A 1 191 ? 14.469 4.068 -13.355 1.00 87.94 191 ARG A CA 1
ATOM 1466 C C . ARG A 1 191 ? 15.402 4.279 -12.161 1.00 87.94 191 ARG A C 1
ATOM 1468 O O . ARG A 1 191 ? 14.924 4.669 -11.100 1.00 87.94 191 ARG A O 1
ATOM 1475 N N . ALA A 1 192 ? 16.709 4.080 -12.325 1.00 88.94 192 ALA A N 1
ATOM 1476 C CA . ALA A 1 192 ? 17.696 4.326 -11.273 1.00 88.94 192 ALA A CA 1
ATOM 1477 C C . ALA A 1 192 ? 17.815 5.822 -10.916 1.00 88.94 192 ALA A C 1
ATOM 1479 O O . ALA A 1 192 ? 17.871 6.168 -9.739 1.00 88.94 192 ALA A O 1
ATOM 1480 N N . GLU A 1 193 ? 17.796 6.713 -11.911 1.00 89.88 193 GLU A N 1
ATOM 1481 C CA . GLU A 1 193 ? 17.757 8.167 -11.709 1.00 89.88 193 GLU A CA 1
ATOM 1482 C C . GLU A 1 193 ? 16.447 8.600 -11.029 1.00 89.88 193 GLU A C 1
ATOM 1484 O O . GLU A 1 193 ? 16.502 9.324 -10.041 1.00 89.88 193 GLU A O 1
ATOM 1489 N N . SER A 1 194 ? 15.289 8.083 -11.461 1.00 84.38 194 SER A N 1
ATOM 1490 C CA . SER A 1 194 ? 13.989 8.356 -10.820 1.00 84.38 194 SER A CA 1
ATOM 1491 C C . SER A 1 194 ? 13.960 7.893 -9.363 1.00 84.38 194 SER A C 1
ATOM 1493 O O . SER A 1 194 ? 13.529 8.646 -8.492 1.00 84.38 194 SER A O 1
ATOM 1495 N N . LYS A 1 195 ? 14.459 6.679 -9.082 1.00 85.62 195 LYS A N 1
ATOM 1496 C CA . LYS A 1 195 ? 14.574 6.145 -7.719 1.00 85.62 195 LYS A CA 1
ATOM 1497 C C . LYS A 1 195 ? 15.478 7.031 -6.859 1.00 85.62 195 LYS A C 1
ATOM 1499 O O . LYS A 1 195 ? 15.063 7.446 -5.785 1.00 85.62 195 LYS A O 1
ATOM 1504 N N . LYS A 1 196 ? 16.649 7.418 -7.370 1.00 88.12 196 LYS A N 1
ATOM 1505 C CA . LYS A 1 196 ? 17.559 8.334 -6.670 1.00 88.12 196 LYS A CA 1
ATOM 1506 C C . LYS A 1 196 ? 16.921 9.705 -6.408 1.00 88.12 196 LYS A C 1
ATOM 1508 O O . LYS A 1 196 ? 17.143 10.282 -5.348 1.00 88.12 196 LYS A O 1
ATOM 1513 N N . SER A 1 197 ? 16.134 10.234 -7.348 1.00 86.62 197 SER A N 1
ATOM 1514 C CA . SER A 1 197 ? 15.389 11.483 -7.152 1.00 86.62 197 SER A CA 1
ATOM 1515 C C . SER A 1 197 ? 14.328 11.359 -6.057 1.00 86.62 197 SER A C 1
ATOM 1517 O O . SER A 1 197 ? 14.236 12.269 -5.234 1.00 86.62 197 SER A O 1
ATOM 1519 N N . LEU A 1 198 ? 13.588 10.243 -5.999 1.00 84.81 198 LEU A N 1
ATOM 1520 C CA . LEU A 1 198 ? 12.652 9.939 -4.908 1.00 84.81 198 LEU A CA 1
ATOM 1521 C C . LEU A 1 198 ? 13.380 9.871 -3.558 1.00 84.81 198 LEU A C 1
ATOM 1523 O O . LEU A 1 198 ? 13.050 10.638 -2.661 1.00 84.81 198 LEU A O 1
ATOM 1527 N N . GLU A 1 199 ? 14.416 9.036 -3.446 1.00 83.50 199 GLU A N 1
ATOM 1528 C CA . GLU A 1 199 ? 15.222 8.864 -2.224 1.00 83.50 199 GLU A CA 1
ATOM 1529 C C . GLU A 1 199 ? 15.836 10.188 -1.735 1.00 83.50 199 GLU A C 1
ATOM 1531 O O . GLU A 1 199 ? 15.903 10.444 -0.536 1.00 83.50 199 GLU A O 1
ATOM 1536 N N . SER A 1 200 ? 16.253 11.065 -2.657 1.00 87.19 200 SER A N 1
ATOM 1537 C CA . SER A 1 200 ? 16.817 12.379 -2.317 1.00 87.19 200 SER A CA 1
ATOM 1538 C C . SER A 1 200 ? 15.788 13.428 -1.876 1.00 87.19 200 SER A C 1
ATOM 1540 O O . SER A 1 200 ? 16.175 14.458 -1.320 1.00 87.19 200 SER A O 1
ATOM 1542 N N . LEU A 1 201 ? 14.492 13.212 -2.133 1.00 87.25 201 LEU A N 1
ATOM 1543 C CA . LEU A 1 201 ? 13.447 14.172 -1.794 1.00 87.25 201 LEU A CA 1
ATOM 1544 C C . LEU A 1 201 ? 13.010 13.986 -0.338 1.00 87.25 201 LEU A C 1
ATOM 1546 O O . LEU A 1 201 ? 12.238 13.084 -0.007 1.00 87.25 201 LEU A O 1
ATOM 1550 N N . GLN A 1 202 ? 13.464 14.887 0.529 1.00 86.19 202 GLN A N 1
ATOM 1551 C CA . GLN A 1 202 ? 12.921 15.022 1.878 1.00 86.19 202 GLN A CA 1
ATOM 1552 C C . GLN A 1 202 ? 11.594 15.786 1.823 1.00 86.19 202 GLN A C 1
ATOM 1554 O O . GLN A 1 202 ? 11.524 16.893 1.284 1.00 86.19 202 GLN A O 1
ATOM 1559 N N . LEU A 1 203 ? 10.533 15.187 2.364 1.00 88.12 203 LEU A N 1
ATOM 1560 C CA . LEU A 1 203 ? 9.236 15.844 2.487 1.00 88.12 203 LEU A CA 1
ATOM 1561 C C . LEU A 1 203 ? 9.258 16.854 3.638 1.00 88.12 203 LEU A C 1
ATOM 1563 O O . LEU A 1 203 ? 9.764 16.566 4.720 1.00 88.12 203 LEU A O 1
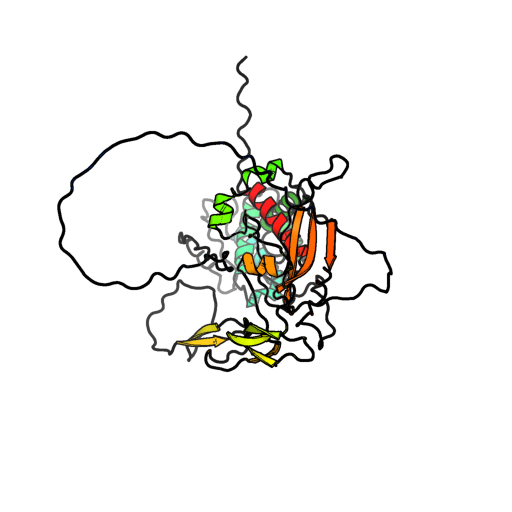ATOM 1567 N N . SER A 1 204 ? 8.653 18.016 3.403 1.00 88.44 204 SER A N 1
ATOM 1568 C CA . SER A 1 204 ? 8.460 19.077 4.392 1.00 88.44 204 SER A CA 1
ATOM 1569 C C . SER A 1 204 ? 6.999 19.515 4.443 1.00 88.44 204 SER A C 1
ATOM 1571 O O . SER A 1 204 ? 6.247 19.353 3.474 1.00 88.44 204 SER A O 1
ATOM 1573 N N . LYS A 1 205 ? 6.598 20.158 5.539 1.00 89.06 205 LYS A N 1
ATOM 1574 C CA . LYS A 1 205 ? 5.257 20.718 5.714 1.00 89.06 205 LYS A CA 1
ATOM 1575 C C . LYS A 1 205 ? 4.869 21.670 4.581 1.00 89.06 205 LYS A C 1
ATOM 1577 O O . LYS A 1 205 ? 3.759 21.575 4.070 1.00 89.06 205 LYS A O 1
ATOM 1582 N N . SER A 1 206 ? 5.785 22.529 4.128 1.00 90.19 206 SER A N 1
ATOM 1583 C CA . SER A 1 206 ? 5.536 23.464 3.017 1.00 90.19 206 SER A CA 1
ATOM 1584 C C . SER A 1 206 ? 5.320 22.770 1.667 1.00 90.19 206 SER A C 1
ATOM 1586 O O . SER A 1 206 ? 4.602 23.289 0.810 1.00 90.19 206 SER A O 1
ATOM 1588 N N . LEU A 1 207 ? 5.889 21.576 1.463 1.00 89.00 207 LEU A N 1
ATOM 1589 C CA . LEU A 1 207 ? 5.567 20.753 0.300 1.00 89.00 207 LEU A CA 1
ATOM 1590 C C . LEU A 1 207 ? 4.173 20.128 0.437 1.00 89.00 207 LEU A C 1
ATOM 1592 O O . LEU A 1 207 ? 3.427 20.121 -0.544 1.00 89.00 207 LEU A O 1
ATOM 1596 N N . LEU A 1 208 ? 3.801 19.641 1.622 1.00 90.25 208 LEU A N 1
ATOM 1597 C CA . LEU A 1 208 ? 2.544 18.916 1.833 1.00 90.25 208 LEU A CA 1
ATOM 1598 C C . LEU A 1 208 ? 1.309 19.803 2.005 1.00 90.25 208 LEU A C 1
ATOM 1600 O O . LEU A 1 208 ? 0.226 19.374 1.626 1.00 90.25 208 LEU A O 1
ATOM 1604 N N . GLU A 1 209 ? 1.447 21.023 2.521 1.00 90.50 209 GLU A N 1
ATOM 1605 C CA . GLU A 1 209 ? 0.331 21.913 2.873 1.00 90.50 209 GLU A CA 1
ATOM 1606 C C . GLU A 1 209 ? -0.709 22.101 1.741 1.00 90.50 209 GLU A C 1
ATOM 1608 O O . GLU A 1 209 ? -1.892 21.875 1.998 1.00 90.50 209 GLU A O 1
ATOM 1613 N N . PRO A 1 210 ? -0.337 22.339 0.462 1.00 90.06 210 PRO A N 1
ATOM 1614 C CA . PRO A 1 210 ? -1.309 22.416 -0.638 1.00 90.06 210 PRO A CA 1
ATOM 1615 C C . PRO A 1 210 ? -1.918 21.069 -1.085 1.00 90.06 210 PRO A C 1
ATOM 1617 O O . PRO A 1 210 ? -2.686 21.043 -2.044 1.00 90.06 210 PRO A O 1
ATOM 1620 N N . LEU A 1 211 ? -1.536 19.942 -0.472 1.00 89.31 211 LEU A N 1
ATOM 1621 C CA . LEU A 1 211 ? -2.084 18.598 -0.727 1.00 89.31 211 LEU A CA 1
ATOM 1622 C C . LEU A 1 211 ? -3.050 18.138 0.378 1.00 89.31 211 LEU A C 1
ATOM 1624 O O . LEU A 1 211 ? -3.638 17.058 0.253 1.00 89.31 211 LEU A O 1
ATOM 1628 N N . ILE A 1 212 ? -3.201 18.914 1.455 1.00 89.50 212 ILE A N 1
ATOM 1629 C CA . ILE A 1 212 ? -4.108 18.623 2.570 1.00 89.50 212 ILE A CA 1
ATOM 1630 C C . ILE A 1 212 ? -5.556 18.866 2.116 1.00 89.50 212 ILE A C 1
ATOM 1632 O O . ILE A 1 212 ? -5.860 19.868 1.469 1.00 89.50 212 ILE A O 1
ATOM 1636 N N . HIS A 1 213 ? -6.457 17.930 2.422 1.00 91.00 213 HIS A N 1
ATOM 1637 C CA . HIS A 1 213 ? -7.890 18.104 2.164 1.00 91.00 213 HIS A CA 1
ATOM 1638 C C . HIS A 1 213 ? -8.526 18.957 3.264 1.00 91.00 213 HIS A C 1
ATOM 1640 O O . HIS A 1 213 ? -8.123 18.866 4.422 1.00 91.00 213 HIS A O 1
ATOM 1646 N N . SER A 1 214 ? -9.532 19.763 2.916 1.00 93.75 214 SER A N 1
ATOM 1647 C CA . SER A 1 214 ? -10.305 20.490 3.925 1.00 93.75 214 SER A CA 1
ATOM 1648 C C . SER A 1 214 ? -11.131 19.529 4.787 1.00 93.75 214 SER A C 1
ATOM 1650 O O . SER A 1 214 ? -11.414 18.398 4.385 1.00 93.75 214 SER A O 1
ATOM 1652 N N . THR A 1 215 ? -11.540 19.989 5.967 1.00 92.94 215 THR A N 1
ATOM 1653 C CA . THR A 1 215 ? -12.387 19.248 6.914 1.00 92.94 215 THR A CA 1
ATOM 1654 C C . THR A 1 215 ? -13.712 18.801 6.302 1.00 92.94 215 THR A C 1
ATOM 1656 O O . THR A 1 215 ? -14.154 17.681 6.540 1.00 92.94 215 THR A O 1
ATOM 1659 N N . GLU A 1 216 ? -14.309 19.628 5.447 1.00 93.94 216 GLU A N 1
ATOM 1660 C CA . GLU A 1 216 ? -15.562 19.322 4.748 1.00 93.94 216 GLU A CA 1
ATOM 1661 C C . GLU A 1 216 ? -15.337 18.193 3.743 1.00 93.94 216 GLU A C 1
ATOM 1663 O O . GLU A 1 216 ? -16.099 17.237 3.710 1.00 93.94 216 GLU A O 1
ATOM 1668 N N . CYS A 1 217 ? -14.234 18.252 2.989 1.00 93.19 217 CYS A N 1
ATOM 1669 C CA . CYS A 1 217 ? -13.854 17.192 2.062 1.00 93.19 217 CYS A CA 1
ATOM 1670 C C . CYS A 1 217 ? -13.575 15.877 2.808 1.00 93.19 217 CYS A C 1
ATOM 1672 O O . CYS A 1 217 ? -14.066 14.830 2.407 1.00 93.19 217 CYS A O 1
ATOM 1674 N N . LEU A 1 218 ? -12.851 15.903 3.931 1.00 92.19 218 LEU A N 1
ATOM 1675 C CA . LEU A 1 218 ? -12.650 14.701 4.749 1.00 92.19 218 LEU A CA 1
ATOM 1676 C C . LEU A 1 218 ? -13.992 14.109 5.227 1.00 92.19 218 LEU A C 1
ATOM 1678 O O . LEU A 1 218 ? -14.195 12.902 5.104 1.00 92.19 218 LEU A O 1
ATOM 1682 N N . SER A 1 219 ? -14.929 14.950 5.672 1.00 90.94 219 SER A N 1
ATOM 1683 C CA . SER A 1 219 ? -16.279 14.538 6.084 1.00 90.94 219 SER A CA 1
ATOM 1684 C C . SER A 1 219 ? -17.118 13.963 4.928 1.00 90.94 219 SER A C 1
ATOM 1686 O O . SER A 1 219 ? -17.711 12.895 5.073 1.00 90.94 219 SER A O 1
ATOM 1688 N N . ASP A 1 220 ? -17.093 14.586 3.742 1.00 90.62 220 ASP A N 1
ATOM 1689 C CA . ASP A 1 220 ? -17.750 14.086 2.518 1.00 90.62 220 ASP A CA 1
ATOM 1690 C C . ASP A 1 220 ? -17.201 12.715 2.071 1.00 90.62 220 ASP A C 1
ATOM 1692 O O . ASP A 1 220 ? -17.912 11.912 1.465 1.00 90.62 220 ASP A O 1
ATOM 1696 N N . TRP A 1 221 ? -15.931 12.432 2.382 1.00 91.62 221 TRP A N 1
ATOM 1697 C CA . TRP A 1 221 ? -15.286 11.130 2.184 1.00 91.62 221 TRP A CA 1
ATOM 1698 C C . TRP A 1 221 ? -15.393 10.212 3.420 1.00 91.62 221 TRP A C 1
ATOM 1700 O O . TRP A 1 221 ? -14.679 9.214 3.508 1.00 91.62 221 TRP A O 1
ATOM 1710 N N . GLY A 1 222 ? -16.290 10.511 4.365 1.00 88.56 222 GLY A N 1
ATOM 1711 C CA . GLY A 1 222 ? -16.631 9.664 5.512 1.00 88.56 222 GLY A CA 1
ATOM 1712 C C . GLY A 1 222 ? -15.549 9.537 6.589 1.00 88.56 222 GLY A C 1
ATOM 1713 O O . GLY A 1 222 ? -15.646 8.651 7.438 1.00 88.56 222 GLY A O 1
ATOM 1714 N N . TYR A 1 223 ? -14.517 10.387 6.576 1.00 90.88 223 TYR A N 1
ATOM 1715 C CA . TYR A 1 223 ? -13.539 10.435 7.662 1.00 90.88 223 TYR A CA 1
ATOM 1716 C C . TYR A 1 223 ? -14.163 11.035 8.928 1.00 90.88 223 TYR A C 1
ATOM 1718 O O . TYR A 1 223 ? -14.944 11.985 8.879 1.00 90.88 223 TYR A O 1
ATOM 1726 N N . ILE A 1 224 ? -13.760 10.506 10.082 1.00 91.88 224 ILE A N 1
ATOM 1727 C CA . ILE A 1 224 ? -14.173 11.017 11.390 1.00 91.88 224 ILE A CA 1
ATOM 1728 C C . ILE A 1 224 ? -13.391 12.305 11.672 1.00 91.88 224 ILE A C 1
ATOM 1730 O O . ILE A 1 224 ? -12.202 12.255 11.982 1.00 91.88 224 ILE A O 1
ATOM 1734 N N . VAL A 1 225 ? -14.056 13.453 11.532 1.00 92.38 225 VAL A N 1
ATOM 1735 C CA . VAL A 1 225 ? -13.459 14.787 11.744 1.00 92.38 225 VAL A CA 1
ATOM 1736 C C . VAL A 1 225 ? -13.700 15.356 13.146 1.00 92.38 225 VAL A C 1
ATOM 1738 O O . VAL A 1 225 ? -12.916 16.182 13.603 1.00 92.38 225 VAL A O 1
ATOM 1741 N N . ASP A 1 226 ? -14.730 14.872 13.845 1.00 91.62 226 ASP A N 1
ATOM 1742 C CA . ASP A 1 226 ? -15.123 15.306 15.188 1.00 91.62 226 ASP A CA 1
ATOM 1743 C C . ASP A 1 226 ? -15.173 14.122 16.163 1.00 91.62 226 ASP A C 1
ATOM 1745 O O . ASP A 1 226 ? -15.517 12.998 15.791 1.00 91.62 226 ASP A O 1
ATOM 1749 N N . VAL A 1 227 ? -14.874 14.381 17.439 1.00 93.56 227 VAL A N 1
ATOM 1750 C CA . VAL A 1 227 ? -15.018 13.389 18.517 1.00 93.56 227 VAL A CA 1
ATOM 1751 C C . VAL A 1 227 ? -16.511 13.188 18.831 1.00 93.56 227 VAL A C 1
ATOM 1753 O O . VAL A 1 227 ? -17.181 14.163 19.185 1.00 93.56 227 VAL A O 1
ATOM 1756 N N . PRO A 1 228 ? -17.053 11.955 18.756 1.00 94.25 228 PRO A N 1
ATOM 1757 C CA . PRO A 1 228 ? -18.447 11.673 19.087 1.00 94.25 228 PRO A CA 1
ATOM 1758 C C . PRO A 1 228 ? -18.808 12.043 20.526 1.00 94.25 228 PRO A C 1
ATOM 1760 O O . PRO A 1 228 ? -17.991 11.975 21.446 1.00 94.25 228 PRO A O 1
ATOM 1763 N N . ALA A 1 229 ? -20.074 12.402 20.739 1.00 92.12 229 ALA A N 1
ATOM 1764 C CA . ALA A 1 229 ? -20.554 12.819 22.049 1.00 92.12 229 ALA A CA 1
ATOM 1765 C C . ALA A 1 229 ? -20.514 11.679 23.087 1.00 92.12 229 ALA A C 1
ATOM 1767 O O . ALA A 1 229 ? -20.902 10.541 22.819 1.00 92.12 229 ALA A O 1
ATOM 1768 N N . GLY A 1 230 ? -20.122 12.026 24.316 1.00 90.12 230 GLY A N 1
ATOM 1769 C CA . GLY A 1 230 ? -20.068 11.117 25.462 1.00 90.12 230 GLY A CA 1
ATOM 1770 C C . GLY A 1 230 ? -18.646 10.732 25.871 1.00 90.12 230 GLY A C 1
ATOM 1771 O O . GLY A 1 230 ? -17.659 11.189 25.296 1.00 90.12 230 GLY A O 1
ATOM 1772 N N . VAL A 1 231 ? -18.542 9.889 26.900 1.00 91.62 231 VAL A N 1
ATOM 1773 C CA . VAL A 1 231 ? -17.256 9.361 27.373 1.00 91.62 231 VAL A CA 1
ATOM 1774 C C . VAL A 1 231 ? -16.869 8.150 26.522 1.00 91.62 231 VAL A C 1
ATOM 1776 O O . VAL A 1 231 ? -17.677 7.234 26.317 1.00 91.62 231 VAL A O 1
ATOM 1779 N N . GLY A 1 232 ? -15.644 8.178 26.001 1.00 92.06 232 GLY A N 1
ATOM 1780 C CA . GLY A 1 232 ? -15.072 7.087 25.221 1.00 92.06 232 GLY A CA 1
ATOM 1781 C C . GLY A 1 232 ? -14.447 5.998 26.097 1.00 92.06 232 GLY A C 1
ATOM 1782 O O . GLY A 1 232 ? -14.233 6.208 27.288 1.00 92.06 232 GLY A O 1
ATOM 1783 N N . GLY A 1 233 ? -14.192 4.817 25.529 1.00 90.88 233 GLY A N 1
ATOM 1784 C CA . GLY A 1 233 ? -13.671 3.658 26.278 1.00 90.88 233 GLY A CA 1
ATOM 1785 C C . GLY A 1 233 ? -14.648 3.080 27.315 1.00 90.88 233 GLY A C 1
ATOM 1786 O O . GLY A 1 233 ? -14.252 2.324 28.195 1.00 90.88 233 GLY A O 1
ATOM 1787 N N . ARG A 1 234 ? -15.936 3.443 27.229 1.00 92.69 234 ARG A N 1
ATOM 1788 C CA . ARG A 1 234 ? -17.012 2.988 28.129 1.00 92.69 234 ARG A CA 1
ATOM 1789 C C . ARG A 1 234 ? -17.354 1.499 27.989 1.00 92.69 234 ARG A C 1
ATOM 1791 O O . ARG A 1 234 ? -17.961 0.931 28.889 1.00 92.69 234 ARG A O 1
ATOM 1798 N N . GLU A 1 235 ? -17.004 0.883 26.861 1.00 93.06 235 GLU A N 1
ATOM 1799 C CA . GLU A 1 235 ? -17.252 -0.530 26.568 1.00 93.06 235 GLU A CA 1
ATOM 1800 C C . GLU A 1 235 ? -16.089 -1.128 25.747 1.00 93.06 235 GLU A C 1
ATOM 1802 O O . GLU A 1 235 ? -16.266 -1.398 24.556 1.00 93.06 235 GLU A O 1
ATOM 1807 N N . PRO A 1 236 ? -14.896 -1.344 26.332 1.00 91.62 236 PRO A N 1
ATOM 1808 C CA . PRO A 1 236 ? -13.697 -1.723 25.575 1.00 91.62 236 PRO A CA 1
ATOM 1809 C C . PRO A 1 236 ? -13.812 -3.078 24.860 1.00 91.62 236 PRO A C 1
ATOM 1811 O O . PRO A 1 236 ? -13.175 -3.289 23.828 1.00 91.62 236 PRO A O 1
ATOM 1814 N N . SER A 1 237 ? -14.671 -3.969 25.363 1.00 92.38 237 SER A N 1
ATOM 1815 C CA . SER A 1 237 ? -14.946 -5.308 24.837 1.00 92.38 237 SER A CA 1
ATOM 1816 C C . SER A 1 237 ? -16.445 -5.484 24.541 1.00 92.38 237 SER A C 1
ATOM 1818 O O . SER A 1 237 ? -17.288 -4.927 25.248 1.00 92.38 237 SER A O 1
ATOM 1820 N N . LEU A 1 238 ? -16.787 -6.279 23.519 1.00 93.25 238 LEU A N 1
ATOM 1821 C CA . LEU A 1 238 ? -18.147 -6.783 23.269 1.00 93.25 238 LEU A CA 1
ATOM 1822 C C . LEU A 1 238 ? -18.399 -8.168 23.883 1.00 93.25 238 LEU A C 1
ATOM 1824 O O . LEU A 1 238 ? -19.464 -8.738 23.659 1.00 93.25 238 LEU A O 1
ATOM 1828 N N . GLU A 1 239 ? -17.456 -8.722 24.647 1.00 92.88 239 GLU A N 1
ATOM 1829 C CA . GLU A 1 239 ? -17.594 -10.036 25.283 1.00 92.88 239 GLU A CA 1
ATOM 1830 C C . GLU A 1 239 ? -18.943 -10.204 26.015 1.00 92.88 239 GLU A C 1
ATOM 1832 O O . GLU A 1 239 ? -19.417 -9.318 26.730 1.00 92.88 239 GLU A O 1
ATOM 1837 N N . GLY A 1 240 ? -19.612 -11.331 25.766 1.00 93.06 240 GLY A N 1
ATOM 1838 C CA . GLY A 1 240 ? -20.963 -11.632 26.237 1.00 93.06 240 GLY A CA 1
ATOM 1839 C C . GLY A 1 240 ? -22.105 -11.068 25.376 1.00 93.06 240 GLY A C 1
ATOM 1840 O O . GLY A 1 240 ? -23.228 -11.564 25.491 1.00 93.06 240 GLY A O 1
ATOM 1841 N N . LYS A 1 241 ? -21.864 -10.093 24.489 1.00 94.25 241 LYS A N 1
ATOM 1842 C CA . LYS A 1 241 ? -22.880 -9.507 23.589 1.00 94.25 241 LYS A CA 1
ATOM 1843 C C . LYS A 1 241 ? -22.923 -10.220 22.230 1.00 94.25 241 LYS A C 1
ATOM 1845 O O . LYS A 1 241 ? -21.991 -10.919 21.842 1.00 94.25 241 LYS A O 1
ATOM 1850 N N . VAL A 1 242 ? -24.026 -10.046 21.497 1.00 96.00 242 VAL A N 1
ATOM 1851 C CA . VAL A 1 242 ? -24.214 -10.623 20.154 1.00 96.00 242 VAL A CA 1
ATOM 1852 C C . VAL A 1 242 ? -23.722 -9.651 19.083 1.00 96.00 242 VAL A C 1
ATOM 1854 O O . VAL A 1 242 ? -24.150 -8.499 19.053 1.00 96.00 242 VAL A O 1
ATOM 1857 N N . ALA A 1 243 ? -22.877 -10.137 18.176 1.00 94.69 243 ALA A N 1
ATOM 1858 C CA . ALA A 1 243 ? -22.375 -9.413 17.012 1.00 94.69 243 ALA A CA 1
ATOM 1859 C C . ALA A 1 243 ? -22.671 -10.187 15.715 1.00 94.69 243 ALA A C 1
ATOM 1861 O O . ALA A 1 243 ? -22.982 -11.379 15.734 1.00 94.69 243 ALA A O 1
ATOM 1862 N N . LYS A 1 244 ? -22.568 -9.517 14.562 1.00 95.62 244 LYS A N 1
ATOM 1863 C CA . LYS A 1 244 ? -22.634 -10.167 13.245 1.00 95.62 244 LYS A CA 1
ATOM 1864 C C . LYS A 1 244 ? -21.222 -10.505 12.776 1.00 95.62 244 LYS A C 1
ATOM 1866 O O . LYS A 1 244 ? -20.362 -9.633 12.748 1.00 95.62 244 LYS A O 1
ATOM 1871 N N . CYS A 1 245 ? -20.991 -11.748 12.367 1.00 92.50 245 CYS A N 1
ATOM 1872 C CA . CYS A 1 245 ? -19.679 -12.184 11.905 1.00 92.50 245 CYS A CA 1
ATOM 1873 C C . CYS A 1 245 ? -19.346 -11.628 10.510 1.00 92.50 245 CYS A C 1
ATOM 1875 O O . CYS A 1 245 ? -20.101 -11.837 9.561 1.00 92.50 245 CYS A O 1
ATOM 1877 N N . ASN A 1 246 ? -18.187 -10.990 10.345 1.00 89.81 246 ASN A N 1
ATOM 1878 C CA . ASN A 1 246 ? -17.710 -10.495 9.048 1.00 89.81 246 ASN A CA 1
ATOM 1879 C C . ASN A 1 246 ? -17.240 -11.614 8.100 1.00 89.81 246 ASN A C 1
ATOM 1881 O O . ASN A 1 246 ? -17.189 -11.392 6.893 1.00 89.81 246 ASN A O 1
ATOM 1885 N N . ARG A 1 247 ? -16.931 -12.807 8.629 1.00 87.12 247 ARG A N 1
ATOM 1886 C CA . ARG A 1 247 ? -16.470 -13.978 7.861 1.00 87.12 247 ARG A CA 1
ATOM 1887 C C . ARG A 1 247 ? -17.627 -14.772 7.236 1.00 87.12 247 ARG A C 1
ATOM 1889 O O . ARG A 1 247 ? -17.654 -14.966 6.027 1.00 87.12 247 ARG A O 1
ATOM 1896 N N . CYS A 1 248 ? -18.601 -15.205 8.042 1.00 88.81 248 CYS A N 1
ATOM 1897 C CA . CYS A 1 248 ? -19.718 -16.064 7.604 1.00 88.81 248 CYS A CA 1
ATOM 1898 C C . CYS A 1 248 ? -21.100 -15.376 7.596 1.00 88.81 248 CYS A C 1
ATOM 1900 O O . CYS A 1 248 ? -22.110 -16.026 7.333 1.00 88.81 248 CYS A O 1
ATOM 1902 N N . ALA A 1 249 ? -21.169 -14.079 7.919 1.00 91.88 249 ALA A N 1
ATOM 1903 C CA . ALA A 1 249 ? -22.392 -13.274 8.053 1.00 91.88 249 ALA A CA 1
ATOM 1904 C C . ALA A 1 249 ? -23.397 -13.698 9.150 1.00 91.88 249 ALA A C 1
ATOM 1906 O O . ALA A 1 249 ? -24.369 -12.967 9.361 1.00 91.88 249 ALA A O 1
ATOM 1907 N N . GLN A 1 250 ? -23.172 -14.808 9.864 1.00 93.12 250 GLN A N 1
ATOM 1908 C CA . GLN A 1 250 ? -24.052 -15.279 10.942 1.00 93.12 250 GLN A CA 1
ATOM 1909 C C . GLN A 1 250 ? -23.921 -14.435 12.223 1.00 93.12 250 GLN A C 1
ATOM 1911 O O . GLN A 1 250 ? -22.831 -13.923 12.506 1.00 93.12 250 GLN A O 1
ATOM 1916 N N . PRO A 1 251 ? -25.000 -14.283 13.014 1.00 96.31 251 PRO A N 1
ATOM 1917 C CA . PRO A 1 251 ? -24.913 -13.737 14.362 1.00 96.31 251 PRO A CA 1
ATOM 1918 C C . PRO A 1 251 ? -24.210 -14.731 15.298 1.00 96.31 251 PRO A C 1
ATOM 1920 O O . PRO A 1 251 ? -24.438 -15.935 15.210 1.00 96.31 251 PRO A O 1
ATOM 1923 N N . PHE A 1 252 ? -23.383 -14.224 16.207 1.00 95.38 252 PHE A N 1
ATOM 1924 C CA . PHE A 1 252 ? -22.661 -15.014 17.207 1.00 95.38 252 PHE A CA 1
ATOM 1925 C C . PHE A 1 252 ? -22.506 -14.210 18.503 1.00 95.38 252 PHE A C 1
ATOM 1927 O O . PHE A 1 252 ? -22.610 -12.983 18.487 1.00 95.38 252 PHE A O 1
ATOM 1934 N N . GLN A 1 253 ? -22.259 -14.885 19.625 1.00 96.06 253 GLN A N 1
ATOM 1935 C CA . GLN A 1 253 ? -21.899 -14.217 20.874 1.00 96.06 253 GLN A CA 1
ATOM 1936 C C . GLN A 1 253 ? -20.382 -14.016 20.914 1.00 96.06 253 GLN A C 1
ATOM 1938 O O . GLN A 1 253 ? -19.630 -14.969 20.722 1.00 96.06 253 GLN A O 1
ATOM 1943 N N . VAL A 1 254 ? -19.923 -12.791 21.166 1.00 94.00 254 VAL A N 1
ATOM 1944 C CA . VAL A 1 254 ? -18.492 -12.512 21.327 1.00 94.00 254 VAL A CA 1
ATOM 1945 C C . VAL A 1 254 ? -18.016 -13.149 22.633 1.00 94.00 254 VAL A C 1
ATOM 1947 O O . VAL A 1 254 ? -18.608 -12.928 23.688 1.00 94.00 254 VAL A O 1
ATOM 1950 N N . LYS A 1 255 ? -16.950 -13.942 22.559 1.00 90.56 255 LYS A N 1
ATOM 1951 C CA . LYS A 1 255 ? -16.340 -14.672 23.676 1.00 90.56 255 LYS A CA 1
ATOM 1952 C C . LYS A 1 255 ? -14.817 -14.601 23.559 1.00 90.56 255 LYS A C 1
ATOM 1954 O O . LYS A 1 255 ? -14.295 -14.208 22.514 1.00 90.56 255 LYS A O 1
ATOM 1959 N N . ARG A 1 256 ? -14.117 -15.010 24.616 1.00 86.31 256 ARG A N 1
ATOM 1960 C CA . ARG A 1 256 ? -12.665 -15.253 24.589 1.00 86.31 256 ARG A CA 1
ATOM 1961 C C . ARG A 1 256 ? -12.344 -16.456 23.701 1.00 86.31 256 ARG A C 1
ATOM 1963 O O . ARG A 1 256 ? -13.224 -17.274 23.440 1.00 86.31 256 ARG A O 1
ATOM 1970 N N . MET A 1 257 ? -11.105 -16.545 23.226 1.00 76.56 257 MET A N 1
ATOM 1971 C CA . MET A 1 257 ? -10.676 -17.529 22.223 1.00 76.56 257 MET A CA 1
ATOM 1972 C C . MET A 1 257 ? -10.944 -18.977 22.654 1.00 76.56 257 MET A C 1
ATOM 1974 O O . MET A 1 257 ? -11.425 -19.787 21.869 1.00 76.56 257 MET A O 1
ATOM 1978 N N . GLU A 1 258 ? -10.700 -19.270 23.927 1.00 81.69 258 GLU A N 1
ATOM 1979 C CA . GLU A 1 258 ? -10.817 -20.586 24.557 1.00 81.69 258 GLU A CA 1
ATOM 1980 C C . GLU A 1 258 ? -12.275 -21.081 24.633 1.00 81.69 258 GLU A C 1
ATOM 1982 O O . GLU A 1 258 ? -12.534 -22.272 24.801 1.00 81.69 258 GLU A O 1
ATOM 1987 N N . GLU A 1 259 ? -13.232 -20.157 24.509 1.00 85.38 259 GLU A N 1
ATOM 1988 C CA . GLU A 1 259 ? -14.680 -20.381 24.575 1.00 85.38 259 GLU A CA 1
ATOM 1989 C C . GLU A 1 259 ? -15.386 -20.047 23.244 1.00 85.38 259 GLU A C 1
ATOM 1991 O O . GLU A 1 259 ? -16.613 -20.162 23.143 1.00 85.38 259 GLU A O 1
ATOM 1996 N N . ALA A 1 260 ? -14.638 -19.589 22.234 1.00 82.50 260 ALA A N 1
ATOM 1997 C CA . ALA A 1 260 ? -15.177 -19.073 20.984 1.00 82.50 260 ALA A CA 1
ATOM 1998 C C . ALA A 1 260 ? -15.781 -20.186 20.118 1.00 82.50 260 ALA A C 1
ATOM 2000 O O . ALA A 1 260 ? -15.211 -21.264 19.954 1.00 82.50 260 ALA A O 1
ATOM 2001 N N . ASP A 1 261 ? -16.940 -19.898 19.526 1.00 86.75 261 ASP A N 1
ATOM 2002 C CA . ASP A 1 261 ? -17.582 -20.810 18.582 1.00 86.75 261 ASP A CA 1
ATOM 2003 C C . ASP A 1 261 ? -16.799 -20.838 17.249 1.00 86.75 261 ASP A C 1
ATOM 2005 O O . ASP A 1 261 ? -16.250 -19.819 16.811 1.00 86.75 261 ASP A O 1
ATOM 2009 N N . ASP A 1 262 ? -16.747 -22.001 16.595 1.00 88.25 262 ASP A N 1
ATOM 2010 C CA . ASP A 1 262 ? -16.022 -22.178 15.331 1.00 88.25 262 ASP A CA 1
ATOM 2011 C C . ASP A 1 262 ? -16.838 -21.676 14.126 1.00 88.25 262 ASP A C 1
ATOM 2013 O O . ASP A 1 262 ? -17.991 -22.053 13.908 1.00 88.25 262 ASP A O 1
ATOM 2017 N N . CYS A 1 263 ? -16.210 -20.826 13.320 1.00 89.19 263 CYS A N 1
ATOM 2018 C CA . CYS A 1 263 ? -16.759 -20.188 12.135 1.00 89.19 263 CYS A CA 1
ATOM 2019 C C . CYS A 1 263 ? -16.218 -20.873 10.880 1.00 89.19 263 CYS A C 1
ATOM 2021 O O . CYS A 1 263 ? -15.027 -20.811 10.582 1.00 89.19 263 CYS A O 1
ATOM 2023 N N . THR A 1 264 ? -17.110 -21.442 10.072 1.00 91.06 264 THR A N 1
ATOM 2024 C CA . THR A 1 264 ? -16.758 -21.956 8.744 1.00 91.06 264 THR A CA 1
ATOM 2025 C C . THR A 1 264 ? -16.978 -20.872 7.680 1.00 91.06 264 THR A C 1
ATOM 2027 O O . THR A 1 264 ? -18.103 -20.406 7.487 1.00 91.06 264 THR A O 1
ATOM 2030 N N . TYR A 1 265 ? -15.924 -20.451 6.973 1.00 86.25 265 TYR A N 1
ATOM 2031 C CA . TYR A 1 265 ? -15.972 -19.345 6.003 1.00 86.25 265 TYR A CA 1
ATOM 2032 C C . TYR A 1 265 ? -15.069 -19.542 4.775 1.00 86.25 265 TYR A C 1
ATOM 2034 O O . TYR A 1 265 ? -14.234 -20.443 4.712 1.00 86.25 265 TYR A O 1
ATOM 2042 N N . HIS A 1 266 ? -15.257 -18.679 3.773 1.00 82.50 266 HIS A N 1
ATOM 2043 C CA . HIS A 1 266 ? -14.366 -18.531 2.620 1.00 82.50 266 HIS A CA 1
ATOM 2044 C C . HIS A 1 266 ? -13.601 -17.214 2.770 1.00 82.50 266 HIS A C 1
ATOM 2046 O O . HIS A 1 266 ? -14.224 -16.157 2.832 1.00 82.50 266 HIS A O 1
ATOM 2052 N N . TRP A 1 267 ? -12.267 -17.256 2.826 1.00 80.62 267 TRP A N 1
ATOM 2053 C CA . TRP A 1 267 ? -11.435 -16.039 2.818 1.00 80.62 267 TRP A CA 1
ATOM 2054 C C . TRP A 1 267 ? -11.284 -15.448 1.407 1.00 80.62 267 TRP A C 1
ATOM 2056 O O . TRP A 1 267 ? -11.055 -14.253 1.236 1.00 80.62 267 TRP A O 1
ATOM 2066 N N . GLY A 1 268 ? -11.418 -16.289 0.377 1.00 78.38 268 GLY A N 1
ATOM 2067 C CA . GLY A 1 268 ? -11.307 -15.881 -1.017 1.00 78.38 268 GLY A CA 1
ATOM 2068 C C . GLY A 1 268 ? -12.490 -15.033 -1.485 1.00 78.38 268 GLY A C 1
ATOM 2069 O O . GLY A 1 268 ? -13.589 -15.089 -0.936 1.00 78.38 268 GLY A O 1
ATOM 2070 N N . ARG A 1 269 ? -12.299 -14.276 -2.569 1.00 80.06 269 ARG A N 1
ATOM 2071 C CA . ARG A 1 269 ? -13.389 -13.521 -3.207 1.00 80.06 269 ARG A CA 1
ATOM 2072 C C . ARG A 1 269 ? -14.176 -14.428 -4.154 1.00 80.06 269 ARG A C 1
ATOM 2074 O O . ARG A 1 269 ? -13.601 -15.296 -4.806 1.00 80.06 269 ARG A O 1
ATOM 2081 N N . ALA A 1 270 ? -15.483 -14.206 -4.269 1.00 82.94 270 ALA A N 1
ATOM 2082 C CA . ALA A 1 270 ? -16.303 -14.884 -5.271 1.00 82.94 270 ALA A CA 1
ATOM 2083 C C . ALA A 1 270 ? -16.079 -14.259 -6.662 1.00 82.94 270 ALA A C 1
ATOM 2085 O O . ALA A 1 270 ? -16.353 -13.074 -6.868 1.00 82.94 270 ALA A O 1
ATOM 2086 N N . LEU A 1 271 ? -15.604 -15.052 -7.623 1.00 83.25 271 LEU A N 1
ATOM 2087 C CA . LEU A 1 271 ? -15.432 -14.673 -9.026 1.00 83.25 271 LEU A CA 1
ATOM 2088 C C . LEU A 1 271 ? -16.551 -15.255 -9.897 1.00 83.25 271 LEU A C 1
ATOM 2090 O O . LEU A 1 271 ? -17.089 -16.324 -9.618 1.00 83.25 271 LEU A O 1
ATOM 2094 N N . MET A 1 272 ? -16.902 -14.535 -10.966 1.00 81.38 272 MET A N 1
ATOM 2095 C CA . MET A 1 272 ? -17.854 -14.991 -11.984 1.00 81.38 272 MET A CA 1
ATOM 2096 C C . MET A 1 272 ? -17.139 -15.858 -13.026 1.00 81.38 272 MET A C 1
ATOM 2098 O O . MET A 1 272 ? -16.223 -15.377 -13.692 1.00 81.38 272 MET A O 1
ATOM 2102 N N . THR A 1 273 ? -17.624 -17.078 -13.245 1.00 71.25 273 THR A N 1
ATOM 2103 C CA . THR A 1 273 ? -17.005 -18.064 -14.144 1.00 71.25 273 THR A CA 1
ATOM 2104 C C . THR A 1 273 ? -18.039 -18.641 -15.107 1.00 71.25 273 THR A C 1
ATOM 2106 O O . THR A 1 273 ? -19.229 -18.690 -14.803 1.00 71.25 273 THR A O 1
ATOM 2109 N N . ARG A 1 274 ? -17.602 -19.090 -16.290 1.00 68.25 274 ARG A N 1
ATOM 2110 C CA . ARG A 1 274 ? -18.417 -19.940 -17.171 1.00 68.25 274 ARG A CA 1
ATOM 2111 C C . ARG A 1 274 ? -17.925 -21.377 -17.086 1.00 68.25 274 ARG A C 1
ATOM 2113 O O . ARG A 1 274 ? -16.742 -21.635 -17.305 1.00 68.25 274 ARG A O 1
ATOM 2120 N N . VAL A 1 275 ? -18.834 -22.301 -16.802 1.00 53.47 275 VAL A N 1
ATOM 2121 C CA . VAL A 1 275 ? -18.558 -23.739 -16.907 1.00 53.47 275 VAL A CA 1
ATOM 2122 C C . VAL A 1 275 ? -18.470 -24.111 -18.401 1.00 53.47 275 VAL A C 1
ATOM 2124 O O . VAL A 1 275 ? -19.115 -23.474 -19.233 1.00 53.47 275 VAL A O 1
ATOM 2127 N N . ASN A 1 276 ? -17.651 -25.112 -18.745 1.00 45.41 276 ASN A N 1
ATOM 2128 C CA . ASN A 1 276 ? -17.312 -25.554 -20.114 1.00 45.41 276 ASN A CA 1
ATOM 2129 C C . ASN A 1 276 ? -16.348 -24.656 -20.929 1.00 45.41 276 ASN A C 1
ATOM 2131 O O . ASN A 1 276 ? -16.604 -24.307 -22.079 1.00 45.41 276 ASN A O 1
ATOM 2135 N N . GLY A 1 277 ? -15.152 -24.415 -20.378 1.00 46.44 277 GLY A N 1
ATOM 2136 C CA . GLY A 1 277 ? -13.926 -24.486 -21.188 1.00 46.44 277 GLY A CA 1
ATOM 2137 C C . GLY A 1 277 ? -13.458 -23.234 -21.941 1.00 46.44 277 GLY A C 1
ATOM 2138 O O . GLY A 1 277 ? -13.331 -23.274 -23.164 1.00 46.44 277 GLY A O 1
ATOM 2139 N N . LYS A 1 278 ? -13.071 -22.178 -21.210 1.00 38.44 278 LYS A N 1
ATOM 2140 C CA . LYS A 1 278 ? -11.807 -21.416 -21.397 1.00 38.44 278 LYS A CA 1
ATOM 2141 C C . LYS A 1 278 ? -11.612 -20.412 -20.246 1.00 38.44 278 LYS A C 1
ATOM 2143 O O . LYS A 1 278 ? -12.550 -20.134 -19.508 1.00 38.44 278 LYS A O 1
ATOM 2148 N N . PHE A 1 279 ? -10.363 -19.998 -20.029 1.00 42.06 279 PHE A N 1
ATOM 2149 C CA . PHE A 1 279 ? -9.836 -19.614 -18.709 1.00 42.06 279 PHE A CA 1
ATOM 2150 C C . PHE A 1 279 ? -10.307 -18.262 -18.138 1.00 42.06 279 PHE A C 1
ATOM 2152 O O . PHE A 1 279 ? -10.788 -17.385 -18.850 1.00 42.06 279 PHE A O 1
ATOM 2159 N N . TYR A 1 280 ? -10.080 -18.103 -16.832 1.00 41.12 280 TYR A N 1
ATOM 2160 C CA . TYR A 1 280 ? -10.173 -16.845 -16.091 1.00 41.12 280 TYR A CA 1
ATOM 2161 C C . TYR A 1 280 ? -9.057 -15.869 -16.488 1.00 41.12 280 TYR A C 1
ATOM 2163 O O . TYR A 1 280 ? -7.898 -16.266 -16.576 1.00 41.12 280 TYR A O 1
ATOM 2171 N N . SER A 1 281 ? -9.357 -14.571 -16.520 1.00 39.47 281 SER A N 1
ATOM 2172 C CA . SER A 1 281 ? -8.493 -13.579 -15.868 1.00 39.47 281 SER A CA 1
ATOM 2173 C C . SER A 1 281 ? -9.301 -12.332 -15.503 1.00 39.47 281 SER A C 1
ATOM 2175 O O . SER A 1 281 ? -10.306 -12.012 -16.135 1.00 39.47 281 SER A O 1
ATOM 2177 N N . SER A 1 282 ? -8.853 -11.611 -14.481 1.00 41.72 282 SER A N 1
ATOM 2178 C CA . SER A 1 282 ? -9.407 -10.327 -14.034 1.00 41.72 282 SER A CA 1
ATOM 2179 C C . SER A 1 282 ? -8.960 -9.131 -14.900 1.00 41.72 282 SER A C 1
ATOM 2181 O O . SER A 1 282 ? -9.033 -7.992 -14.446 1.00 41.72 282 SER A O 1
ATOM 2183 N N . LEU A 1 283 ? -8.479 -9.365 -16.132 1.00 41.56 283 LEU A N 1
ATOM 2184 C CA . LEU A 1 283 ? -7.765 -8.371 -16.950 1.00 41.56 283 LEU A CA 1
ATOM 2185 C C . LEU A 1 283 ? -8.140 -8.383 -18.452 1.00 41.56 283 LEU A C 1
ATOM 2187 O O . LEU A 1 283 ? -7.257 -8.339 -19.303 1.00 41.56 283 LEU A O 1
ATOM 2191 N N . CYS A 1 284 ? -9.433 -8.407 -18.816 1.00 36.31 284 CYS A N 1
ATOM 2192 C CA . CYS A 1 284 ? -9.881 -7.973 -20.161 1.00 36.31 284 CYS A CA 1
ATOM 2193 C C . CYS A 1 284 ? -11.399 -7.694 -20.278 1.00 36.31 284 CYS A C 1
ATOM 2195 O O . CYS A 1 284 ? -12.130 -8.415 -20.952 1.00 36.31 284 CYS A O 1
ATOM 2197 N N . ASP A 1 285 ? -11.881 -6.577 -19.725 1.00 37.94 285 ASP A N 1
ATOM 2198 C CA . ASP A 1 285 ? -13.298 -6.148 -19.818 1.00 37.94 285 ASP A CA 1
ATOM 2199 C C . ASP A 1 285 ? -13.699 -5.605 -21.226 1.00 37.94 285 ASP A C 1
ATOM 2201 O O . ASP A 1 285 ? -14.619 -4.802 -21.354 1.00 37.94 285 ASP A O 1
ATOM 2205 N N . SER A 1 286 ? -12.972 -5.978 -22.297 1.00 41.59 286 SER A N 1
ATOM 2206 C CA . SER A 1 286 ? -13.035 -5.316 -23.621 1.00 41.59 286 SER A CA 1
ATOM 2207 C C . SER A 1 286 ? -12.913 -6.238 -24.854 1.00 41.59 286 SER A C 1
ATOM 2209 O O . SER A 1 286 ? -12.685 -5.762 -25.964 1.00 41.59 286 SER A O 1
ATOM 2211 N N . LEU A 1 287 ? -13.082 -7.561 -24.713 1.00 38.66 287 LEU A N 1
ATOM 2212 C CA . LEU A 1 287 ? -13.223 -8.468 -25.868 1.00 38.66 287 LEU A CA 1
ATOM 2213 C C . LEU A 1 287 ? -14.574 -9.187 -25.849 1.00 38.66 287 LEU A C 1
ATOM 2215 O O . LEU A 1 287 ? -14.743 -10.297 -25.344 1.00 38.66 287 LEU A O 1
ATOM 2219 N N . LEU A 1 288 ? -15.551 -8.511 -26.451 1.00 39.88 288 LEU A N 1
ATOM 2220 C CA . LEU A 1 288 ? -16.908 -8.990 -26.684 1.00 39.88 288 LEU A CA 1
ATOM 2221 C C . LEU A 1 288 ? -16.908 -10.070 -27.783 1.00 39.88 288 LEU A C 1
ATOM 2223 O O . LEU A 1 288 ? -17.162 -9.787 -28.950 1.00 39.88 288 LEU A O 1
ATOM 2227 N N . ILE A 1 289 ? -16.633 -11.325 -27.411 1.00 43.12 289 ILE A N 1
ATOM 2228 C CA . ILE A 1 289 ? -16.943 -12.487 -28.261 1.00 43.12 289 ILE A CA 1
ATOM 2229 C C . ILE A 1 289 ? -18.427 -12.842 -28.049 1.00 43.12 289 ILE A C 1
ATOM 2231 O O . ILE A 1 289 ? -18.801 -13.212 -26.927 1.00 43.12 289 ILE A O 1
ATOM 2235 N N . PRO A 1 290 ? -19.298 -12.726 -29.072 1.00 41.12 290 PRO A N 1
ATOM 2236 C CA . PRO A 1 290 ? -20.720 -13.002 -28.909 1.00 41.12 290 PRO A CA 1
ATOM 2237 C C . PRO A 1 290 ? -21.012 -14.500 -28.780 1.00 41.12 290 PRO A C 1
ATOM 2239 O O . PRO A 1 290 ? -20.457 -15.313 -29.506 1.00 41.12 290 PRO A O 1
ATOM 2242 N N . SER A 1 291 ? -21.979 -14.813 -27.916 1.00 42.91 291 SER A N 1
ATOM 2243 C CA . SER A 1 291 ? -22.766 -16.054 -27.881 1.00 42.91 291 SER A CA 1
ATOM 2244 C C . SER A 1 291 ? -22.025 -17.401 -27.817 1.00 42.91 291 SER A C 1
ATOM 2246 O O . SER A 1 291 ? -21.629 -17.977 -28.822 1.00 42.91 291 SER A O 1
ATOM 2248 N N . LEU A 1 292 ? -22.017 -17.980 -26.616 1.00 44.66 292 LEU A N 1
ATOM 2249 C CA . LEU A 1 292 ? -22.362 -19.388 -26.389 1.00 44.66 292 LEU A CA 1
ATOM 2250 C C . LEU A 1 292 ? -23.007 -19.460 -24.997 1.00 44.66 292 LEU A C 1
ATOM 2252 O O . LEU A 1 292 ? -22.532 -18.816 -24.056 1.00 44.66 292 LEU A O 1
ATOM 2256 N N . THR A 1 293 ? -24.130 -20.169 -24.882 1.00 51.81 293 THR A N 1
ATOM 2257 C CA . THR A 1 293 ? -25.030 -20.180 -23.714 1.00 51.81 293 THR A CA 1
ATOM 2258 C C . THR A 1 293 ? -24.482 -21.026 -22.561 1.00 51.81 293 THR A C 1
ATOM 2260 O O . THR A 1 293 ? -25.050 -22.052 -22.203 1.00 51.81 293 THR A O 1
ATOM 2263 N N . GLY A 1 294 ? -23.349 -20.603 -21.998 1.00 53.69 294 GLY A N 1
ATOM 2264 C CA . GLY A 1 294 ? -22.779 -21.177 -20.780 1.00 53.69 294 GLY A CA 1
ATOM 2265 C C . GLY A 1 294 ? -23.397 -20.561 -19.526 1.00 53.69 294 GLY A C 1
ATOM 2266 O O . GLY A 1 294 ? -23.453 -19.333 -19.394 1.00 53.69 294 GLY A O 1
ATOM 2267 N N . GLU A 1 295 ? -23.828 -21.416 -18.603 1.00 61.47 295 GLU A N 1
ATOM 2268 C CA . GLU A 1 295 ? -24.293 -21.021 -17.275 1.00 61.47 295 GLU A CA 1
ATOM 2269 C C . GLU A 1 295 ? -23.174 -20.289 -16.512 1.00 61.47 295 GLU A C 1
ATOM 2271 O O . GLU A 1 295 ? -21.996 -20.661 -16.572 1.00 61.47 295 GLU A O 1
ATOM 2276 N N . ARG A 1 296 ? -23.534 -19.178 -15.856 1.00 69.25 296 ARG A N 1
ATOM 2277 C CA . ARG A 1 296 ? -22.587 -18.316 -15.138 1.00 69.25 296 ARG A CA 1
ATOM 2278 C C . ARG A 1 296 ? -22.608 -18.662 -13.654 1.00 69.25 296 ARG A C 1
ATOM 2280 O O . ARG A 1 296 ? -23.432 -18.128 -12.917 1.00 69.25 296 ARG A O 1
ATOM 2287 N N . THR A 1 297 ? -21.683 -19.502 -13.220 1.00 77.19 297 THR A N 1
ATOM 2288 C CA . THR A 1 297 ? -21.539 -19.887 -11.812 1.00 77.19 297 THR A CA 1
ATOM 2289 C C . THR A 1 297 ? -20.579 -18.932 -11.104 1.00 77.19 297 THR A C 1
ATOM 2291 O O . THR A 1 297 ? -19.581 -18.496 -11.682 1.00 77.19 297 THR A O 1
ATOM 2294 N N . ARG A 1 298 ? -20.868 -18.587 -9.847 1.00 84.12 298 ARG A N 1
ATOM 2295 C CA . ARG A 1 298 ? -19.902 -17.911 -8.971 1.00 84.12 298 ARG A CA 1
ATOM 2296 C C . ARG A 1 298 ? -19.104 -18.958 -8.213 1.00 84.12 298 ARG A C 1
ATOM 2298 O O . ARG A 1 298 ? -19.713 -19.884 -7.687 1.00 84.12 298 ARG A O 1
ATOM 2305 N N . VAL A 1 299 ? -17.787 -18.797 -8.123 1.00 85.75 299 VAL A N 1
ATOM 2306 C CA . VAL A 1 299 ? -16.935 -19.659 -7.288 1.00 85.75 299 VAL A CA 1
ATOM 2307 C C . VAL A 1 299 ? -15.933 -18.844 -6.479 1.00 85.75 299 VAL A C 1
ATOM 2309 O O . VAL A 1 299 ? -15.532 -17.758 -6.897 1.00 85.75 299 VAL A O 1
ATOM 2312 N N . TYR A 1 300 ? -15.516 -19.358 -5.327 1.00 82.75 300 TYR A N 1
ATOM 2313 C CA . TYR A 1 300 ? -14.562 -18.688 -4.442 1.00 82.75 300 TYR A CA 1
ATOM 2314 C C . TYR A 1 300 ? -13.101 -18.946 -4.837 1.00 82.75 300 TYR A C 1
ATOM 2316 O O . TYR A 1 300 ? -12.722 -20.084 -5.106 1.00 82.75 300 TYR A O 1
ATOM 2324 N N . THR A 1 301 ? -12.240 -17.919 -4.807 1.00 81.06 301 THR A N 1
ATOM 2325 C CA . THR A 1 301 ? -10.806 -18.066 -5.148 1.00 81.06 301 THR A CA 1
ATOM 2326 C C . THR A 1 301 ? -10.024 -18.983 -4.208 1.00 81.06 301 THR A C 1
ATOM 2328 O O . THR A 1 301 ? -8.995 -19.510 -4.612 1.00 81.06 301 THR A O 1
ATOM 2331 N N . CYS A 1 302 ? -10.488 -19.180 -2.973 1.00 79.88 302 CYS A N 1
ATOM 2332 C CA . CYS A 1 302 ? -9.792 -19.976 -1.961 1.00 79.88 302 CYS A CA 1
ATOM 2333 C C . CYS A 1 302 ? -9.901 -21.495 -2.170 1.00 79.88 302 CYS A C 1
ATOM 2335 O O . CYS A 1 302 ? -9.029 -22.233 -1.724 1.00 79.88 302 CYS A O 1
ATOM 2337 N N . CYS A 1 303 ? -10.957 -21.969 -2.835 1.00 82.56 303 CYS A N 1
ATOM 2338 C CA . CYS A 1 303 ? -11.267 -23.402 -2.947 1.00 82.56 303 CYS A CA 1
ATOM 2339 C C . CYS A 1 303 ? -11.886 -23.815 -4.293 1.00 82.56 303 CYS A C 1
ATOM 2341 O O . CYS A 1 303 ? -12.103 -25.001 -4.526 1.00 82.56 303 CYS A O 1
ATOM 2343 N N . SER A 1 304 ? -12.199 -22.860 -5.177 1.00 84.81 304 SER A N 1
ATOM 2344 C CA . SER A 1 304 ? -12.946 -23.057 -6.434 1.00 84.81 304 SER A CA 1
ATOM 2345 C C . SER A 1 304 ? -14.331 -23.711 -6.286 1.00 84.81 304 SER A C 1
ATOM 2347 O O . SER A 1 304 ? -14.935 -24.099 -7.286 1.00 84.81 304 SER A O 1
ATOM 2349 N N . GLN A 1 305 ? -14.865 -23.804 -5.063 1.00 85.25 305 GLN A N 1
ATOM 2350 C CA . GLN A 1 305 ? -16.234 -24.252 -4.798 1.00 85.25 305 GLN A CA 1
ATOM 2351 C C . GLN A 1 305 ? -17.249 -23.162 -5.160 1.00 85.25 305 GLN A C 1
ATOM 2353 O O . GLN A 1 305 ? -16.904 -21.979 -5.217 1.00 85.25 305 GLN A O 1
ATOM 2358 N N . SER A 1 306 ? -18.502 -23.559 -5.406 1.00 83.88 306 SER A N 1
ATOM 2359 C CA . SER A 1 306 ? -19.567 -22.629 -5.791 1.00 83.88 306 SER A CA 1
ATOM 2360 C C . SER A 1 306 ? -19.917 -21.645 -4.670 1.00 83.88 306 SER A C 1
ATOM 2362 O O . SER A 1 306 ? -19.606 -21.870 -3.502 1.00 83.88 306 SER A O 1
ATOM 2364 N N . ALA A 1 307 ? -20.560 -20.532 -5.020 1.00 80.81 307 ALA A N 1
ATOM 2365 C CA . ALA A 1 307 ? -20.946 -19.510 -4.048 1.00 80.81 307 ALA A CA 1
ATOM 2366 C C . ALA A 1 307 ? -22.025 -19.974 -3.052 1.00 80.81 307 ALA A C 1
ATOM 2368 O O . ALA A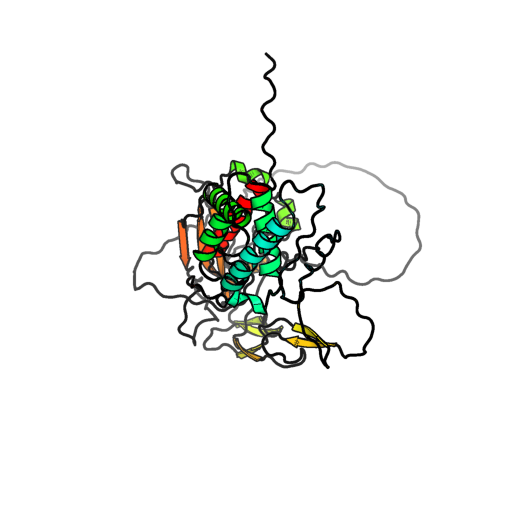 1 307 ? -22.221 -19.333 -2.025 1.00 80.81 307 ALA A O 1
ATOM 2369 N N . GLU A 1 308 ? -22.716 -21.074 -3.352 1.00 81.38 308 GLU A N 1
ATOM 2370 C CA . GLU A 1 308 ? -23.695 -21.727 -2.481 1.00 81.38 308 GLU A CA 1
ATOM 2371 C C . GLU A 1 308 ? -23.046 -22.744 -1.521 1.00 81.38 308 GLU A C 1
ATOM 2373 O O . GLU A 1 308 ? -23.728 -23.282 -0.650 1.00 81.38 308 GLU A O 1
ATOM 2378 N N . ALA A 1 309 ? -21.748 -23.036 -1.674 1.00 81.69 309 ALA A N 1
ATOM 2379 C CA . ALA A 1 309 ? -21.035 -23.969 -0.811 1.00 81.69 309 ALA A CA 1
ATOM 2380 C C . ALA A 1 309 ? -20.691 -23.344 0.551 1.00 81.69 309 ALA A C 1
ATOM 2382 O O . ALA A 1 309 ? -20.263 -22.189 0.636 1.00 81.69 309 ALA A O 1
ATOM 2383 N N . ASN A 1 310 ? -20.797 -24.151 1.611 1.00 85.38 310 ASN A N 1
ATOM 2384 C CA . ASN A 1 310 ? -20.287 -23.810 2.942 1.00 85.38 310 ASN A CA 1
ATOM 2385 C C . ASN A 1 310 ? -18.792 -23.452 2.887 1.00 85.38 310 ASN A C 1
ATOM 2387 O O . ASN A 1 310 ? -18.086 -23.871 1.971 1.00 85.38 310 ASN A O 1
ATOM 2391 N N . GLY A 1 311 ? -18.317 -22.688 3.874 1.00 86.62 311 GLY A N 1
ATOM 2392 C CA . GLY A 1 311 ? -16.924 -22.245 3.948 1.00 86.62 311 GLY A CA 1
ATOM 2393 C C . GLY A 1 311 ? -15.895 -23.376 3.833 1.00 86.62 311 GLY A C 1
ATOM 2394 O O . GLY A 1 311 ? -16.137 -24.499 4.271 1.00 86.62 311 GLY A O 1
ATOM 2395 N N . CYS A 1 312 ? -14.731 -23.072 3.261 1.00 85.88 312 CYS A N 1
ATOM 2396 C CA . CYS A 1 312 ? -13.629 -24.026 3.123 1.00 85.88 312 CYS A CA 1
ATOM 2397 C C . CYS A 1 312 ? -12.553 -23.912 4.219 1.00 85.88 312 CYS A C 1
ATOM 2399 O O . CYS A 1 312 ? -11.606 -24.696 4.212 1.00 85.88 312 CYS A O 1
ATOM 2401 N N . VAL A 1 313 ? -12.656 -22.928 5.118 1.00 83.19 313 VAL A N 1
ATOM 2402 C CA . VAL A 1 313 ? -11.736 -22.704 6.243 1.00 83.19 313 VAL A CA 1
ATOM 2403 C C . VAL A 1 313 ? -12.523 -22.591 7.547 1.00 83.19 313 VAL A C 1
ATOM 2405 O O . VAL A 1 313 ? -13.625 -22.045 7.565 1.00 83.19 313 VAL A O 1
ATOM 2408 N N . HIS A 1 314 ? -11.934 -23.121 8.616 1.00 85.62 314 HIS A N 1
ATOM 2409 C CA . HIS A 1 314 ? -12.405 -23.044 9.997 1.00 85.62 314 HIS A CA 1
ATOM 2410 C C . HIS A 1 314 ? -11.524 -22.074 10.792 1.00 85.62 314 HIS A C 1
ATOM 2412 O O . HIS A 1 314 ? -10.354 -21.882 10.458 1.00 85.62 314 HIS A O 1
ATOM 2418 N N . GLY A 1 315 ? -12.074 -21.465 11.833 1.00 83.25 315 GLY A N 1
ATOM 2419 C CA . GLY A 1 315 ? -11.426 -20.421 12.620 1.00 83.25 315 GLY A CA 1
ATOM 2420 C C . GLY A 1 315 ? -12.466 -19.615 13.394 1.00 83.25 315 GLY A C 1
ATOM 2421 O O . GLY A 1 315 ? -13.657 -19.838 13.237 1.00 83.25 315 GLY A O 1
ATOM 2422 N N . PRO A 1 316 ? -12.079 -18.648 14.227 1.00 85.00 316 PRO A N 1
ATOM 2423 C CA . PRO A 1 316 ? -13.038 -17.954 15.079 1.00 85.00 316 PRO A CA 1
ATOM 2424 C C . PRO A 1 316 ? -13.962 -17.003 14.306 1.00 85.00 316 PRO A C 1
ATOM 2426 O O . PRO A 1 316 ? -13.608 -16.458 13.249 1.00 85.00 316 PRO A O 1
ATOM 2429 N N . HIS A 1 317 ? -15.148 -16.756 14.866 1.00 88.88 317 HIS A N 1
ATOM 2430 C CA . HIS A 1 317 ? -15.995 -15.639 14.452 1.00 88.88 317 HIS A CA 1
ATOM 2431 C C . HIS A 1 317 ? -15.333 -14.295 14.803 1.00 88.88 317 HIS A C 1
ATOM 2433 O O . HIS A 1 317 ? -14.766 -14.123 15.879 1.00 88.88 317 HIS A O 1
ATOM 2439 N N . VAL A 1 318 ? -15.442 -13.317 13.900 1.00 89.62 318 VAL A N 1
ATOM 2440 C CA . VAL A 1 318 ? -14.883 -11.965 14.074 1.00 89.62 318 VAL A CA 1
ATOM 2441 C C . VAL A 1 318 ? -15.891 -10.912 13.634 1.00 89.62 318 VAL A C 1
ATOM 2443 O O . VAL A 1 318 ? -16.707 -11.179 12.750 1.00 89.62 318 VAL A O 1
ATOM 2446 N N . PHE A 1 319 ? -15.821 -9.714 14.206 1.00 92.25 319 PHE A N 1
ATOM 2447 C CA . PHE A 1 319 ? -16.703 -8.594 13.875 1.00 92.25 319 PHE A CA 1
ATOM 2448 C C . PHE A 1 319 ? -15.906 -7.306 13.632 1.00 92.25 319 PHE A C 1
ATOM 2450 O O . PHE A 1 319 ? -14.761 -7.170 14.069 1.00 92.25 319 PHE A O 1
ATOM 2457 N N . TYR A 1 320 ? -16.527 -6.363 12.930 1.00 91.00 320 TYR A N 1
ATOM 2458 C CA . TYR A 1 320 ? -15.983 -5.048 12.611 1.00 91.00 320 TYR A CA 1
ATOM 2459 C C . TYR A 1 320 ? -17.037 -3.969 12.878 1.00 91.00 320 TYR A C 1
ATOM 2461 O O . TYR A 1 320 ? -18.212 -4.155 12.559 1.00 91.00 320 TYR A O 1
ATOM 2469 N N . GLU A 1 321 ? -16.602 -2.846 13.441 1.00 90.81 321 GLU A N 1
ATOM 2470 C CA . GLU A 1 321 ? -17.422 -1.670 13.733 1.00 90.81 321 GLU A CA 1
ATOM 2471 C C . GLU A 1 321 ? -16.846 -0.477 12.959 1.00 90.81 321 GLU A C 1
ATOM 2473 O O . GLU A 1 321 ? -15.634 -0.266 12.962 1.00 90.81 321 GLU A O 1
ATOM 2478 N N . SER A 1 322 ? -17.707 0.287 12.284 1.00 90.62 322 SER A N 1
ATOM 2479 C CA . SER A 1 322 ? -17.336 1.492 11.520 1.00 90.62 322 SER A CA 1
ATOM 2480 C C . SER A 1 322 ? -18.099 2.749 11.944 1.00 90.62 322 SER A C 1
ATOM 2482 O O . SER A 1 322 ? -17.753 3.846 11.507 1.00 90.62 322 SER A O 1
ATOM 2484 N N . ALA A 1 323 ? -19.111 2.622 12.810 1.00 91.75 323 ALA A N 1
ATOM 2485 C CA . ALA A 1 323 ? -19.820 3.767 13.367 1.00 91.75 323 ALA A CA 1
ATOM 2486 C C . ALA A 1 323 ? -18.904 4.529 14.350 1.00 91.75 323 ALA A C 1
ATOM 2488 O O . ALA A 1 323 ? -18.340 3.899 15.254 1.00 91.75 323 ALA A O 1
ATOM 2489 N N . PRO A 1 324 ? -18.756 5.863 14.224 1.00 93.12 324 PRO A N 1
ATOM 2490 C CA . PRO A 1 324 ? -17.908 6.652 15.116 1.00 93.12 324 PRO A CA 1
ATOM 2491 C C . PRO A 1 324 ? -18.270 6.480 16.596 1.00 93.12 324 PRO A C 1
ATOM 2493 O O . PRO A 1 324 ? -17.387 6.387 17.444 1.00 93.12 324 PRO A O 1
ATOM 2496 N N . GLU A 1 325 ? -19.561 6.394 16.916 1.00 94.44 325 GLU A N 1
ATOM 2497 C CA . GLU A 1 325 ? -20.085 6.291 18.281 1.00 94.44 325 GLU A CA 1
ATOM 2498 C C . GLU A 1 325 ? -19.721 4.970 18.967 1.00 94.44 325 GLU A C 1
ATOM 2500 O O . GLU A 1 325 ? -19.530 4.955 20.191 1.00 94.44 325 GLU A O 1
ATOM 2505 N N . ASP A 1 326 ? -19.632 3.890 18.184 1.00 93.19 326 ASP A N 1
ATOM 2506 C CA . ASP A 1 326 ? -19.217 2.558 18.626 1.00 93.19 326 ASP A CA 1
ATOM 2507 C C . ASP A 1 326 ? -17.695 2.505 18.760 1.00 93.19 326 ASP A C 1
ATOM 2509 O O . ASP A 1 326 ? -17.194 2.127 19.815 1.00 93.19 326 ASP A O 1
ATOM 2513 N N . LEU A 1 327 ? -16.950 2.995 17.762 1.00 93.12 327 LEU A N 1
ATOM 2514 C CA . LEU A 1 327 ? -15.489 3.106 17.831 1.00 93.12 327 LEU A CA 1
ATOM 2515 C C . LEU A 1 327 ? -15.034 3.929 19.046 1.00 93.12 327 LEU A C 1
ATOM 2517 O O . LEU A 1 327 ? -14.167 3.483 19.793 1.00 93.12 327 LEU A O 1
ATOM 2521 N N . HIS A 1 328 ? -15.684 5.064 19.317 1.00 94.56 328 HIS A N 1
ATOM 2522 C CA . HIS A 1 328 ? -15.446 5.866 20.521 1.00 94.56 328 HIS A CA 1
ATOM 2523 C C . HIS A 1 328 ? -15.868 5.127 21.801 1.00 94.56 328 HIS A C 1
ATOM 2525 O O . HIS A 1 328 ? -15.211 5.257 22.832 1.00 94.56 328 HIS A O 1
ATOM 2531 N N . ALA A 1 329 ? -16.933 4.311 21.764 1.00 93.88 329 ALA A N 1
ATOM 2532 C CA . ALA A 1 329 ? -17.325 3.455 22.892 1.00 93.88 329 ALA A CA 1
ATOM 2533 C C . ALA A 1 329 ? -16.242 2.438 23.256 1.00 93.88 329 ALA A C 1
ATOM 2535 O O . ALA A 1 329 ? -15.980 2.223 24.441 1.00 93.88 329 ALA A O 1
ATOM 2536 N N . ARG A 1 330 ? -15.646 1.835 22.222 1.00 92.50 330 ARG A N 1
ATOM 2537 C CA . ARG A 1 330 ? -14.572 0.849 22.292 1.00 92.50 330 ARG A CA 1
ATOM 2538 C C . ARG A 1 330 ? -13.277 1.466 22.801 1.00 92.50 330 ARG A C 1
ATOM 2540 O O . ARG A 1 330 ? -12.780 1.053 23.839 1.00 92.50 330 ARG A O 1
ATOM 2547 N N . HIS A 1 331 ? -12.753 2.461 22.096 1.00 90.12 331 HIS A N 1
ATOM 2548 C CA . HIS A 1 331 ? -11.504 3.125 22.441 1.00 90.12 331 HIS A CA 1
ATOM 2549 C C . HIS A 1 331 ? -11.675 4.629 22.220 1.00 90.12 331 HIS A C 1
ATOM 2551 O O . HIS A 1 331 ? -11.910 5.087 21.104 1.00 90.12 331 HIS A O 1
ATOM 2557 N N . GLY A 1 332 ? -11.630 5.399 23.308 1.00 91.56 332 GLY A N 1
ATOM 2558 C CA . GLY A 1 332 ? -12.046 6.798 23.286 1.00 91.56 332 GLY A CA 1
ATOM 2559 C C . GLY A 1 332 ? -11.142 7.676 22.428 1.00 91.56 332 GLY A C 1
ATOM 2560 O O . GLY A 1 332 ? -9.952 7.813 22.713 1.00 91.56 332 GLY A O 1
ATOM 2561 N N . PHE A 1 333 ? -11.717 8.336 21.422 1.00 93.12 333 PHE A N 1
ATOM 2562 C CA . PHE A 1 333 ? -11.014 9.386 20.699 1.00 93.12 333 PHE A CA 1
ATOM 2563 C C . PHE A 1 333 ? -10.709 10.537 21.659 1.00 93.12 333 PHE A C 1
ATOM 2565 O O . PHE A 1 333 ? -11.545 10.950 22.467 1.00 93.12 333 PHE A O 1
ATOM 2572 N N . SER A 1 334 ? -9.491 11.056 21.567 1.00 88.62 334 SER A N 1
ATOM 2573 C CA . SER A 1 334 ? -8.997 12.136 22.411 1.00 88.62 334 SER A CA 1
ATOM 2574 C C . SER A 1 334 ? -8.196 13.123 21.575 1.00 88.62 334 SER A C 1
ATOM 2576 O O . SER A 1 334 ? -7.587 12.764 20.567 1.00 88.62 334 SER A O 1
ATOM 2578 N N . PHE A 1 335 ? -8.206 14.390 21.986 1.00 86.94 335 PHE A N 1
ATOM 2579 C CA . PHE A 1 335 ? -7.325 15.384 21.391 1.00 86.94 335 PHE A CA 1
ATOM 2580 C C . PHE A 1 335 ? -5.885 15.138 21.837 1.00 86.94 335 PHE A C 1
ATOM 2582 O O . PHE A 1 335 ? -5.623 14.822 23.001 1.00 86.94 335 PHE A O 1
ATOM 2589 N N . LEU A 1 336 ? -4.943 15.337 20.915 1.00 84.62 336 LEU A N 1
ATOM 2590 C CA . LEU A 1 336 ? -3.524 15.372 21.246 1.00 84.62 336 LEU A CA 1
ATOM 2591 C C . LEU A 1 336 ? -3.249 16.482 22.271 1.00 84.62 336 LEU A C 1
ATOM 2593 O O . LEU A 1 336 ? -3.914 17.522 22.287 1.00 84.62 336 LEU A O 1
ATOM 2597 N N . LYS A 1 337 ? -2.229 16.276 23.110 1.00 84.12 337 LYS A N 1
ATOM 2598 C CA . LYS A 1 337 ? -1.727 17.333 23.997 1.00 84.12 337 LYS A CA 1
ATOM 2599 C C . LYS A 1 337 ? -1.286 18.539 23.147 1.00 84.12 337 LYS A C 1
ATOM 2601 O O . LYS A 1 337 ? -0.741 18.330 22.060 1.00 84.12 337 LYS A O 1
ATOM 2606 N N . PRO A 1 338 ? -1.501 19.784 23.613 1.00 82.88 338 PRO A N 1
ATOM 2607 C CA . PRO A 1 338 ? -1.037 20.963 22.890 1.00 82.88 338 PRO A CA 1
ATOM 2608 C C . PRO A 1 338 ? 0.491 20.908 22.694 1.00 82.88 338 PRO A C 1
ATOM 2610 O O . PRO A 1 338 ? 1.181 20.370 23.565 1.00 82.88 338 PRO A O 1
ATOM 2613 N N . PRO A 1 339 ? 1.034 21.457 21.589 1.00 78.19 339 PRO A N 1
ATOM 2614 C CA . PRO A 1 339 ? 2.467 21.407 21.319 1.00 78.19 339 PRO A CA 1
ATOM 2615 C C . PRO A 1 339 ? 3.284 22.075 22.429 1.00 78.19 339 PRO A C 1
ATOM 2617 O O . PRO A 1 339 ? 3.088 23.252 22.734 1.00 78.19 339 PRO A O 1
ATOM 2620 N N . ASP A 1 340 ? 4.226 21.331 23.002 1.00 81.00 340 ASP A N 1
ATOM 2621 C CA . ASP A 1 340 ? 5.227 21.865 23.921 1.00 81.00 340 ASP A CA 1
ATOM 2622 C C . ASP A 1 340 ? 6.405 22.424 23.111 1.00 81.00 340 ASP A C 1
ATOM 2624 O O . ASP A 1 340 ? 7.062 21.696 22.365 1.00 81.00 340 ASP A O 1
ATOM 2628 N N . ALA A 1 341 ? 6.685 23.720 23.265 1.00 74.56 341 ALA A N 1
ATOM 2629 C CA . ALA A 1 341 ? 7.773 24.403 22.565 1.00 74.56 341 ALA A CA 1
ATOM 2630 C C . ALA A 1 341 ? 9.173 23.861 22.926 1.00 74.56 341 ALA A C 1
ATOM 2632 O O . ALA A 1 341 ? 10.130 24.128 22.201 1.00 74.56 341 ALA A O 1
ATOM 2633 N N . GLY A 1 342 ? 9.304 23.105 24.024 1.00 78.88 342 GLY A N 1
ATOM 2634 C CA . GLY A 1 342 ? 10.536 22.409 24.397 1.00 78.88 342 GLY A CA 1
ATOM 2635 C C . GLY A 1 342 ? 10.756 21.060 23.699 1.00 78.88 342 GLY A C 1
ATOM 2636 O O . GLY A 1 342 ? 11.852 20.508 23.800 1.00 78.88 342 GLY A O 1
ATOM 2637 N N . GLN A 1 343 ? 9.757 20.506 23.001 1.00 78.56 343 GLN A N 1
ATOM 2638 C CA . GLN A 1 343 ? 9.841 19.165 22.411 1.00 78.56 343 GLN A CA 1
ATOM 2639 C C . GLN A 1 343 ? 10.218 19.195 20.927 1.00 78.56 343 GLN A C 1
ATOM 2641 O O . GLN A 1 343 ? 9.624 19.903 20.114 1.00 78.56 343 GLN A O 1
ATOM 2646 N N . LYS A 1 344 ? 11.192 18.356 20.551 1.00 81.25 344 LYS A N 1
ATOM 2647 C CA . LYS A 1 344 ? 11.551 18.131 19.148 1.00 81.25 344 LYS A CA 1
ATOM 2648 C C . LYS A 1 344 ? 10.424 17.359 18.457 1.00 81.25 344 LYS A C 1
ATOM 2650 O O . LYS A 1 344 ? 10.218 16.182 18.737 1.00 81.25 344 LYS A O 1
ATOM 2655 N N . THR A 1 345 ? 9.734 18.018 17.535 1.00 84.44 345 THR A N 1
ATOM 2656 C CA . THR A 1 345 ? 8.683 17.432 16.694 1.00 84.44 345 THR A CA 1
ATOM 2657 C C . THR A 1 345 ? 9.221 17.077 15.305 1.00 84.44 345 THR A C 1
ATOM 2659 O O . THR A 1 345 ? 10.238 17.617 14.862 1.00 84.44 345 THR A O 1
ATOM 2662 N N . LEU A 1 346 ? 8.561 16.137 14.623 1.00 86.88 346 LEU A N 1
ATOM 2663 C CA . LEU A 1 346 ? 8.790 15.867 13.202 1.00 86.88 346 LEU A CA 1
ATOM 2664 C C . LEU A 1 346 ? 7.989 16.871 12.362 1.00 86.88 346 LEU A C 1
ATOM 2666 O O . LEU A 1 346 ? 6.831 17.137 12.674 1.00 86.88 346 LEU A O 1
ATOM 2670 N N . ASP A 1 347 ? 8.583 17.393 11.286 1.00 87.25 347 ASP A N 1
ATOM 2671 C CA . ASP A 1 347 ? 7.881 18.272 10.332 1.00 87.25 347 ASP A CA 1
ATOM 2672 C C . ASP A 1 347 ? 6.913 17.478 9.432 1.00 87.25 347 ASP A C 1
ATOM 2674 O O . ASP A 1 347 ? 5.828 17.944 9.089 1.00 87.25 347 ASP A O 1
ATOM 2678 N N . VAL A 1 348 ? 7.298 16.241 9.098 1.00 90.31 348 VAL A N 1
ATOM 2679 C CA . VAL A 1 348 ? 6.492 15.249 8.380 1.00 90.31 348 VAL A CA 1
ATOM 2680 C C . VAL A 1 348 ? 6.733 13.879 9.005 1.00 90.31 348 VAL A C 1
ATOM 2682 O O . VAL A 1 348 ? 7.875 13.520 9.297 1.00 90.31 348 VAL A O 1
ATOM 2685 N N . ALA A 1 349 ? 5.657 13.113 9.162 1.00 91.69 349 ALA A N 1
ATOM 2686 C CA . ALA A 1 349 ? 5.691 11.695 9.482 1.00 91.69 349 ALA A CA 1
ATOM 2687 C C . ALA A 1 349 ? 4.713 10.952 8.561 1.00 91.69 349 ALA A C 1
ATOM 2689 O O . ALA A 1 349 ? 3.595 11.428 8.350 1.00 91.69 349 ALA A O 1
ATOM 2690 N N . ALA A 1 350 ? 5.118 9.797 8.035 1.00 90.81 350 ALA A N 1
ATOM 2691 C CA . ALA A 1 350 ? 4.194 8.824 7.460 1.00 90.81 350 ALA A CA 1
ATOM 2692 C C . ALA A 1 350 ? 3.994 7.694 8.474 1.00 90.81 350 ALA A C 1
ATOM 2694 O O . ALA A 1 350 ? 4.952 7.250 9.105 1.00 90.81 350 ALA A O 1
ATOM 2695 N N . LEU A 1 351 ? 2.745 7.271 8.652 1.00 91.56 351 LEU A N 1
ATOM 2696 C CA . LEU A 1 351 ? 2.332 6.258 9.616 1.00 91.56 351 LEU A CA 1
ATOM 2697 C C . LEU A 1 351 ? 1.499 5.210 8.892 1.00 91.56 351 LEU A C 1
ATOM 2699 O O . LEU A 1 351 ? 0.611 5.568 8.118 1.00 91.56 351 LEU A O 1
ATOM 2703 N N . ASP A 1 352 ? 1.758 3.948 9.208 1.00 88.00 352 ASP A N 1
ATOM 2704 C CA . ASP A 1 352 ? 0.898 2.823 8.860 1.00 88.00 352 ASP A CA 1
ATOM 2705 C C . ASP A 1 352 ? 0.711 1.900 10.078 1.00 88.00 352 ASP A C 1
ATOM 2707 O O . ASP A 1 352 ? 1.479 1.965 11.050 1.00 88.00 352 ASP A O 1
ATOM 2711 N N . CYS A 1 353 ? -0.354 1.097 10.080 1.00 85.75 353 CYS A N 1
ATOM 2712 C CA . CYS A 1 353 ? -0.715 0.281 11.228 1.00 85.75 353 CYS A CA 1
ATOM 2713 C C . CYS A 1 353 ? -1.334 -1.078 10.870 1.00 85.75 353 CYS A C 1
ATOM 2715 O O . CYS A 1 353 ? -2.353 -1.172 10.187 1.00 85.75 353 CYS A O 1
ATOM 2717 N N . GLU A 1 354 ? -0.771 -2.137 11.456 1.00 83.62 354 GLU A N 1
ATOM 2718 C CA . GLU A 1 354 ? -1.365 -3.473 11.407 1.00 83.62 354 GLU A CA 1
ATOM 2719 C C . GLU A 1 354 ? -2.570 -3.542 12.339 1.00 83.62 354 GLU A C 1
ATOM 2721 O O . GLU A 1 354 ? -2.511 -3.072 13.482 1.00 83.62 354 GLU A O 1
ATOM 2726 N N . MET A 1 355 ? -3.643 -4.198 11.897 1.00 84.25 355 MET A N 1
ATOM 2727 C CA . MET A 1 355 ? -4.854 -4.379 12.695 1.00 84.25 355 MET A CA 1
ATOM 2728 C C . MET A 1 355 ? -5.238 -5.856 12.830 1.00 84.25 355 MET A C 1
ATOM 2730 O O . MET A 1 355 ? -5.173 -6.619 11.873 1.00 84.25 355 MET A O 1
ATOM 2734 N N . ILE A 1 356 ? -5.689 -6.252 14.021 1.00 81.75 356 ILE A N 1
ATOM 2735 C CA . ILE A 1 356 ? -6.101 -7.624 14.354 1.00 81.75 356 ILE A CA 1
ATOM 2736 C C . ILE A 1 356 ? -7.520 -7.661 14.924 1.00 81.75 356 ILE A C 1
ATOM 2738 O O . ILE A 1 356 ? -8.018 -6.673 15.468 1.00 81.75 356 ILE A O 1
ATOM 2742 N N . TYR A 1 357 ? -8.164 -8.826 14.851 1.00 87.25 357 TYR A N 1
ATOM 2743 C CA . TYR A 1 357 ? -9.465 -9.054 15.477 1.00 87.25 357 TYR A CA 1
ATOM 2744 C C . TYR A 1 357 ? -9.330 -9.420 16.966 1.00 87.25 357 TYR A C 1
ATOM 2746 O O . TYR A 1 357 ? -8.577 -10.315 17.359 1.00 87.25 357 TYR A O 1
ATOM 2754 N N . THR A 1 358 ? -10.107 -8.727 17.796 1.00 89.00 358 THR A N 1
ATOM 2755 C CA . THR A 1 358 ? -10.153 -8.849 19.260 1.00 89.00 358 THR A CA 1
ATOM 2756 C C . THR A 1 358 ? -11.600 -8.940 19.751 1.00 89.00 358 THR A C 1
ATOM 2758 O O . THR A 1 358 ? -12.534 -8.664 18.995 1.00 89.00 358 THR A O 1
ATOM 2761 N N . THR A 1 359 ? -11.816 -9.257 21.030 1.00 88.44 359 THR A N 1
ATOM 2762 C CA . THR A 1 359 ? -13.149 -9.180 21.662 1.00 88.44 359 THR A CA 1
ATOM 2763 C C . THR A 1 359 ? -13.725 -7.762 21.677 1.00 88.44 359 THR A C 1
ATOM 2765 O O . THR A 1 359 ? -14.934 -7.596 21.810 1.00 88.44 359 THR A O 1
ATOM 2768 N N . GLY A 1 360 ? -12.892 -6.736 21.483 1.00 89.25 360 GLY A N 1
ATOM 2769 C CA . GLY A 1 360 ? -13.298 -5.347 21.277 1.00 89.25 360 GLY A CA 1
ATOM 2770 C C . GLY A 1 360 ? -13.497 -4.944 19.812 1.00 89.25 360 GLY A C 1
ATOM 2771 O O . GLY A 1 360 ? -13.714 -3.763 19.549 1.00 89.25 360 GLY A O 1
ATOM 2772 N N . GLY A 1 361 ? -13.402 -5.883 18.866 1.00 89.12 361 GLY A N 1
ATOM 2773 C CA . GLY A 1 361 ? -13.494 -5.646 17.425 1.00 89.12 361 GLY A CA 1
ATOM 2774 C C . GLY A 1 361 ? -12.114 -5.577 16.781 1.00 89.12 361 GLY A C 1
ATOM 2775 O O . GLY A 1 361 ? -11.146 -6.145 17.291 1.00 89.12 361 GLY A O 1
ATOM 2776 N N . MET A 1 362 ? -11.997 -4.879 15.655 1.00 88.38 362 MET A N 1
ATOM 2777 C CA . MET A 1 362 ? -10.698 -4.662 15.016 1.00 88.38 362 MET A CA 1
ATOM 2778 C C . MET A 1 362 ? -9.888 -3.622 15.814 1.00 88.38 362 MET A C 1
ATOM 2780 O O . MET A 1 362 ? -10.400 -2.554 16.159 1.00 88.38 362 MET A O 1
ATOM 2784 N N . ARG A 1 363 ? -8.638 -3.944 16.156 1.00 87.38 363 ARG A N 1
ATOM 2785 C CA . ARG A 1 363 ? -7.726 -3.112 16.965 1.00 87.38 363 ARG A CA 1
ATOM 2786 C C . ARG A 1 363 ? -6.361 -3.022 16.308 1.00 87.38 363 ARG A C 1
ATOM 2788 O O . ARG A 1 363 ? -5.922 -3.981 15.686 1.00 87.38 363 ARG A O 1
ATOM 2795 N N . VAL A 1 364 ? -5.681 -1.894 16.489 1.00 89.12 364 VAL A N 1
ATOM 2796 C CA . VAL A 1 364 ? -4.290 -1.730 16.054 1.00 89.12 364 VAL A CA 1
ATOM 2797 C C . VAL A 1 364 ? -3.377 -2.613 16.907 1.00 89.12 364 VAL A C 1
ATOM 2799 O O . VAL A 1 364 ? -3.439 -2.548 18.130 1.00 89.12 364 VAL A O 1
ATOM 2802 N N . ALA A 1 365 ? -2.540 -3.423 16.261 1.00 84.81 365 ALA A N 1
ATOM 2803 C CA . ALA A 1 365 ? -1.582 -4.331 16.892 1.00 84.81 365 ALA A CA 1
ATOM 2804 C C . ALA A 1 365 ? -0.129 -3.856 16.772 1.00 84.81 365 ALA A C 1
ATOM 2806 O O . ALA A 1 365 ? 0.674 -4.121 17.663 1.00 84.81 365 ALA A O 1
ATOM 2807 N N . ARG A 1 366 ? 0.208 -3.146 15.690 1.00 85.25 366 ARG A N 1
ATOM 2808 C CA . ARG A 1 366 ? 1.532 -2.562 15.430 1.00 85.25 366 ARG A CA 1
ATOM 2809 C C . ARG A 1 366 ? 1.352 -1.190 14.799 1.00 85.25 366 ARG A C 1
ATOM 2811 O O . ARG A 1 366 ? 0.435 -1.007 14.003 1.00 85.25 366 ARG A O 1
ATOM 2818 N N . ILE A 1 367 ? 2.230 -0.251 15.129 1.00 88.50 367 ILE A N 1
ATOM 2819 C CA . ILE A 1 367 ? 2.323 1.043 14.447 1.00 88.50 367 ILE A CA 1
ATOM 2820 C C . ILE A 1 367 ? 3.760 1.230 13.978 1.00 88.50 367 ILE A C 1
ATOM 2822 O O . ILE A 1 367 ? 4.682 1.172 14.792 1.00 88.50 367 ILE A O 1
ATOM 2826 N N . SER A 1 368 ? 3.930 1.512 12.688 1.00 89.00 368 SER A N 1
ATOM 2827 C CA . SER A 1 368 ? 5.208 1.908 12.099 1.00 89.00 368 SER A CA 1
ATOM 2828 C C . SER A 1 368 ? 5.125 3.368 11.647 1.00 89.00 368 SER A C 1
ATOM 2830 O O . SER A 1 368 ? 4.155 3.780 11.015 1.00 89.00 368 SER A O 1
ATOM 2832 N N . ILE A 1 369 ? 6.136 4.164 11.993 1.00 92.56 369 ILE A N 1
ATOM 2833 C CA . ILE A 1 369 ? 6.247 5.588 11.668 1.00 92.56 369 ILE A CA 1
ATOM 2834 C C . ILE A 1 369 ? 7.630 5.857 11.084 1.00 92.56 369 ILE A C 1
ATOM 2836 O O . ILE A 1 369 ? 8.650 5.528 11.702 1.00 92.56 369 ILE A O 1
ATOM 2840 N N . VAL A 1 370 ? 7.656 6.518 9.931 1.00 92.00 370 VAL A N 1
ATOM 2841 C CA . VAL A 1 370 ? 8.871 7.032 9.288 1.00 92.00 370 VAL A CA 1
ATOM 2842 C C . VAL A 1 370 ? 8.837 8.558 9.202 1.00 92.00 370 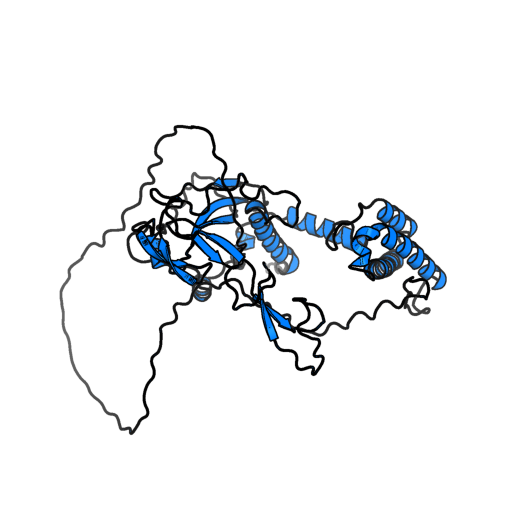VAL A C 1
ATOM 2844 O O . VAL A 1 370 ? 7.762 9.160 9.141 1.00 92.00 370 VAL A O 1
ATOM 2847 N N . ASP A 1 371 ? 10.005 9.197 9.218 1.00 91.44 371 ASP A N 1
ATOM 2848 C CA . ASP A 1 371 ? 10.124 10.648 9.034 1.00 91.44 371 ASP A CA 1
ATOM 2849 C C . ASP A 1 371 ? 10.016 11.069 7.555 1.00 91.44 371 ASP A C 1
ATOM 2851 O O . ASP A 1 371 ? 9.874 10.240 6.659 1.00 91.44 371 ASP A O 1
ATOM 2855 N N . GLY A 1 372 ? 10.116 12.373 7.272 1.00 87.81 372 GLY A N 1
ATOM 2856 C CA . GLY A 1 372 ? 10.104 12.915 5.906 1.00 87.81 372 GLY A CA 1
ATOM 2857 C C . GLY A 1 372 ? 11.251 12.453 4.985 1.00 87.81 372 GLY A C 1
ATOM 2858 O O . GLY A 1 372 ? 11.193 12.730 3.784 1.00 87.81 372 GLY A O 1
ATOM 2859 N N . ALA A 1 373 ? 12.278 11.767 5.502 1.00 87.69 373 ALA A N 1
ATOM 2860 C CA . ALA A 1 373 ? 13.318 11.103 4.716 1.00 87.69 373 ALA A CA 1
ATOM 2861 C C . ALA A 1 373 ? 13.010 9.612 4.457 1.00 87.69 373 ALA A C 1
ATOM 2863 O O . ALA A 1 373 ? 13.631 9.018 3.573 1.00 87.69 373 ALA A O 1
ATOM 2864 N N . GLY A 1 374 ? 12.016 9.033 5.136 1.00 85.75 374 GLY A N 1
ATOM 2865 C CA . GLY A 1 374 ? 11.694 7.605 5.089 1.00 85.75 374 GLY A CA 1
ATOM 2866 C C . GLY A 1 374 ? 12.443 6.775 6.136 1.00 85.75 374 GLY A C 1
ATOM 2867 O O . GLY A 1 374 ? 12.347 5.550 6.114 1.00 85.75 374 GLY A O 1
ATOM 2868 N N . GLU A 1 375 ? 13.164 7.416 7.060 1.00 89.38 375 GLU A N 1
ATOM 2869 C CA . GLU A 1 375 ? 13.891 6.725 8.125 1.00 89.38 375 GLU A CA 1
ATOM 2870 C C . GLU A 1 375 ? 12.942 6.331 9.263 1.00 89.38 375 GLU A C 1
ATOM 2872 O O . GLU A 1 375 ? 12.050 7.091 9.651 1.00 89.38 375 GLU A O 1
ATOM 2877 N N . LYS A 1 376 ? 13.134 5.130 9.818 1.00 92.25 376 LYS A N 1
ATOM 2878 C CA . LYS A 1 376 ? 12.262 4.560 10.855 1.00 92.25 376 LYS A CA 1
ATOM 2879 C C . LYS A 1 376 ? 12.407 5.305 12.183 1.00 92.25 376 LYS A C 1
ATOM 2881 O O . LYS A 1 376 ? 13.462 5.254 12.811 1.00 92.25 376 LYS A O 1
ATOM 2886 N N . VAL A 1 377 ? 11.324 5.932 12.645 1.00 93.69 377 VAL A N 1
ATOM 2887 C CA . VAL A 1 377 ? 11.271 6.659 13.928 1.00 93.69 377 VAL A CA 1
ATOM 2888 C C . VAL A 1 377 ? 10.645 5.814 15.033 1.00 93.69 377 VAL A C 1
ATOM 2890 O O . VAL A 1 377 ? 11.113 5.837 16.169 1.00 93.69 377 VAL A O 1
ATOM 2893 N N . PHE A 1 378 ? 9.584 5.078 14.711 1.00 91.19 378 PHE A N 1
ATOM 2894 C CA . PHE A 1 378 ? 8.826 4.263 15.658 1.00 91.19 378 PHE A CA 1
ATOM 2895 C C . PHE A 1 378 ? 8.332 3.010 14.941 1.00 91.19 378 PHE A C 1
ATOM 2897 O O . PHE A 1 378 ? 7.950 3.084 13.778 1.00 91.19 378 PHE A O 1
ATOM 2904 N N . ASP A 1 379 ? 8.380 1.857 15.594 1.00 89.06 379 ASP A N 1
ATOM 2905 C CA . ASP A 1 379 ? 7.959 0.586 15.004 1.00 89.06 379 ASP A CA 1
ATOM 2906 C C . ASP A 1 379 ? 7.732 -0.420 16.125 1.00 89.06 379 ASP A C 1
ATOM 2908 O O . ASP A 1 379 ? 8.603 -1.227 16.440 1.00 89.06 379 ASP A O 1
ATOM 2912 N N . GLU A 1 380 ? 6.588 -0.282 16.784 1.00 84.69 380 GLU A N 1
ATOM 2913 C CA . GLU A 1 380 ? 6.297 -0.948 18.049 1.00 84.69 380 GLU A CA 1
ATOM 2914 C C . GLU A 1 380 ? 4.927 -1.612 18.027 1.00 84.69 380 GLU A C 1
ATOM 2916 O O . GLU A 1 380 ? 4.011 -1.229 17.287 1.00 84.69 380 GLU A O 1
ATOM 2921 N N . PHE A 1 381 ? 4.785 -2.600 18.901 1.00 82.94 381 PHE A N 1
ATOM 2922 C CA . PHE A 1 381 ? 3.524 -3.275 19.139 1.00 82.94 381 PHE A CA 1
ATOM 2923 C C . PHE A 1 381 ? 2.666 -2.549 20.174 1.00 82.94 381 PHE A C 1
ATOM 2925 O O . PHE A 1 381 ? 3.160 -1.981 21.147 1.00 82.94 381 PHE A O 1
ATOM 2932 N N . ILE A 1 382 ? 1.352 -2.606 19.978 1.00 84.88 382 ILE A N 1
ATOM 2933 C CA . ILE A 1 382 ? 0.372 -1.930 20.822 1.00 84.88 382 ILE A CA 1
ATOM 2934 C C . ILE A 1 382 ? -0.192 -2.913 21.847 1.00 84.88 382 ILE A C 1
ATOM 2936 O O . ILE A 1 382 ? -0.741 -3.962 21.503 1.00 84.88 382 ILE A O 1
ATOM 2940 N N . ARG A 1 383 ? -0.076 -2.560 23.132 1.00 85.81 383 ARG A N 1
ATOM 2941 C CA . ARG A 1 383 ? -0.758 -3.277 24.214 1.00 85.81 383 ARG A CA 1
ATOM 2942 C C . ARG A 1 383 ? -2.270 -3.055 24.087 1.00 85.81 383 ARG A C 1
ATOM 2944 O O . ARG A 1 383 ? -2.717 -1.917 24.004 1.00 85.81 383 ARG A O 1
ATOM 2951 N N . MET A 1 384 ? -3.035 -4.143 24.125 1.00 84.56 384 MET A N 1
ATOM 2952 C CA . MET A 1 384 ? -4.501 -4.104 24.151 1.00 84.56 384 MET A CA 1
ATOM 2953 C C . MET A 1 384 ? -5.031 -3.536 25.476 1.00 84.56 384 MET A C 1
ATOM 2955 O O . MET A 1 384 ? -4.408 -3.717 26.525 1.00 84.56 384 MET A O 1
ATOM 2959 N N . ASP A 1 385 ? -6.199 -2.893 25.413 1.00 85.38 385 ASP A N 1
ATOM 2960 C CA . ASP A 1 385 ? -6.928 -2.398 26.585 1.00 85.38 385 ASP A CA 1
ATOM 2961 C C . ASP A 1 385 ? -7.255 -3.546 27.566 1.00 85.38 385 ASP A C 1
ATOM 2963 O O . ASP A 1 385 ? -7.475 -4.692 27.160 1.00 85.38 385 ASP A O 1
ATOM 2967 N N . ASP A 1 386 ? -7.323 -3.251 28.866 1.00 84.38 386 ASP A N 1
ATOM 2968 C CA . ASP A 1 386 ? -7.632 -4.270 29.875 1.00 84.38 386 ASP A CA 1
ATOM 2969 C C . ASP A 1 386 ? -9.041 -4.862 29.643 1.00 84.38 386 ASP A C 1
ATOM 2971 O O . ASP A 1 386 ? -10.032 -4.143 29.501 1.00 84.38 386 ASP A O 1
ATOM 2975 N N . GLY A 1 387 ? -9.130 -6.196 29.586 1.00 83.25 387 GLY A N 1
ATOM 2976 C CA . GLY A 1 387 ? -10.358 -6.925 29.233 1.00 83.25 387 GLY A CA 1
ATOM 2977 C C . GLY A 1 387 ? -10.599 -7.116 27.726 1.00 83.25 387 GLY A C 1
ATOM 2978 O O . GLY A 1 387 ? -11.624 -7.687 27.346 1.00 83.25 387 GLY A O 1
ATOM 2979 N N . VAL A 1 388 ? -9.675 -6.680 26.861 1.00 86.00 388 VAL A N 1
ATOM 2980 C CA . VAL A 1 388 ? -9.698 -6.970 25.419 1.00 86.00 388 VAL A CA 1
ATOM 2981 C C . VAL A 1 388 ? -8.764 -8.138 25.102 1.00 86.00 388 VAL A C 1
ATOM 2983 O O . VAL A 1 388 ? -7.551 -8.064 25.289 1.00 86.00 388 VAL A O 1
ATOM 2986 N N . HIS A 1 389 ? -9.335 -9.223 24.582 1.00 84.31 389 HIS A N 1
ATOM 2987 C CA . HIS A 1 389 ? -8.630 -10.466 24.276 1.00 84.31 389 HIS A CA 1
ATOM 2988 C C . HIS A 1 389 ? -8.441 -10.620 22.759 1.00 84.31 389 HIS A C 1
ATOM 2990 O O . HIS A 1 389 ? -9.338 -10.310 21.972 1.00 84.31 389 HIS A O 1
ATOM 2996 N N . VAL A 1 390 ? -7.274 -11.102 22.326 1.00 82.69 390 VAL A N 1
ATOM 2997 C CA . VAL A 1 390 ? -6.965 -11.334 20.903 1.00 82.69 390 VAL A CA 1
ATOM 2998 C C . VAL A 1 390 ? -7.618 -12.636 20.439 1.00 82.69 390 VAL A C 1
ATOM 3000 O O . VAL A 1 390 ? -7.281 -13.700 20.948 1.00 82.69 390 VAL A O 1
ATOM 3003 N N . ILE A 1 391 ? -8.500 -12.573 19.436 1.00 73.50 391 ILE A N 1
ATOM 3004 C CA . ILE A 1 391 ? -9.206 -13.760 18.912 1.00 73.50 391 ILE A CA 1
ATOM 3005 C C . ILE A 1 391 ? -8.355 -14.490 17.845 1.00 73.50 391 ILE A C 1
ATOM 3007 O O . ILE A 1 391 ? -8.746 -15.519 17.329 1.00 73.50 391 ILE A O 1
ATOM 3011 N N . ALA A 1 392 ? -7.165 -14.003 17.486 1.00 60.66 392 ALA A N 1
ATOM 3012 C CA . ALA A 1 392 ? -6.301 -14.651 16.485 1.00 60.66 392 ALA A CA 1
ATOM 3013 C C . ALA A 1 392 ? -5.282 -15.664 17.064 1.00 60.66 392 ALA A C 1
ATOM 3015 O O . ALA A 1 392 ? -4.528 -16.279 16.313 1.00 60.66 392 ALA A O 1
ATOM 3016 N N . LYS A 1 393 ? -5.196 -15.823 18.393 1.00 46.47 393 LYS A N 1
ATOM 3017 C CA . LYS A 1 393 ? -4.013 -16.399 19.056 1.00 46.47 393 LYS A CA 1
ATOM 3018 C C . LYS A 1 393 ? -4.294 -17.716 19.792 1.00 46.47 393 LYS A C 1
ATOM 3020 O O . LYS A 1 393 ? -4.585 -17.661 20.977 1.00 46.47 393 LYS A O 1
ATOM 3025 N N . GLU A 1 394 ? -4.092 -18.875 19.139 1.00 41.72 394 GLU A N 1
ATOM 3026 C CA . GLU A 1 394 ? -3.659 -20.090 19.883 1.00 41.72 394 GLU A CA 1
ATOM 3027 C C . GLU A 1 394 ? -3.060 -21.302 19.115 1.00 41.72 394 GLU A C 1
ATOM 3029 O O . GLU A 1 394 ? -2.714 -22.279 19.774 1.00 41.72 394 GLU A O 1
ATOM 3034 N N . LYS A 1 395 ? -2.911 -21.331 17.773 1.00 32.69 395 LYS A N 1
ATOM 3035 C CA . LYS A 1 395 ? -2.527 -22.598 17.079 1.00 32.69 395 LYS A CA 1
ATOM 3036 C C . LYS A 1 395 ? -1.343 -22.616 16.109 1.00 32.69 395 LYS A C 1
ATOM 3038 O O . LYS A 1 395 ? -1.031 -23.700 15.619 1.00 32.69 395 LYS A O 1
ATOM 3043 N N . LEU A 1 396 ? -0.674 -21.501 15.820 1.00 36.66 396 LEU A N 1
ATOM 3044 C CA . LEU A 1 396 ? 0.417 -21.480 14.835 1.00 36.66 396 LEU A CA 1
ATOM 3045 C C . LEU A 1 396 ? 1.586 -20.603 15.305 1.00 36.66 396 LEU A C 1
ATOM 3047 O O . LEU A 1 396 ? 1.437 -19.397 15.461 1.00 36.66 396 LEU A O 1
ATOM 3051 N N . ASP A 1 397 ? 2.745 -21.237 15.493 1.00 37.06 397 ASP A N 1
ATOM 3052 C CA . ASP A 1 397 ? 4.032 -20.628 15.865 1.00 37.06 397 ASP A CA 1
ATOM 3053 C C . ASP A 1 397 ? 4.617 -19.855 14.662 1.00 37.06 397 ASP A C 1
ATOM 3055 O O . ASP A 1 397 ? 5.465 -20.344 13.911 1.00 37.06 397 ASP A O 1
ATOM 3059 N N . LYS A 1 398 ? 4.068 -18.669 14.393 1.00 36.09 398 LYS A N 1
ATOM 3060 C CA . LYS A 1 398 ? 4.471 -17.770 13.299 1.00 36.09 398 LYS A CA 1
ATOM 3061 C C . LYS A 1 398 ? 4.560 -16.329 13.812 1.00 36.09 398 LYS A C 1
ATOM 3063 O O . LYS A 1 398 ? 4.139 -16.047 14.928 1.00 36.09 398 LYS A O 1
ATOM 3068 N N . VAL A 1 399 ? 5.140 -15.431 13.013 1.00 35.31 399 VAL A N 1
ATOM 3069 C CA . VAL A 1 399 ? 5.501 -14.054 13.412 1.00 35.31 399 VAL A CA 1
ATOM 3070 C C . VAL A 1 399 ? 4.719 -13.025 12.576 1.00 35.31 399 VAL A C 1
ATOM 3072 O O . VAL A 1 399 ? 4.357 -13.310 11.434 1.00 35.31 399 VAL A O 1
ATOM 3075 N N . ILE A 1 400 ? 4.437 -11.839 13.137 1.00 41.28 400 ILE A N 1
ATOM 3076 C CA . ILE A 1 400 ? 3.939 -10.636 12.441 1.00 41.28 400 ILE A CA 1
ATOM 3077 C C . ILE A 1 400 ? 4.896 -10.429 11.284 1.00 41.28 400 ILE A C 1
ATOM 3079 O O . ILE A 1 400 ? 6.097 -10.459 11.526 1.00 41.28 400 ILE A O 1
ATOM 3083 N N . GLN A 1 401 ? 4.368 -10.230 10.074 1.00 43.84 401 GLN A N 1
ATOM 3084 C CA . GLN A 1 401 ? 5.110 -10.149 8.817 1.00 43.84 401 GLN A CA 1
ATOM 3085 C C . GLN A 1 401 ? 6.424 -9.366 8.996 1.00 43.84 401 GLN A C 1
ATOM 3087 O O . GLN A 1 401 ? 6.475 -8.135 9.004 1.00 43.84 401 GLN A O 1
ATOM 3092 N N . VAL A 1 402 ? 7.499 -10.128 9.219 1.00 38.47 402 VAL A N 1
ATOM 3093 C CA . VAL A 1 402 ? 8.871 -9.639 9.229 1.00 38.47 402 VAL A CA 1
ATOM 3094 C C . VAL A 1 402 ? 9.286 -9.719 7.776 1.00 38.47 402 VAL A C 1
ATOM 3096 O O . VAL A 1 402 ? 9.328 -10.824 7.227 1.00 38.47 402 VAL A O 1
ATOM 3099 N N . GLY A 1 403 ? 9.519 -8.557 7.158 1.00 37.91 403 GLY A N 1
ATOM 3100 C CA . GLY A 1 403 ? 9.796 -8.432 5.729 1.00 37.91 403 GLY A CA 1
ATOM 3101 C C . GLY A 1 403 ? 10.804 -9.480 5.262 1.00 37.91 403 GLY A C 1
ATOM 3102 O O . GLY A 1 403 ? 11.991 -9.426 5.586 1.00 37.91 403 GLY A O 1
ATOM 3103 N N . THR A 1 404 ? 10.306 -10.471 4.530 1.00 33.31 404 THR A N 1
ATOM 3104 C CA . THR A 1 404 ? 11.081 -11.557 3.934 1.00 33.31 404 THR A CA 1
ATOM 3105 C C . THR A 1 404 ? 10.660 -11.660 2.478 1.00 33.31 404 THR A C 1
ATOM 3107 O O . THR A 1 404 ? 9.499 -11.455 2.146 1.00 33.31 404 THR A O 1
ATOM 3110 N N . ALA A 1 405 ? 11.627 -11.904 1.593 1.00 36.62 405 ALA A N 1
ATOM 3111 C CA . ALA A 1 405 ? 11.528 -11.592 0.164 1.00 36.62 405 ALA A CA 1
ATOM 3112 C C . ALA A 1 405 ? 10.626 -12.534 -0.672 1.00 36.62 405 ALA A C 1
ATOM 3114 O O . ALA A 1 405 ? 10.876 -12.720 -1.864 1.00 36.62 405 ALA A O 1
ATOM 3115 N N . ASP A 1 406 ? 9.613 -13.151 -0.061 1.00 35.78 406 ASP A N 1
ATOM 3116 C CA . ASP A 1 406 ? 8.667 -14.043 -0.725 1.00 35.78 406 ASP A CA 1
ATOM 3117 C C . ASP A 1 406 ? 7.351 -13.315 -1.037 1.00 35.78 406 ASP A C 1
ATOM 3119 O O . ASP A 1 406 ? 6.703 -12.740 -0.167 1.00 35.78 406 ASP A O 1
ATOM 3123 N N . VAL A 1 407 ? 6.937 -13.368 -2.303 1.00 36.78 407 VAL A N 1
ATOM 3124 C CA . VAL A 1 407 ? 5.769 -12.651 -2.846 1.00 36.78 407 VAL A CA 1
ATOM 3125 C C . VAL A 1 407 ? 4.439 -13.244 -2.344 1.00 36.78 407 VAL A C 1
ATOM 3127 O O . VAL A 1 407 ? 3.380 -12.660 -2.565 1.00 36.78 407 VAL A O 1
ATOM 3130 N N . SER A 1 408 ? 4.469 -14.389 -1.651 1.00 35.62 408 SER A N 1
ATOM 3131 C CA . SER A 1 408 ? 3.311 -14.946 -0.935 1.00 35.62 408 SER A CA 1
ATOM 3132 C C . SER A 1 408 ? 3.182 -14.496 0.527 1.00 35.62 408 SER A C 1
ATOM 3134 O O . SER A 1 408 ? 2.384 -15.079 1.256 1.00 35.62 408 SER A O 1
ATOM 3136 N N . VAL A 1 409 ? 3.971 -13.520 0.977 1.00 48.91 409 VAL A N 1
ATOM 3137 C CA . VAL A 1 409 ? 3.853 -12.901 2.305 1.00 48.91 409 VAL A CA 1
ATOM 3138 C C . VAL A 1 409 ? 3.392 -11.455 2.114 1.00 48.91 409 VAL A C 1
ATOM 3140 O O . VAL A 1 409 ? 3.917 -10.749 1.253 1.00 48.91 409 VAL A O 1
ATOM 3143 N N . GLY A 1 410 ? 2.383 -11.020 2.875 1.00 48.91 410 GLY A N 1
ATOM 3144 C CA . GLY A 1 410 ? 1.926 -9.628 2.858 1.00 48.91 410 GLY A CA 1
ATOM 3145 C C . GLY A 1 410 ? 3.035 -8.638 3.234 1.00 48.91 410 GLY A C 1
ATOM 3146 O O . GLY A 1 410 ? 4.020 -9.002 3.882 1.00 48.91 410 GLY A O 1
ATOM 3147 N N . HIS A 1 411 ? 2.884 -7.391 2.785 1.00 52.50 411 HIS A N 1
ATOM 3148 C CA . HIS A 1 411 ? 3.827 -6.324 3.110 1.00 52.50 411 HIS A CA 1
ATOM 3149 C C . HIS A 1 411 ? 3.781 -6.015 4.606 1.00 52.50 411 HIS A C 1
ATOM 3151 O O . HIS A 1 411 ? 2.711 -6.030 5.206 1.00 52.50 411 HIS A O 1
ATOM 3157 N N . SER A 1 412 ? 4.923 -5.665 5.191 1.00 69.50 412 SER A N 1
ATOM 3158 C CA . SER A 1 412 ? 4.946 -5.154 6.559 1.00 69.50 412 SER A CA 1
ATOM 3159 C C . SER A 1 412 ? 4.511 -3.685 6.620 1.00 69.50 412 SER A C 1
ATOM 3161 O O . SER A 1 412 ? 4.861 -2.899 5.739 1.00 69.50 412 SER A O 1
ATOM 3163 N N . SER A 1 413 ? 3.852 -3.270 7.706 1.00 69.00 413 SER A N 1
ATOM 3164 C CA . SER A 1 413 ? 3.493 -1.861 7.962 1.00 69.00 413 SER A CA 1
ATOM 3165 C C . SER A 1 413 ? 4.633 -0.848 7.771 1.00 69.00 413 SER A C 1
ATOM 3167 O O . SER A 1 413 ? 4.404 0.299 7.395 1.00 69.00 413 SER A O 1
ATOM 3169 N N . LEU A 1 414 ? 5.895 -1.240 7.984 1.00 68.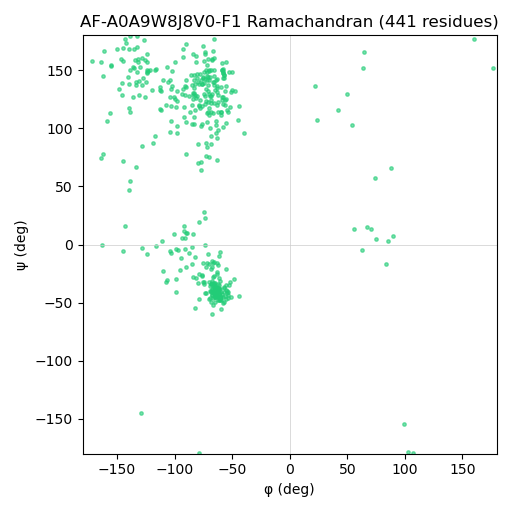06 414 LEU A N 1
ATOM 3170 C CA . LEU A 1 414 ? 7.039 -0.367 7.694 1.00 68.06 414 LEU A CA 1
ATOM 3171 C C . LEU A 1 414 ? 7.216 -0.124 6.184 1.00 68.06 414 LEU A C 1
ATOM 3173 O O . LEU A 1 414 ? 7.500 1.000 5.773 1.00 68.06 414 LEU A O 1
ATOM 3177 N N . GLU A 1 415 ? 7.038 -1.156 5.360 1.00 73.12 415 GLU A N 1
ATOM 3178 C CA . GLU A 1 415 ? 7.112 -1.061 3.899 1.00 73.12 415 GLU A CA 1
ATOM 3179 C C . GLU A 1 415 ? 5.927 -0.270 3.334 1.00 73.12 415 GLU A C 1
ATOM 3181 O O . GLU A 1 415 ? 6.137 0.580 2.470 1.00 73.12 415 GLU A O 1
ATOM 3186 N N . ASP A 1 416 ? 4.713 -0.462 3.860 1.00 73.56 416 ASP A N 1
ATOM 3187 C CA . ASP A 1 416 ? 3.526 0.294 3.432 1.00 73.56 416 ASP A CA 1
ATOM 3188 C C . ASP A 1 416 ? 3.580 1.776 3.887 1.00 73.56 416 ASP A C 1
ATOM 3190 O O . ASP A 1 416 ? 3.168 2.671 3.135 1.00 73.56 416 ASP A O 1
ATOM 3194 N N . ALA A 1 417 ? 4.198 2.086 5.038 1.00 70.94 417 ALA A N 1
ATOM 3195 C CA . ALA A 1 417 ? 4.510 3.463 5.445 1.00 70.94 417 ALA A CA 1
ATOM 3196 C C . ALA A 1 417 ? 5.523 4.139 4.495 1.00 70.94 417 ALA A C 1
ATOM 3198 O O . ALA A 1 417 ? 5.311 5.281 4.069 1.00 70.94 417 ALA A O 1
ATOM 3199 N N . ILE A 1 418 ? 6.595 3.432 4.112 1.00 78.50 418 ILE A N 1
ATOM 3200 C CA . ILE A 1 418 ? 7.589 3.915 3.136 1.00 78.50 418 ILE A CA 1
ATOM 3201 C C . ILE A 1 418 ? 6.949 4.086 1.750 1.00 78.50 418 ILE A C 1
ATOM 3203 O O . ILE A 1 418 ? 7.118 5.130 1.123 1.00 78.50 418 ILE A O 1
ATOM 3207 N N . ALA A 1 419 ? 6.153 3.119 1.287 1.00 76.56 419 ALA A N 1
ATOM 3208 C CA . ALA A 1 419 ? 5.465 3.175 -0.003 1.00 76.56 419 ALA A CA 1
ATOM 3209 C C . ALA A 1 419 ? 4.454 4.332 -0.075 1.00 76.56 419 ALA A C 1
ATOM 3211 O O . ALA A 1 419 ? 4.342 5.004 -1.105 1.00 76.56 419 ALA A O 1
ATOM 3212 N N . THR A 1 420 ? 3.756 4.614 1.030 1.00 78.31 420 THR A N 1
ATOM 3213 C CA . THR A 1 420 ? 2.889 5.794 1.160 1.00 78.31 420 THR A CA 1
ATOM 3214 C C . THR A 1 420 ? 3.693 7.082 0.987 1.00 78.31 420 THR A C 1
ATOM 3216 O O . THR A 1 420 ? 3.285 7.967 0.232 1.00 78.31 420 THR A O 1
ATOM 3219 N N . LEU A 1 421 ? 4.862 7.180 1.625 1.00 83.19 421 LEU A N 1
ATOM 3220 C CA . LEU A 1 421 ? 5.749 8.338 1.522 1.00 83.19 421 LEU A CA 1
ATOM 3221 C C . LEU A 1 421 ? 6.322 8.506 0.099 1.00 83.19 421 LEU A C 1
ATOM 3223 O O . LEU A 1 421 ? 6.315 9.612 -0.450 1.00 83.19 421 LEU A O 1
ATOM 3227 N N . ASP A 1 422 ? 6.740 7.414 -0.539 1.00 82.81 422 ASP A N 1
ATOM 3228 C CA . ASP A 1 422 ? 7.258 7.408 -1.910 1.00 82.81 422 ASP A CA 1
ATOM 3229 C C . ASP A 1 422 ? 6.199 7.780 -2.956 1.00 82.81 422 ASP A C 1
ATOM 3231 O O . ASP A 1 422 ? 6.518 8.471 -3.928 1.00 82.81 422 ASP A O 1
ATOM 3235 N N . LEU A 1 423 ? 4.925 7.431 -2.748 1.00 83.06 423 LEU A N 1
ATOM 3236 C CA . LEU A 1 423 ? 3.838 7.893 -3.617 1.00 83.06 423 LEU A CA 1
ATOM 3237 C C . LEU A 1 423 ? 3.655 9.420 -3.543 1.00 83.06 423 LEU A C 1
ATOM 3239 O O . LEU A 1 423 ? 3.435 10.075 -4.568 1.00 83.06 423 LEU A O 1
ATOM 3243 N N . VAL A 1 424 ? 3.794 10.006 -2.348 1.00 82.75 424 VAL A N 1
ATOM 3244 C CA . VAL A 1 424 ? 3.742 11.465 -2.153 1.00 82.75 424 VAL A CA 1
ATOM 3245 C C . VAL A 1 424 ? 4.936 12.145 -2.831 1.00 82.75 424 VAL A C 1
ATOM 3247 O O . VAL A 1 424 ? 4.746 13.109 -3.579 1.00 82.75 424 VAL A O 1
ATOM 3250 N N . ARG A 1 425 ? 6.154 11.612 -2.646 1.00 84.12 425 ARG A N 1
ATOM 3251 C CA . ARG A 1 425 ? 7.362 12.066 -3.359 1.00 84.12 425 ARG A CA 1
ATOM 3252 C C . ARG A 1 425 ? 7.171 12.015 -4.875 1.00 84.12 425 ARG A C 1
ATOM 3254 O O . ARG A 1 425 ? 7.473 12.98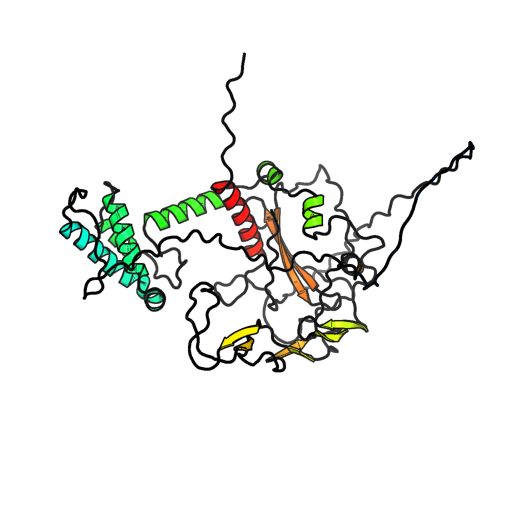7 -5.564 1.00 84.12 425 ARG A O 1
ATOM 3261 N N . TRP A 1 426 ? 6.635 10.910 -5.395 1.00 87.50 426 TRP A N 1
ATOM 3262 C CA . TRP A 1 426 ? 6.408 10.718 -6.826 1.00 87.50 426 TRP A CA 1
ATOM 3263 C C . TRP A 1 426 ? 5.460 11.772 -7.400 1.00 87.50 426 TRP A C 1
ATOM 3265 O O . TRP A 1 426 ? 5.794 12.403 -8.403 1.00 87.50 426 TRP A O 1
ATOM 3275 N N . HIS A 1 427 ? 4.327 12.032 -6.746 1.00 83.12 427 HIS A N 1
ATOM 3276 C CA . HIS A 1 427 ? 3.383 13.067 -7.176 1.00 83.12 427 HIS A CA 1
ATOM 3277 C C . HIS A 1 427 ? 4.016 14.470 -7.158 1.00 83.12 427 HIS A C 1
ATOM 3279 O O . HIS A 1 427 ? 3.830 15.246 -8.096 1.00 83.12 427 HIS A O 1
ATOM 3285 N N . ILE A 1 428 ? 4.818 14.792 -6.135 1.00 85.38 428 ILE A N 1
ATOM 3286 C CA . ILE A 1 428 ? 5.539 16.073 -6.058 1.00 85.38 428 ILE A CA 1
ATOM 3287 C C . ILE A 1 428 ? 6.553 16.218 -7.204 1.00 85.38 428 ILE A C 1
ATOM 3289 O O . ILE A 1 428 ? 6.662 17.304 -7.765 1.00 85.38 428 ILE A O 1
ATOM 3293 N N . LEU A 1 429 ? 7.264 15.150 -7.581 1.00 84.38 429 LEU A N 1
ATOM 3294 C CA . LEU A 1 429 ? 8.240 15.188 -8.678 1.00 84.38 429 LEU A CA 1
ATOM 3295 C C . LEU A 1 429 ? 7.602 15.209 -10.078 1.00 84.38 429 LEU A C 1
ATOM 3297 O O . LEU A 1 429 ? 8.186 15.790 -10.991 1.00 84.38 429 LEU A O 1
ATOM 3301 N N . ASN A 1 430 ? 6.445 14.565 -10.268 1.00 81.25 430 ASN A N 1
ATOM 3302 C CA . ASN A 1 430 ? 5.879 14.310 -11.601 1.00 81.25 430 ASN A CA 1
ATOM 3303 C C . ASN A 1 430 ? 4.655 15.174 -11.943 1.00 81.25 430 ASN A C 1
ATOM 3305 O O . ASN A 1 430 ? 4.459 15.506 -13.112 1.00 81.25 430 ASN A O 1
ATOM 3309 N N . GLU A 1 431 ? 3.828 15.544 -10.960 1.00 78.19 431 GLU A N 1
ATOM 3310 C CA . GLU A 1 431 ? 2.545 16.223 -11.206 1.00 78.19 431 GLU A CA 1
ATOM 3311 C C . GLU A 1 431 ? 2.536 17.695 -10.766 1.00 78.19 431 GLU A C 1
ATOM 3313 O O . GLU A 1 431 ? 1.785 18.501 -11.328 1.00 78.19 431 GLU A O 1
ATOM 3318 N N . ARG A 1 432 ? 3.414 18.107 -9.839 1.00 69.12 432 ARG A N 1
ATOM 3319 C CA . ARG A 1 432 ? 3.628 19.537 -9.576 1.00 69.12 432 ARG A CA 1
ATOM 3320 C C . ARG A 1 432 ? 4.531 20.166 -10.629 1.00 69.12 432 ARG A C 1
ATOM 3322 O O . ARG A 1 432 ? 5.716 19.867 -10.731 1.00 69.12 432 ARG A O 1
ATOM 3329 N N . LYS A 1 433 ? 3.989 21.155 -11.341 1.00 55.03 433 LYS A N 1
ATOM 3330 C CA . LYS A 1 433 ? 4.823 22.134 -12.047 1.00 55.03 433 LYS A CA 1
ATOM 3331 C C . LYS A 1 433 ? 5.646 22.935 -11.027 1.00 55.03 433 LYS A C 1
ATOM 3333 O O . LYS A 1 433 ? 5.099 23.282 -9.977 1.00 55.03 433 LYS A O 1
ATOM 3338 N N . PRO A 1 434 ? 6.911 23.280 -11.332 1.00 53.41 434 PRO A N 1
ATOM 3339 C CA . PRO A 1 434 ? 7.656 24.227 -10.513 1.00 53.41 434 PRO A CA 1
ATOM 3340 C C . PRO A 1 434 ? 6.896 25.563 -10.446 1.00 53.41 434 PRO A C 1
ATOM 3342 O O . PRO A 1 434 ? 6.220 25.926 -11.419 1.00 53.41 434 PRO A O 1
ATOM 3345 N N . PRO A 1 435 ? 6.984 26.303 -9.324 1.00 54.22 435 PRO A N 1
ATOM 3346 C CA . PRO A 1 435 ? 6.387 27.628 -9.235 1.00 54.22 435 PRO A CA 1
ATOM 3347 C C . PRO A 1 435 ? 6.950 28.531 -10.346 1.00 54.22 435 PRO A C 1
ATOM 3349 O O . PRO A 1 435 ? 8.121 28.383 -10.717 1.00 54.22 435 PRO A O 1
ATOM 3352 N N . PRO A 1 436 ? 6.145 29.457 -10.901 1.00 50.06 436 PRO A N 1
ATOM 3353 C CA . PRO A 1 436 ? 6.649 30.406 -11.883 1.00 50.06 436 PRO A CA 1
ATOM 3354 C C . PRO A 1 436 ? 7.817 31.203 -11.277 1.00 50.06 436 PRO A C 1
ATOM 3356 O O . PRO A 1 436 ? 7.776 31.517 -10.083 1.00 50.06 436 PRO A O 1
ATOM 3359 N N . PRO A 1 437 ? 8.858 31.533 -12.066 1.00 59.69 437 PRO A N 1
ATOM 3360 C CA . PRO A 1 437 ? 9.967 32.335 -11.568 1.00 59.69 437 PRO A CA 1
ATOM 3361 C C . PRO A 1 437 ? 9.441 33.673 -11.027 1.00 59.69 437 PRO A C 1
ATOM 3363 O O . PRO A 1 437 ? 8.469 34.203 -11.580 1.00 59.69 437 PRO A O 1
ATOM 3366 N N . PRO A 1 438 ? 10.054 34.229 -9.964 1.00 59.41 438 PRO A N 1
ATOM 3367 C CA . PRO A 1 438 ? 9.623 35.504 -9.408 1.00 59.41 438 PRO A CA 1
ATOM 3368 C C . PRO A 1 438 ? 9.637 36.566 -10.509 1.00 59.41 438 PRO A C 1
ATOM 3370 O O . PRO A 1 438 ? 10.644 36.753 -11.195 1.00 59.41 438 PRO A O 1
ATOM 3373 N N . GLY A 1 439 ? 8.492 37.226 -10.701 1.00 61.56 439 GLY A N 1
ATOM 3374 C CA . GLY A 1 439 ? 8.361 38.299 -11.681 1.00 61.56 439 GLY A CA 1
ATOM 3375 C C . GLY A 1 439 ? 9.360 39.425 -11.391 1.00 61.56 439 GLY A C 1
ATOM 3376 O O . GLY A 1 439 ? 9.736 39.614 -10.230 1.00 61.56 439 GLY A O 1
ATOM 3377 N N . PRO A 1 440 ? 9.807 40.170 -12.418 1.00 54.31 440 PRO A N 1
ATOM 3378 C CA . PRO A 1 440 ? 10.762 41.252 -12.224 1.00 54.31 440 PRO A CA 1
ATOM 3379 C C . PRO A 1 440 ? 10.205 42.253 -11.210 1.00 54.31 440 PRO A C 1
ATOM 3381 O O . PRO A 1 440 ? 9.103 42.776 -11.381 1.00 54.31 440 PRO A O 1
ATOM 3384 N N . SER A 1 441 ? 10.973 42.503 -10.151 1.00 54.38 441 SER A N 1
ATOM 3385 C CA . SER A 1 441 ? 10.642 43.497 -9.137 1.00 54.38 441 SER A CA 1
ATOM 3386 C C . SER A 1 441 ? 10.528 44.868 -9.796 1.00 54.38 441 SER A C 1
ATOM 3388 O O . SER A 1 441 ? 11.532 45.417 -10.254 1.00 54.38 441 SER A O 1
ATOM 3390 N N . THR A 1 442 ? 9.316 45.417 -9.845 1.00 49.62 442 THR A N 1
ATOM 3391 C CA . THR A 1 442 ? 9.081 46.800 -10.259 1.00 49.62 442 THR A CA 1
ATOM 3392 C C . THR A 1 442 ? 9.636 47.732 -9.188 1.00 49.62 442 THR A C 1
ATOM 3394 O O . THR A 1 442 ? 9.011 47.914 -8.142 1.00 49.62 442 THR A O 1
ATOM 3397 N N . SER A 1 443 ? 10.833 48.256 -9.453 1.00 46.94 443 SER A N 1
ATOM 3398 C CA . SER A 1 443 ? 11.467 49.379 -8.754 1.00 46.94 443 SER A CA 1
ATOM 3399 C C . SER A 1 443 ? 10.803 50.704 -9.108 1.00 46.94 443 SER A C 1
ATOM 3401 O O . SER A 1 443 ? 10.616 50.902 -10.332 1.00 46.94 443 SER A O 1
#

Nearest PDB structures (foldseek):
  7aoi-assembly1_XC  TM=1.700E-01  e=4.980E+00  Trypanosoma brucei